Protein AF-A0A1F6JGV5-F1 (afdb_monomer)

Foldseek 3Di:
DDDPPPDDDPCPDLFFAQADCLLLLVVLVCLVVDDPLLNVLSLVLLLLQLLVLLCLQQQEFKDKWKFAQDPLFTHTRSAPDGPLVLLVVVLVQCVPANDPQCNLVSVLLSLLSVVLSNQQRDPPRDQLWKWKFWQAAFDVVFLAHFTKIKIWGWHADPVRGIIIMIMIGTAPDDPVLCCVLCVVFDNCVVPPGSSSRSNDTTTPSVDNDPVSVSCSRHVPDPGDYPVLSVLLSLLLVLLSVVLSVCCNVPSPPVLLNLLSSQLSLQSSVVSSVCVVVVVVVVSVVSNCCSVDPDNVVSSVSSNVRSQDWHDWGPGGDRGTNTGDNSVDPDDSPHDHHPSTDHHDPDDQDFDQDQDPPPRDGARWTDDSQWTAGPVPRDIDGDDPDD

Secondary structure (DSSP, 8-state):
----------------BSS-HHHHHHHHTTGGGS-HHHHHHHHHHHHHHHHHHHHHHTTBSEEEEEEEEETTEEEETT-SSBHHHHHHHHHHHHHHHS-GGGHHHHHHHHHHHHHHHHHHSSTTPPTT-EEEEEEPPPPTT-S--SEEEEEEEEEE-TTS-EEEEEEEEEE---HHHHHHHHTTTS--TT--SHHHHHSSPEE-TTSSSHHHHHHHH-TT---B-HHHHHHHHHHHHHHHHHHHHHHHH-TT-HHHHHHHHHHHHHHHHHHHHHHHTT-HHHHHHHHHHHHH--HHHHHHHHHHHHTSPPPPEE-SSSSEE----TTTT--------SS-PPP-----EEEEEE-TTT--EEEEEEETTEEE-TTT--EEE-----

Solvent-accessible surface area (backbone atoms only — not comparable to full-atom values): 21267 Å² total; per-residue (Å²): 137,81,83,80,76,80,83,72,82,80,80,73,71,84,71,42,22,21,61,39,68,67,54,53,32,56,62,34,66,52,43,90,79,45,54,73,68,55,43,51,26,53,52,53,41,56,49,53,30,50,53,46,48,49,37,41,46,62,46,32,38,66,48,79,47,60,20,43,60,55,94,51,31,42,26,39,78,65,48,100,50,38,51,55,60,42,44,44,52,49,37,59,49,37,76,74,75,50,64,76,86,42,46,66,40,41,54,14,45,39,48,13,48,44,49,53,34,63,59,57,42,41,88,84,45,57,76,53,40,32,35,38,33,39,42,46,44,48,63,96,89,39,55,26,76,46,25,33,36,34,35,38,32,25,43,65,47,99,85,71,50,59,30,37,39,35,40,38,30,62,40,85,62,49,70,69,54,47,35,67,72,40,48,90,63,42,91,43,87,84,50,86,50,40,32,55,38,18,42,52,52,37,64,47,56,89,39,88,44,68,65,52,52,44,50,70,75,44,73,81,64,90,49,38,54,67,70,60,48,52,51,44,49,56,43,38,45,58,46,52,50,52,32,53,49,44,32,69,74,41,37,81,47,61,66,60,46,47,24,25,49,11,17,41,51,38,51,46,52,53,48,49,52,29,61,77,69,64,38,63,69,61,47,52,52,46,46,50,45,46,75,64,58,54,71,69,56,50,54,50,47,27,56,62,43,12,62,45,57,33,70,80,31,74,19,58,49,52,27,32,30,53,51,54,54,77,89,50,95,71,78,78,86,45,91,27,37,72,37,74,60,76,83,81,81,85,68,76,50,70,41,82,44,65,37,91,86,77,69,45,77,41,73,21,48,37,56,97,58,28,36,36,37,80,92,74,70,52,69,46,80,52,72,89,78,130

Mean predicted aligned error: 12.9 Å

Nearest PDB structures (foldseek):
  4ew7-assembly1_A-2  TM=5.125E-01  e=6.035E-01  Salmonella enterica subsp. enterica serovar Typhimurium str. 14028S
  4bk6-assembly1_B  TM=3.608E-01  e=2.961E+00  Betula pendula
  8es5-assembly1_B  TM=3.746E-01  e=3.990E+00  Pseudomonas aeruginosa PA14
  1txc-assembly1_B  TM=1.913E-01  e=2.681E+00  Pachyrhizus erosus

Radius of gyration: 22.71 Å; Cα contacts (8 Å, |Δi|>4): 639; chains: 1; bounding box: 61×62×62 Å

pLDDT: mean 78.71, std 18.66, range [21.62, 97.31]

Structure (mmCIF, N/CA/C/O backbone):
data_AF-A0A1F6JGV5-F1
#
_entry.id   AF-A0A1F6JGV5-F1
#
loop_
_atom_site.group_PDB
_atom_site.id
_atom_site.type_symbol
_atom_site.label_atom_id
_atom_site.label_alt_id
_atom_site.label_comp_id
_atom_site.label_asym_id
_atom_site.label_entity_id
_atom_site.label_seq_id
_atom_site.pdbx_PDB_ins_code
_atom_site.Cartn_x
_atom_site.Cartn_y
_atom_site.Cartn_z
_atom_site.occupancy
_atom_site.B_iso_or_equiv
_atom_site.auth_seq_id
_atom_site.auth_comp_id
_atom_site.auth_asym_id
_atom_site.auth_atom_id
_atom_site.pdbx_PDB_model_num
ATOM 1 N N . MET A 1 1 ? 33.671 -41.115 -16.815 1.00 29.66 1 MET A N 1
ATOM 2 C CA . MET A 1 1 ? 32.563 -41.161 -15.839 1.00 29.66 1 MET A CA 1
ATOM 3 C C . MET A 1 1 ? 32.550 -39.824 -15.134 1.00 29.66 1 MET A C 1
ATOM 5 O O . MET A 1 1 ? 33.521 -39.520 -14.461 1.00 29.66 1 MET A O 1
ATOM 9 N N . ILE A 1 2 ? 31.544 -38.992 -15.387 1.00 23.86 2 ILE A N 1
ATOM 10 C CA . ILE A 1 2 ? 31.386 -37.708 -14.699 1.00 23.86 2 ILE A CA 1
ATOM 11 C C . ILE A 1 2 ? 30.282 -37.937 -13.675 1.00 23.86 2 ILE A C 1
ATOM 13 O O . ILE A 1 2 ? 29.136 -38.185 -14.056 1.00 23.86 2 ILE A O 1
ATOM 17 N N . GLU A 1 3 ? 30.651 -37.942 -12.396 1.00 22.67 3 GLU A N 1
ATOM 18 C CA . GLU A 1 3 ? 29.701 -37.944 -11.289 1.00 22.67 3 GLU A CA 1
ATOM 19 C C . GLU A 1 3 ? 28.803 -36.716 -11.424 1.00 22.67 3 GLU A C 1
ATOM 21 O O . GLU A 1 3 ? 29.247 -35.572 -11.329 1.00 22.67 3 GLU A O 1
ATOM 26 N N . ARG A 1 4 ? 27.516 -36.956 -11.678 1.00 23.45 4 ARG A N 1
ATOM 27 C CA . ARG A 1 4 ? 26.497 -35.930 -11.505 1.00 23.45 4 ARG A CA 1
ATOM 28 C C . ARG A 1 4 ? 26.329 -35.734 -10.006 1.00 23.45 4 ARG A C 1
ATOM 30 O O . ARG A 1 4 ? 25.574 -36.467 -9.376 1.00 23.45 4 ARG A O 1
ATOM 37 N N . GLN A 1 5 ? 27.036 -34.755 -9.449 1.00 21.91 5 GLN A N 1
ATOM 38 C CA . GLN A 1 5 ? 26.653 -34.187 -8.165 1.00 21.91 5 GLN A CA 1
ATOM 39 C C . GLN A 1 5 ? 25.226 -33.656 -8.317 1.00 21.91 5 GLN A C 1
ATOM 41 O O . GLN A 1 5 ? 24.953 -32.739 -9.092 1.00 21.91 5 GLN A O 1
ATOM 46 N N . THR A 1 6 ? 24.293 -34.301 -7.626 1.00 23.47 6 THR A N 1
ATOM 47 C CA . THR A 1 6 ? 22.951 -33.780 -7.408 1.00 23.47 6 THR A CA 1
ATOM 48 C C . THR A 1 6 ? 23.086 -32.470 -6.651 1.00 23.47 6 THR A C 1
ATOM 50 O O . THR A 1 6 ? 23.377 -32.462 -5.458 1.00 23.47 6 THR A O 1
ATOM 53 N N . TYR A 1 7 ? 22.910 -31.362 -7.366 1.00 26.33 7 TYR A N 1
ATOM 54 C CA . TYR A 1 7 ? 22.671 -30.065 -6.757 1.00 26.33 7 TYR A CA 1
ATOM 55 C C . TYR A 1 7 ? 21.325 -30.132 -6.037 1.00 26.33 7 TYR A C 1
ATOM 57 O O . TYR A 1 7 ? 20.268 -30.172 -6.669 1.00 26.33 7 TYR A O 1
ATOM 65 N N . THR A 1 8 ? 21.377 -30.194 -4.713 1.00 21.62 8 THR A N 1
ATOM 66 C CA . THR A 1 8 ? 20.233 -29.937 -3.846 1.00 21.62 8 THR A CA 1
ATOM 67 C C . THR A 1 8 ? 20.254 -28.435 -3.568 1.00 21.62 8 THR A C 1
ATOM 69 O O . THR A 1 8 ? 21.210 -27.971 -2.942 1.00 21.62 8 THR A O 1
ATOM 72 N N . PRO A 1 9 ? 19.283 -27.642 -4.058 1.00 25.39 9 PRO A N 1
ATOM 73 C CA . PRO A 1 9 ? 19.228 -26.228 -3.724 1.00 25.39 9 PRO A CA 1
ATOM 74 C C . PRO A 1 9 ? 19.097 -26.096 -2.207 1.00 25.39 9 PRO A C 1
ATOM 76 O O . PRO A 1 9 ? 18.201 -26.690 -1.605 1.00 25.39 9 PRO A O 1
ATOM 79 N N . ASN A 1 10 ? 20.002 -25.338 -1.594 1.00 23.42 10 ASN A N 1
ATOM 80 C CA . ASN A 1 10 ? 19.858 -24.921 -0.211 1.00 23.42 10 ASN A CA 1
ATOM 81 C C . ASN A 1 10 ? 18.798 -23.808 -0.207 1.00 23.42 10 ASN A C 1
ATOM 83 O O . ASN A 1 10 ? 19.094 -22.670 -0.565 1.00 23.42 10 ASN A O 1
ATOM 87 N N . PHE A 1 11 ? 17.543 -24.157 0.082 1.00 30.38 11 PHE A N 1
ATOM 88 C CA . PHE A 1 11 ? 16.474 -23.184 0.310 1.00 30.38 11 PHE A CA 1
ATOM 89 C C . PHE A 1 11 ? 16.671 -22.567 1.701 1.00 30.38 11 PHE A C 1
ATOM 91 O O . PHE A 1 11 ? 15.950 -22.883 2.644 1.00 30.38 11 PHE A O 1
ATOM 98 N N . GLU A 1 12 ? 17.694 -21.726 1.846 1.00 27.89 12 GLU A N 1
ATOM 99 C CA . GLU A 1 12 ? 17.767 -20.790 2.966 1.00 27.89 12 GLU A CA 1
ATOM 100 C C . GLU A 1 12 ? 16.697 -19.714 2.728 1.00 27.89 12 GLU A C 1
ATOM 102 O O . GLU A 1 12 ? 16.768 -18.986 1.744 1.00 27.89 12 GLU A O 1
ATOM 107 N N . GLU A 1 13 ? 15.663 -19.721 3.579 1.00 36.22 13 GLU A N 1
ATOM 108 C CA . GLU A 1 13 ? 14.556 -18.754 3.698 1.00 36.22 13 GLU A CA 1
ATOM 109 C C . GLU A 1 13 ? 14.134 -18.049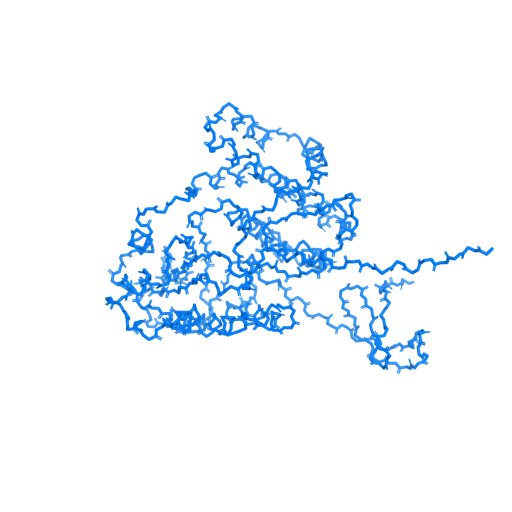 2.392 1.00 36.22 13 GLU A C 1
ATOM 111 O O . GLU A 1 13 ? 14.647 -16.985 2.038 1.00 36.22 13 GLU A O 1
ATOM 116 N N . GLU A 1 14 ? 13.120 -18.588 1.698 1.00 45.72 14 GLU A N 1
ATOM 117 C CA . GLU A 1 14 ? 12.421 -17.833 0.649 1.00 45.72 14 GLU A CA 1
ATOM 118 C C . GLU A 1 14 ? 11.964 -16.475 1.208 1.00 45.72 14 GLU A C 1
ATOM 120 O O . GLU A 1 14 ? 11.059 -16.393 2.042 1.00 45.72 14 GLU A O 1
ATOM 125 N N . ARG A 1 15 ? 12.598 -15.388 0.754 1.00 51.16 15 ARG A N 1
ATOM 126 C CA . ARG A 1 15 ? 12.244 -14.032 1.182 1.00 51.16 15 ARG A CA 1
ATOM 127 C C . ARG A 1 15 ? 10.826 -13.707 0.721 1.00 51.16 15 ARG A C 1
ATOM 129 O O . ARG A 1 15 ? 10.560 -13.593 -0.475 1.00 51.16 15 ARG A O 1
ATOM 136 N N . LYS A 1 16 ? 9.919 -13.515 1.677 1.00 60.19 16 LYS A N 1
ATOM 137 C CA . LYS A 1 16 ? 8.541 -13.074 1.428 1.00 60.19 16 LYS A CA 1
ATOM 138 C C . LYS A 1 16 ? 8.552 -11.579 1.108 1.00 60.19 16 LYS A C 1
ATOM 140 O O . LYS A 1 16 ? 8.736 -10.769 2.012 1.00 60.19 16 LYS A O 1
ATOM 145 N N . LEU A 1 17 ? 8.422 -11.206 -0.165 1.00 60.78 17 LEU A N 1
ATOM 146 C CA . LEU A 1 17 ? 8.326 -9.796 -0.564 1.00 60.78 17 LEU A CA 1
ATOM 147 C C . LEU A 1 17 ? 6.943 -9.242 -0.259 1.00 60.78 17 LEU A C 1
ATOM 149 O O . LEU A 1 17 ? 5.976 -9.902 -0.591 1.00 60.78 17 LEU A O 1
ATOM 153 N N . VAL A 1 18 ? 6.871 -8.013 0.255 1.00 63.84 18 VAL A N 1
ATOM 154 C CA . VAL A 1 18 ? 5.630 -7.237 0.473 1.00 63.84 18 VAL A CA 1
ATOM 155 C C . VAL A 1 18 ? 5.063 -6.627 -0.823 1.00 63.84 18 VAL A C 1
ATOM 157 O O . VAL A 1 18 ? 3.971 -6.069 -0.857 1.00 63.84 18 VAL A O 1
ATOM 160 N N . TYR A 1 19 ? 5.768 -6.739 -1.938 1.00 71.69 19 TYR A N 1
ATOM 161 C CA . TYR A 1 19 ? 5.199 -6.524 -3.261 1.00 71.69 19 TYR A CA 1
ATOM 162 C C . TYR A 1 19 ? 5.775 -7.564 -4.197 1.00 71.69 19 TYR A C 1
ATOM 164 O O . TYR A 1 19 ? 6.996 -7.678 -4.308 1.00 71.69 19 TYR A O 1
ATOM 172 N N . ASN A 1 20 ? 4.910 -8.322 -4.872 1.00 73.06 20 ASN A N 1
ATOM 173 C CA . ASN A 1 20 ? 5.348 -9.354 -5.799 1.00 73.06 20 ASN A CA 1
ATOM 174 C C . ASN A 1 20 ? 4.994 -8.991 -7.254 1.00 73.06 20 ASN A C 1
ATOM 176 O O . ASN A 1 20 ? 3.842 -9.177 -7.658 1.00 73.06 20 ASN A O 1
ATOM 180 N N . PRO A 1 21 ? 5.992 -8.585 -8.066 1.00 77.12 21 PRO A N 1
ATOM 181 C CA . PRO A 1 21 ? 5.833 -8.324 -9.498 1.00 77.12 21 PRO A CA 1
ATOM 182 C C . PRO A 1 21 ? 5.180 -9.448 -10.305 1.00 77.12 21 PRO A C 1
ATOM 184 O O . PRO A 1 21 ? 4.536 -9.172 -11.310 1.00 77.12 21 PRO A O 1
ATOM 187 N N . SER A 1 22 ? 5.265 -10.710 -9.868 1.00 71.19 22 SER A N 1
ATOM 188 C CA . SER A 1 22 ? 4.629 -11.833 -10.574 1.00 71.19 22 SER A CA 1
ATOM 189 C C . SER A 1 22 ? 3.104 -11.733 -10.649 1.00 71.19 22 SER A C 1
ATOM 191 O O . SER A 1 22 ? 2.486 -12.308 -11.550 1.00 71.19 22 SER A O 1
ATOM 193 N N . PHE A 1 23 ? 2.478 -10.985 -9.736 1.00 73.69 23 PHE A N 1
ATOM 194 C CA . PHE A 1 23 ? 1.061 -10.668 -9.845 1.00 73.69 23 PHE A CA 1
ATOM 195 C C . PHE A 1 23 ? 0.780 -9.704 -10.988 1.00 73.69 23 PHE A C 1
ATOM 197 O O . PHE A 1 23 ? -0.138 -9.961 -11.763 1.00 73.69 23 PHE A O 1
ATOM 204 N N . ASP A 1 24 ? 1.595 -8.664 -11.147 1.00 81.94 24 ASP A N 1
ATOM 205 C CA . ASP A 1 24 ? 1.466 -7.769 -12.292 1.00 81.94 24 ASP A CA 1
ATOM 206 C C . ASP A 1 24 ? 1.742 -8.527 -13.590 1.00 81.94 24 ASP A C 1
ATOM 208 O O . ASP A 1 24 ? 0.956 -8.465 -14.529 1.00 81.94 24 ASP A O 1
ATOM 212 N N . GLU A 1 25 ? 2.814 -9.320 -13.632 1.00 78.19 25 GLU A N 1
ATOM 213 C CA . GLU A 1 25 ? 3.142 -10.168 -14.781 1.00 78.19 25 GLU A CA 1
ATOM 214 C C . GLU A 1 25 ? 1.947 -11.040 -15.180 1.00 78.19 25 GLU A C 1
ATOM 216 O O . GLU A 1 25 ? 1.638 -11.183 -16.361 1.00 78.19 25 GLU A O 1
ATOM 221 N N . ARG A 1 26 ? 1.248 -11.626 -14.202 1.00 77.94 26 ARG A N 1
ATOM 222 C CA . ARG A 1 26 ? 0.038 -12.418 -14.437 1.00 77.94 26 ARG A CA 1
ATOM 223 C C . ARG A 1 26 ? -1.104 -11.554 -14.962 1.00 77.94 26 ARG A C 1
ATOM 225 O O . ARG A 1 26 ? -1.716 -11.930 -15.962 1.00 77.94 26 ARG A O 1
ATOM 232 N N . ASP A 1 27 ? -1.406 -10.449 -14.293 1.00 78.44 27 ASP A N 1
ATOM 233 C CA . ASP A 1 27 ? -2.582 -9.627 -14.576 1.00 78.44 27 ASP A CA 1
ATOM 234 C C . ASP A 1 27 ? -2.459 -8.958 -15.963 1.00 78.44 27 ASP A C 1
ATOM 236 O O . ASP A 1 27 ? -3.429 -8.905 -16.726 1.00 78.44 27 ASP A O 1
ATOM 240 N N . TYR A 1 28 ? -1.240 -8.586 -16.373 1.00 88.88 28 TYR A N 1
ATOM 241 C CA . TYR A 1 28 ? -0.964 -7.964 -17.673 1.00 88.88 28 TYR A CA 1
ATOM 242 C C . TYR A 1 28 ? -0.878 -8.951 -18.850 1.00 88.88 28 TYR A C 1
ATOM 244 O O . TYR A 1 28 ? -0.944 -8.517 -20.000 1.00 88.88 28 TYR A O 1
ATOM 252 N N . ARG A 1 29 ? -0.845 -10.277 -18.632 1.00 84.94 29 ARG A N 1
ATOM 253 C CA . ARG A 1 29 ? -0.912 -11.269 -19.738 1.00 84.94 29 ARG A CA 1
ATOM 254 C C . ARG A 1 29 ? -2.167 -11.132 -20.593 1.00 84.94 29 ARG A C 1
ATOM 256 O O . ARG A 1 29 ? -2.138 -11.440 -21.780 1.00 84.94 29 ARG A O 1
ATOM 263 N N . SER A 1 30 ? -3.267 -10.692 -19.986 1.00 82.75 30 SER A N 1
ATOM 264 C CA . SER A 1 30 ? -4.552 -10.490 -20.664 1.00 82.75 30 SER A CA 1
ATOM 265 C C . SER A 1 30 ? -4.826 -9.024 -21.014 1.00 82.75 30 SER A C 1
ATOM 267 O O . SER A 1 30 ? -5.916 -8.710 -21.481 1.00 82.75 30 SER A O 1
ATOM 269 N N . PHE A 1 31 ? -3.849 -8.122 -20.840 1.00 85.75 31 PHE A N 1
ATOM 270 C CA . PHE A 1 31 ? -4.044 -6.671 -20.947 1.00 85.75 31 PHE A CA 1
ATOM 271 C C . PHE A 1 31 ? -4.705 -6.243 -22.266 1.00 85.75 31 PHE A C 1
ATOM 273 O O . PHE A 1 31 ? -5.670 -5.485 -22.264 1.00 85.75 31 PHE A O 1
ATOM 280 N N . HIS A 1 32 ? -4.243 -6.780 -23.399 1.00 86.56 32 HIS A N 1
ATOM 281 C CA . HIS A 1 32 ? -4.784 -6.449 -24.725 1.00 86.56 32 HIS A CA 1
ATOM 282 C C . HIS A 1 32 ? -6.203 -6.981 -24.983 1.00 86.56 32 HIS A C 1
ATOM 284 O O . HIS A 1 32 ? -6.834 -6.570 -25.951 1.00 86.56 32 HIS A O 1
ATOM 290 N N . GLN A 1 33 ? -6.704 -7.884 -24.137 1.00 87.62 33 GLN A N 1
ATOM 291 C CA . GLN A 1 33 ? -8.067 -8.421 -24.208 1.00 87.62 33 GLN A CA 1
ATOM 292 C C . GLN A 1 33 ? -9.060 -7.586 -23.385 1.00 87.62 33 GLN A C 1
ATOM 294 O O . GLN A 1 33 ? -10.266 -7.804 -23.467 1.00 87.62 33 GLN A O 1
ATOM 299 N N . LEU A 1 34 ? -8.564 -6.647 -22.574 1.00 86.12 34 LEU A N 1
ATOM 300 C CA . LEU A 1 34 ? -9.374 -5.747 -21.761 1.00 86.12 34 LEU A CA 1
ATOM 301 C C . LEU A 1 34 ? -9.914 -4.582 -22.598 1.00 86.12 34 LEU A C 1
ATOM 303 O O . LEU A 1 34 ? -9.246 -4.096 -23.514 1.00 86.12 34 LEU A O 1
ATOM 307 N N . THR A 1 35 ? -11.089 -4.071 -22.232 1.00 89.31 35 THR A N 1
ATOM 308 C CA . THR A 1 35 ? -11.604 -2.797 -22.754 1.00 89.31 35 THR A CA 1
ATOM 309 C C . THR A 1 35 ? -10.691 -1.631 -22.360 1.00 89.31 35 THR A C 1
ATOM 311 O O . THR A 1 35 ? -9.951 -1.708 -21.380 1.00 89.31 35 THR A O 1
ATOM 314 N N . PHE A 1 36 ? -10.772 -0.499 -23.068 1.00 88.75 36 PHE A N 1
ATOM 315 C CA . PHE A 1 36 ? -9.965 0.685 -22.740 1.00 88.75 36 PHE A CA 1
ATOM 316 C C . PHE A 1 36 ? -10.142 1.145 -21.280 1.00 88.75 36 PHE A C 1
ATOM 318 O O . PHE A 1 36 ? -9.165 1.492 -20.620 1.00 88.75 36 PHE A O 1
ATOM 325 N N . SER A 1 37 ? -11.372 1.107 -20.748 1.00 82.38 37 SER A N 1
ATOM 326 C CA . SER A 1 37 ? -11.632 1.474 -19.348 1.00 82.38 37 SER A CA 1
ATOM 327 C C . SER A 1 37 ? -10.959 0.505 -18.372 1.00 82.38 37 SER A C 1
ATOM 329 O O . SER A 1 37 ? -10.297 0.948 -17.437 1.00 82.38 37 SER A O 1
ATOM 331 N N . GLU A 1 38 ? -11.062 -0.806 -18.608 1.00 82.81 38 GLU A N 1
ATOM 332 C CA . GLU A 1 38 ? -10.386 -1.821 -17.789 1.00 82.81 38 GLU A CA 1
ATOM 333 C C . GLU A 1 38 ? -8.855 -1.690 -17.858 1.00 82.81 38 GLU A C 1
ATOM 335 O O . GLU A 1 38 ? -8.187 -1.812 -16.834 1.00 82.81 38 GLU A O 1
ATOM 340 N N . GLN A 1 39 ? -8.294 -1.377 -19.031 1.00 88.19 39 GLN A N 1
ATOM 341 C CA . GLN A 1 39 ? -6.857 -1.132 -19.196 1.00 88.19 39 GLN A CA 1
ATOM 342 C C . GLN A 1 39 ? -6.376 0.050 -18.349 1.00 88.19 39 GLN A C 1
ATOM 344 O O . GLN A 1 39 ? -5.352 -0.056 -17.672 1.00 88.19 39 GLN A O 1
ATOM 349 N N . GLN A 1 40 ? -7.103 1.175 -18.357 1.00 88.31 40 GLN A N 1
ATOM 350 C CA . GLN A 1 40 ? -6.734 2.317 -17.515 1.00 88.31 40 GLN A CA 1
ATOM 351 C C . GLN A 1 40 ? -6.871 1.987 -16.027 1.00 88.31 40 GLN A C 1
ATOM 353 O O . GLN A 1 40 ? -5.983 2.344 -15.258 1.00 88.31 40 GLN A O 1
ATOM 358 N N . ARG A 1 41 ? -7.913 1.246 -15.620 1.00 80.06 41 ARG A N 1
ATOM 359 C CA . ARG A 1 41 ? -8.068 0.801 -14.224 1.00 80.06 41 ARG A CA 1
ATOM 360 C C . ARG A 1 41 ? -6.898 -0.061 -13.766 1.00 80.06 41 ARG A C 1
ATOM 362 O O . ARG A 1 41 ? -6.355 0.205 -12.702 1.00 80.06 41 ARG A O 1
ATOM 369 N N . LEU A 1 42 ? -6.469 -1.034 -14.572 1.00 84.94 42 LEU A N 1
ATOM 370 C CA . LEU A 1 42 ? -5.338 -1.899 -14.228 1.00 84.94 42 LEU A CA 1
ATOM 371 C C . LEU A 1 42 ? -4.023 -1.107 -14.111 1.00 84.94 42 LEU A C 1
ATOM 373 O O . LEU A 1 42 ? -3.262 -1.318 -13.170 1.00 84.94 42 LEU A O 1
ATOM 377 N N . LYS A 1 43 ? -3.783 -0.135 -15.001 1.00 90.62 43 LYS A N 1
ATOM 378 C CA . LYS A 1 43 ? -2.617 0.761 -14.901 1.00 90.62 43 LYS A CA 1
ATOM 379 C C . LYS A 1 43 ? -2.637 1.601 -13.626 1.00 90.62 43 LYS A C 1
ATOM 381 O O . LYS A 1 43 ? -1.623 1.682 -12.934 1.00 90.62 43 LYS A O 1
ATOM 386 N N . THR A 1 44 ? -3.776 2.223 -13.323 1.00 84.88 44 THR A N 1
ATOM 387 C CA . THR A 1 44 ? -3.961 3.021 -12.102 1.00 84.88 44 THR A CA 1
ATOM 388 C C . THR A 1 44 ? -3.786 2.160 -10.860 1.00 84.88 44 THR A C 1
ATOM 390 O O . T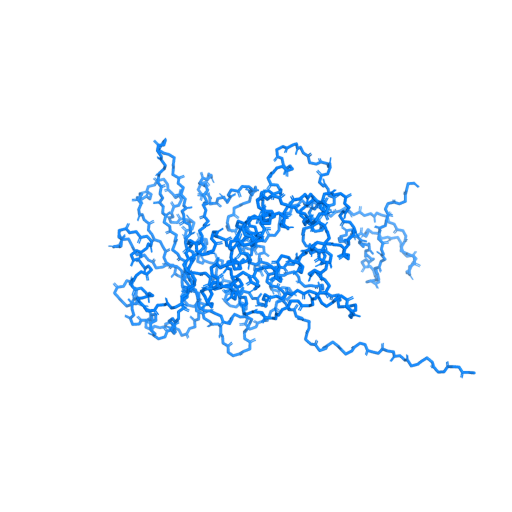HR A 1 44 ? -3.107 2.573 -9.924 1.00 84.88 44 THR A O 1
ATOM 393 N N . TYR A 1 45 ? -4.326 0.941 -10.883 1.00 81.62 45 TYR A N 1
ATOM 394 C CA . TYR A 1 45 ? -4.162 -0.034 -9.820 1.00 81.62 45 TYR A CA 1
ATOM 395 C C . TYR A 1 45 ? -2.684 -0.350 -9.582 1.00 81.62 45 TYR A C 1
ATOM 397 O O . TYR A 1 45 ? -2.175 -0.042 -8.513 1.00 81.62 45 TYR A O 1
ATOM 405 N N . THR A 1 46 ? -1.948 -0.853 -10.578 1.00 87.31 46 THR A N 1
ATOM 406 C CA . THR A 1 46 ? -0.516 -1.184 -10.423 1.00 87.31 46 THR A CA 1
ATOM 407 C C . THR A 1 46 ? 0.312 0.007 -9.948 1.00 87.31 46 THR A C 1
ATOM 409 O O . THR A 1 46 ? 1.179 -0.141 -9.090 1.00 87.31 46 THR A O 1
ATOM 412 N N . ARG A 1 47 ? 0.023 1.212 -10.453 1.00 90.69 47 ARG A N 1
ATOM 413 C CA . ARG A 1 47 ? 0.690 2.434 -9.997 1.00 90.69 47 ARG A CA 1
ATOM 414 C C . ARG A 1 47 ? 0.455 2.693 -8.508 1.00 90.69 47 ARG A C 1
ATOM 416 O O . ARG A 1 47 ? 1.424 2.837 -7.768 1.00 90.69 47 ARG A O 1
ATOM 423 N N . ARG A 1 48 ? -0.807 2.716 -8.072 1.00 82.94 48 ARG A N 1
ATOM 424 C CA . ARG A 1 48 ? -1.186 2.941 -6.668 1.00 82.94 48 ARG A CA 1
ATOM 425 C C . ARG A 1 48 ? -0.545 1.907 -5.745 1.00 82.94 48 ARG A C 1
ATOM 427 O O . ARG A 1 48 ? -0.161 2.214 -4.619 1.00 82.94 48 ARG A O 1
ATOM 434 N N . GLN A 1 49 ? -0.416 0.684 -6.238 1.00 80.81 49 GLN A N 1
ATOM 435 C CA . GLN A 1 49 ? 0.161 -0.422 -5.498 1.00 80.81 49 GLN A CA 1
ATOM 436 C C . GLN A 1 49 ? 1.664 -0.235 -5.271 1.00 80.81 49 GLN A C 1
ATOM 438 O O . GLN A 1 49 ? 2.149 -0.418 -4.157 1.00 80.81 49 GLN A O 1
ATOM 443 N N . LEU A 1 50 ? 2.387 0.207 -6.302 1.00 88.06 50 LEU A N 1
ATOM 444 C CA . LEU A 1 50 ? 3.797 0.580 -6.187 1.00 88.06 50 LEU A CA 1
ATOM 445 C C . LEU A 1 50 ? 4.001 1.803 -5.292 1.00 88.06 50 LEU A C 1
ATOM 447 O O . LEU A 1 50 ? 4.907 1.790 -4.469 1.00 88.06 50 LEU A O 1
ATOM 451 N N . GLU A 1 51 ? 3.168 2.838 -5.415 1.00 86.88 51 GLU A N 1
ATOM 452 C CA . GLU A 1 51 ? 3.242 4.039 -4.565 1.00 86.88 51 GLU A CA 1
ATOM 453 C C . GLU A 1 51 ? 2.983 3.698 -3.090 1.00 86.88 51 GLU A C 1
ATOM 455 O O . GLU A 1 51 ? 3.679 4.192 -2.203 1.00 86.88 51 GLU A O 1
ATOM 460 N N . THR A 1 52 ? 2.041 2.786 -2.829 1.00 78.50 52 THR A N 1
ATOM 461 C CA . THR A 1 52 ? 1.793 2.244 -1.487 1.00 78.50 52 THR A CA 1
ATOM 462 C C . THR A 1 52 ? 3.027 1.499 -0.990 1.00 78.50 52 THR A C 1
ATOM 464 O O . THR A 1 52 ? 3.547 1.829 0.069 1.00 78.50 52 THR A O 1
ATOM 467 N N . TYR A 1 53 ? 3.576 0.582 -1.791 1.00 79.94 53 TYR A N 1
ATOM 468 C CA . TYR A 1 53 ? 4.786 -0.161 -1.436 1.00 79.94 53 TYR A CA 1
ATOM 469 C C . TYR A 1 53 ? 6.007 0.741 -1.180 1.00 79.94 53 TYR A C 1
ATOM 471 O O . TYR A 1 53 ? 6.811 0.465 -0.290 1.00 79.94 53 TYR A O 1
ATOM 479 N N . ILE A 1 54 ? 6.147 1.839 -1.929 1.00 86.81 54 ILE A N 1
ATOM 480 C CA . ILE A 1 54 ? 7.168 2.872 -1.705 1.00 86.81 54 ILE A CA 1
ATOM 481 C C . ILE A 1 54 ? 6.947 3.558 -0.354 1.00 86.81 54 ILE A C 1
ATOM 483 O O . ILE A 1 54 ? 7.889 3.644 0.432 1.00 86.81 54 ILE A O 1
ATOM 487 N N . GLY A 1 55 ? 5.725 4.012 -0.059 1.00 79.50 55 GLY A N 1
ATOM 488 C CA . GLY A 1 55 ? 5.393 4.660 1.216 1.00 79.50 55 GLY A CA 1
ATOM 489 C C . GLY A 1 55 ? 5.664 3.759 2.416 1.00 79.50 55 GLY A C 1
ATOM 490 O O . GLY A 1 55 ? 6.277 4.168 3.401 1.00 79.50 55 GLY A O 1
ATOM 491 N N . GLU A 1 56 ? 5.293 2.496 2.278 1.00 74.88 56 GLU A N 1
ATOM 492 C CA . GLU A 1 56 ? 5.572 1.435 3.231 1.00 74.88 56 GLU A CA 1
ATOM 493 C C . GLU A 1 56 ? 7.079 1.189 3.420 1.00 74.88 56 GLU A C 1
ATOM 495 O O . GLU A 1 56 ? 7.553 1.074 4.549 1.00 74.88 56 GLU A O 1
ATOM 500 N N . ARG A 1 57 ? 7.857 1.171 2.328 1.00 80.44 57 ARG A N 1
ATOM 501 C CA . ARG A 1 57 ? 9.322 1.009 2.345 1.00 80.44 57 ARG A CA 1
ATOM 502 C C . ARG A 1 57 ? 10.042 2.132 3.090 1.00 80.44 57 ARG A C 1
ATOM 504 O O . ARG A 1 57 ? 11.082 1.885 3.706 1.00 80.44 57 ARG A O 1
ATOM 511 N N . VAL A 1 58 ? 9.542 3.361 2.980 1.00 78.25 58 VAL A N 1
ATOM 512 C CA . VAL A 1 58 ? 10.164 4.554 3.579 1.00 78.25 58 VAL A CA 1
ATOM 513 C C . VAL A 1 58 ? 9.556 4.933 4.927 1.00 78.25 58 VAL A C 1
ATOM 515 O O . VAL A 1 58 ? 9.879 5.994 5.458 1.00 78.25 58 VAL A O 1
ATOM 518 N N . SER A 1 59 ? 8.712 4.064 5.494 1.00 70.38 59 SER A N 1
ATOM 519 C CA . SER A 1 59 ? 8.042 4.292 6.775 1.00 70.38 59 SER A CA 1
ATOM 520 C C . SER A 1 59 ? 7.284 5.622 6.800 1.00 70.38 59 SER A C 1
ATOM 522 O O . SER A 1 59 ? 7.433 6.414 7.734 1.00 70.38 59 SER A O 1
ATOM 524 N N . ALA A 1 60 ? 6.503 5.899 5.755 1.00 61.56 60 ALA A N 1
ATOM 525 C CA . ALA A 1 60 ? 5.630 7.065 5.733 1.00 61.56 60 ALA A CA 1
ATOM 526 C C . ALA A 1 60 ? 4.634 7.025 6.902 1.00 61.56 60 ALA A C 1
ATOM 528 O O . ALA A 1 60 ? 4.132 5.960 7.271 1.00 61.56 60 ALA A O 1
ATOM 529 N N . ILE A 1 61 ? 4.348 8.195 7.485 1.00 65.69 61 ILE A N 1
ATOM 530 C CA . ILE A 1 61 ? 3.442 8.319 8.641 1.00 65.69 61 ILE A CA 1
ATOM 531 C C . ILE A 1 61 ? 2.049 7.786 8.313 1.00 65.69 61 ILE A C 1
ATOM 533 O O . ILE A 1 61 ? 1.408 7.208 9.191 1.00 65.69 61 ILE A O 1
ATOM 537 N N . ARG A 1 62 ? 1.582 8.011 7.080 1.00 74.44 62 ARG A N 1
ATOM 538 C CA . ARG A 1 62 ? 0.196 7.807 6.667 1.00 74.44 62 ARG A CA 1
ATOM 539 C C . ARG A 1 62 ? 0.112 7.224 5.258 1.00 74.44 62 ARG A C 1
ATOM 541 O O . ARG A 1 62 ? 0.848 7.636 4.366 1.00 74.44 62 ARG A O 1
ATOM 548 N N . SER A 1 63 ? -0.828 6.307 5.061 1.00 74.19 63 SER A N 1
ATOM 549 C CA . SER A 1 63 ? -1.332 5.885 3.753 1.00 74.19 63 SER A CA 1
ATOM 550 C C . SER A 1 63 ? -2.852 6.007 3.745 1.00 74.19 63 SER A C 1
ATOM 552 O O . SER A 1 63 ? -3.506 5.570 4.693 1.00 74.19 63 SER A O 1
ATOM 554 N N . THR A 1 64 ? -3.413 6.587 2.685 1.00 79.44 64 THR A N 1
ATOM 555 C CA . THR A 1 64 ? -4.854 6.838 2.568 1.00 79.44 64 THR A CA 1
ATOM 556 C C . THR A 1 64 ? -5.453 6.020 1.429 1.00 79.44 64 THR A C 1
ATOM 558 O O . THR A 1 64 ? -4.927 5.975 0.318 1.00 79.44 64 THR A O 1
ATOM 561 N N . THR A 1 65 ? -6.584 5.367 1.688 1.00 83.44 65 THR A N 1
ATOM 562 C CA . THR A 1 65 ? -7.383 4.654 0.688 1.00 83.44 65 THR A CA 1
ATOM 563 C C . THR A 1 65 ? -8.833 5.110 0.758 1.00 83.44 65 THR A C 1
ATOM 565 O O . THR A 1 65 ? -9.456 5.065 1.814 1.00 83.44 65 THR A O 1
ATOM 568 N N . ARG A 1 66 ? -9.399 5.492 -0.390 1.00 87.88 66 ARG A N 1
ATOM 569 C CA . ARG A 1 66 ? -10.825 5.797 -0.533 1.00 87.88 66 ARG A CA 1
ATOM 570 C C . ARG A 1 66 ? -11.599 4.561 -0.997 1.00 87.88 66 ARG A C 1
ATOM 572 O O . ARG A 1 66 ? -11.235 3.933 -1.994 1.00 87.88 66 ARG A O 1
ATOM 579 N N . PHE A 1 67 ? -12.680 4.253 -0.291 1.00 90.38 67 PHE A N 1
ATOM 580 C CA . PHE A 1 67 ? -13.655 3.228 -0.636 1.00 90.38 67 PHE A CA 1
ATOM 581 C C . PHE A 1 67 ? -15.002 3.869 -0.961 1.00 90.38 67 PHE A C 1
ATOM 583 O O . PHE A 1 67 ? -15.601 4.558 -0.137 1.00 90.38 67 PHE A O 1
ATOM 590 N N . GLU A 1 68 ? -15.509 3.596 -2.153 1.00 92.44 68 GLU A N 1
ATOM 591 C CA . GLU A 1 68 ? -16.877 3.920 -2.530 1.00 92.44 68 GLU A CA 1
ATOM 592 C C . GLU A 1 68 ? -17.850 2.948 -1.855 1.00 92.44 68 GLU A C 1
ATOM 594 O O . GLU A 1 68 ? -17.540 1.766 -1.694 1.00 92.44 68 GLU A O 1
ATOM 599 N N . ILE A 1 69 ? -19.033 3.433 -1.474 1.00 92.62 69 ILE A N 1
ATOM 600 C CA . ILE A 1 69 ? -20.088 2.584 -0.912 1.00 92.62 69 ILE A CA 1
ATOM 601 C C . ILE A 1 69 ? -21.015 2.143 -2.044 1.00 92.62 69 ILE A C 1
ATOM 603 O O . ILE A 1 69 ? -21.698 2.963 -2.657 1.00 92.62 69 ILE A O 1
ATOM 607 N N . VAL A 1 70 ? -21.045 0.840 -2.315 1.00 89.75 70 VAL A N 1
ATOM 608 C CA . VAL A 1 70 ? -21.904 0.219 -3.332 1.00 89.75 70 VAL A CA 1
ATOM 609 C C . VAL A 1 70 ? -22.647 -0.935 -2.678 1.00 89.75 70 VAL A C 1
ATOM 611 O O . VAL A 1 70 ? -22.008 -1.879 -2.229 1.00 89.75 70 VAL A O 1
ATOM 614 N N . GLU A 1 71 ? -23.978 -0.856 -2.602 1.00 88.44 71 GLU A N 1
ATOM 615 C CA . GLU A 1 71 ? -24.822 -1.895 -1.977 1.00 88.44 71 GLU A CA 1
ATOM 616 C C . GLU A 1 71 ? -24.324 -2.301 -0.577 1.00 88.44 71 GLU A C 1
ATOM 618 O O . GLU A 1 71 ? -24.121 -3.476 -0.287 1.00 88.44 71 GLU A O 1
ATOM 623 N N . GLU A 1 72 ? -24.057 -1.302 0.274 1.00 90.75 72 GLU A N 1
ATOM 624 C CA . GLU A 1 72 ? -23.525 -1.487 1.636 1.00 90.75 72 GLU A CA 1
ATOM 625 C C . GLU A 1 72 ? -22.148 -2.180 1.698 1.00 90.75 72 GLU A C 1
ATOM 627 O O . GLU A 1 72 ? -21.706 -2.634 2.754 1.00 90.75 72 GLU A O 1
ATOM 632 N N . LYS A 1 73 ? -21.409 -2.222 0.589 1.00 92.38 73 LYS A N 1
ATOM 633 C CA . LYS A 1 73 ? -20.034 -2.728 0.543 1.00 92.38 73 LYS A CA 1
ATOM 634 C C . LYS A 1 73 ? -19.050 -1.606 0.269 1.00 92.38 73 LYS A C 1
ATOM 636 O O . LYS A 1 73 ? -19.335 -0.695 -0.504 1.00 92.38 73 LYS A O 1
ATOM 641 N N . MET A 1 74 ? -17.871 -1.698 0.879 1.00 91.31 74 MET A N 1
ATOM 642 C CA . MET A 1 74 ? -16.745 -0.815 0.588 1.00 91.31 74 MET A CA 1
ATOM 643 C C . MET A 1 74 ? -16.015 -1.336 -0.650 1.00 91.31 74 MET A C 1
ATOM 645 O O . MET A 1 74 ? -15.549 -2.474 -0.653 1.00 91.31 74 MET A O 1
ATOM 649 N N . VAL A 1 75 ? -15.892 -0.522 -1.695 1.00 87.31 75 VAL A N 1
ATOM 650 C CA . VAL A 1 75 ? -15.225 -0.878 -2.957 1.00 87.31 75 VAL A CA 1
ATOM 651 C C . VAL A 1 75 ? -14.129 0.142 -3.241 1.00 87.31 75 VAL A C 1
ATOM 653 O O . VAL A 1 75 ? -14.400 1.333 -3.365 1.00 87.31 75 VAL A O 1
ATOM 656 N N . ALA A 1 76 ? -12.876 -0.307 -3.309 1.00 79.31 76 ALA A N 1
ATOM 657 C CA . ALA A 1 76 ? -11.751 0.589 -3.560 1.00 79.31 76 ALA A CA 1
ATOM 658 C C . ALA A 1 76 ? -11.752 1.083 -5.013 1.00 79.31 76 ALA A C 1
ATOM 660 O O . ALA A 1 76 ? -12.098 0.332 -5.930 1.00 79.31 76 ALA A O 1
ATOM 661 N N . ASP A 1 77 ? -11.301 2.319 -5.231 1.00 69.50 77 ASP A N 1
ATOM 662 C CA . ASP A 1 77 ? -11.190 2.861 -6.586 1.00 69.50 77 ASP A CA 1
ATOM 663 C C . ASP A 1 77 ? -10.278 1.995 -7.477 1.00 69.50 77 ASP A C 1
ATOM 665 O O . ASP A 1 77 ? -9.226 1.503 -7.052 1.00 69.50 77 ASP A O 1
ATOM 669 N N . GLY A 1 78 ? -10.711 1.784 -8.720 1.00 62.56 78 GLY A N 1
ATOM 670 C CA . GLY A 1 78 ? -10.042 0.925 -9.697 1.00 62.56 78 GLY A CA 1
ATOM 671 C C . GLY A 1 78 ? -10.235 -0.586 -9.499 1.00 62.56 78 GLY A C 1
ATOM 672 O O . GLY A 1 78 ? -9.707 -1.356 -10.306 1.00 62.56 78 GLY A O 1
ATOM 673 N N . VAL A 1 79 ? -10.998 -1.032 -8.492 1.00 66.69 79 VAL A N 1
ATOM 674 C CA . VAL A 1 79 ? -11.211 -2.456 -8.178 1.00 66.69 79 VAL A CA 1
ATOM 675 C C . VAL A 1 79 ? -12.693 -2.833 -8.282 1.00 66.69 79 VAL A C 1
ATOM 677 O O . VAL A 1 79 ? -13.558 -2.151 -7.754 1.00 66.69 79 VAL A O 1
ATOM 680 N N . ASN A 1 80 ? -13.004 -3.957 -8.937 1.00 69.25 80 ASN A N 1
ATOM 681 C CA . ASN A 1 80 ? -14.377 -4.485 -9.044 1.00 69.25 80 ASN A CA 1
ATOM 682 C C . ASN A 1 80 ? -14.713 -5.475 -7.907 1.00 69.25 80 ASN A C 1
ATOM 684 O O . ASN A 1 80 ? -15.390 -6.478 -8.128 1.00 69.25 80 ASN A O 1
ATOM 688 N N . GLN A 1 81 ? -14.169 -5.263 -6.711 1.00 74.62 81 GLN A N 1
ATOM 689 C CA . GLN A 1 81 ? -14.269 -6.205 -5.599 1.00 74.62 81 GLN A CA 1
ATOM 690 C C . GLN A 1 81 ? -14.453 -5.454 -4.279 1.00 74.62 81 GLN A C 1
ATOM 692 O O . GLN A 1 81 ? -13.869 -4.388 -4.089 1.00 74.62 81 GLN A O 1
ATOM 697 N N . SER A 1 82 ? -15.257 -6.021 -3.375 1.00 85.19 82 SER A N 1
ATOM 698 C CA . SER A 1 82 ? -15.444 -5.461 -2.036 1.00 85.19 82 SER A CA 1
ATOM 699 C C . SER A 1 82 ? -14.198 -5.635 -1.164 1.00 85.19 82 SER A C 1
ATOM 701 O O . SER A 1 82 ? -13.442 -6.595 -1.336 1.00 85.19 82 SER A O 1
ATOM 703 N N . MET A 1 83 ? -14.006 -4.738 -0.196 1.00 87.12 83 MET A N 1
ATOM 704 C CA . MET A 1 83 ? -12.942 -4.822 0.805 1.00 87.12 83 MET A CA 1
ATOM 705 C C . MET A 1 83 ? -12.973 -6.171 1.526 1.00 87.12 83 MET A C 1
ATOM 707 O O . MET A 1 83 ? -11.939 -6.822 1.639 1.00 87.12 83 MET A O 1
ATOM 711 N N . GLU A 1 84 ? -14.153 -6.621 1.958 1.00 87.56 84 GLU A N 1
ATOM 712 C CA . GLU A 1 84 ? -14.323 -7.932 2.588 1.00 87.56 84 GLU A CA 1
ATOM 713 C C . GLU A 1 84 ? -13.761 -9.054 1.714 1.00 87.56 84 GLU A C 1
ATOM 715 O O . GLU A 1 84 ? -12.948 -9.853 2.176 1.00 87.56 84 GLU A O 1
ATOM 720 N N . ASP A 1 85 ? -14.158 -9.112 0.441 1.00 84.31 85 ASP A N 1
ATOM 721 C CA . ASP A 1 85 ? -13.692 -10.176 -0.441 1.00 84.31 85 ASP A CA 1
ATOM 722 C C . ASP A 1 85 ? -12.174 -10.067 -0.676 1.00 84.31 85 ASP A C 1
ATOM 724 O O . ASP A 1 85 ? -11.503 -11.077 -0.897 1.00 84.31 85 ASP A O 1
ATOM 728 N N . MET A 1 86 ? -11.621 -8.849 -0.697 1.00 78.38 86 MET A N 1
ATOM 729 C CA . MET A 1 86 ? -10.181 -8.624 -0.850 1.00 78.38 86 MET A CA 1
ATOM 730 C C . MET A 1 86 ? -9.408 -9.157 0.357 1.00 78.38 86 MET A C 1
ATOM 732 O O . MET A 1 86 ? -8.453 -9.914 0.175 1.00 78.38 86 MET A O 1
ATOM 736 N N . VAL A 1 87 ? -9.850 -8.821 1.571 1.00 82.88 87 VAL A N 1
ATOM 737 C CA . VAL A 1 87 ? -9.245 -9.309 2.816 1.00 82.88 87 VAL A CA 1
ATOM 738 C C . VAL A 1 87 ? -9.403 -10.824 2.911 1.00 82.88 87 VAL A C 1
ATOM 740 O O . VAL A 1 87 ? -8.419 -11.523 3.128 1.00 82.88 87 VAL A O 1
ATOM 743 N N . ARG A 1 88 ? -10.596 -11.363 2.628 1.00 85.12 88 ARG A N 1
ATOM 744 C CA . ARG A 1 88 ? -10.875 -12.808 2.641 1.00 85.12 88 ARG A CA 1
ATOM 745 C C . ARG A 1 88 ? -9.937 -13.585 1.724 1.00 85.12 88 ARG A C 1
ATOM 747 O O . ARG A 1 88 ? -9.358 -14.579 2.150 1.00 85.12 88 ARG A O 1
ATOM 754 N N . LYS A 1 89 ? -9.728 -13.112 0.490 1.00 77.50 89 LYS A N 1
ATOM 755 C CA . LYS A 1 89 ? -8.753 -13.718 -0.432 1.00 77.50 89 LYS A CA 1
ATOM 756 C C . LYS A 1 89 ? -7.331 -13.661 0.118 1.00 77.50 89 LYS A C 1
ATOM 758 O O . LYS A 1 89 ? -6.585 -14.622 -0.054 1.00 77.50 89 LYS A O 1
ATOM 763 N N . GLY A 1 90 ? -6.958 -12.553 0.761 1.00 73.25 90 GLY A N 1
ATOM 764 C CA . GLY A 1 90 ? -5.681 -12.419 1.460 1.00 73.25 90 GLY A CA 1
ATOM 765 C C . GLY A 1 90 ? -5.517 -13.484 2.547 1.00 73.25 90 GLY A C 1
ATOM 766 O O . GLY A 1 90 ? -4.515 -14.197 2.549 1.00 73.25 90 GLY A O 1
ATOM 767 N N . VAL A 1 91 ? -6.530 -13.661 3.398 1.00 79.94 91 VAL A N 1
ATOM 768 C CA . VAL A 1 91 ? -6.548 -14.680 4.459 1.00 79.94 91 VAL A CA 1
ATOM 769 C C . VAL A 1 91 ? -6.468 -16.093 3.883 1.00 79.94 91 VAL A C 1
ATOM 771 O O . VAL A 1 91 ? -5.594 -16.859 4.275 1.00 79.94 91 VAL A O 1
ATOM 774 N N . GLU A 1 92 ? -7.318 -16.448 2.915 1.00 80.25 92 GLU A N 1
ATOM 775 C CA . GLU A 1 92 ? -7.316 -17.773 2.269 1.00 80.25 92 GLU A CA 1
ATOM 776 C C . GLU A 1 92 ? -5.960 -18.106 1.643 1.00 80.25 92 GLU A C 1
ATOM 778 O O . GLU A 1 92 ? -5.458 -19.229 1.741 1.00 80.25 92 GLU A O 1
ATOM 783 N N . TYR A 1 93 ? -5.350 -17.112 1.001 1.00 71.44 93 TYR A N 1
ATOM 784 C CA . TYR A 1 93 ? -4.030 -17.252 0.424 1.00 71.44 93 TYR A CA 1
ATOM 785 C C . TYR A 1 93 ? -2.977 -17.516 1.512 1.00 71.44 93 TYR A C 1
ATOM 787 O O . TYR A 1 93 ? -2.210 -18.478 1.419 1.00 71.44 93 TYR A O 1
ATOM 795 N N . ARG A 1 94 ? -2.967 -16.720 2.584 1.00 68.50 94 ARG A N 1
ATOM 796 C CA . ARG A 1 94 ? -1.991 -16.864 3.673 1.00 68.50 94 ARG A CA 1
ATOM 797 C C . ARG A 1 94 ? -2.200 -18.129 4.487 1.00 68.50 94 ARG A C 1
ATOM 799 O O . ARG A 1 94 ? -1.219 -18.756 4.854 1.00 68.50 94 ARG A O 1
ATOM 806 N N . ARG A 1 95 ? -3.434 -18.599 4.648 1.00 77.38 95 ARG A N 1
ATOM 807 C CA . ARG A 1 95 ? -3.732 -19.926 5.205 1.00 77.38 95 ARG A CA 1
ATOM 808 C C . ARG A 1 95 ? -3.033 -21.052 4.441 1.00 77.38 95 ARG A C 1
ATOM 810 O O . ARG A 1 95 ? -2.692 -22.073 5.030 1.00 77.38 95 ARG A O 1
ATOM 817 N N . LYS A 1 96 ? -2.821 -20.879 3.134 1.00 73.75 96 LYS A N 1
ATOM 818 C CA . LYS A 1 96 ? -2.207 -21.893 2.274 1.00 73.75 96 LYS A CA 1
ATOM 819 C C . LYS A 1 96 ? -0.684 -21.779 2.167 1.00 73.75 96 LYS A C 1
ATOM 821 O O . LYS A 1 96 ? -0.029 -22.804 1.991 1.00 73.75 96 LYS A O 1
ATOM 826 N N . TYR A 1 97 ? -0.134 -20.567 2.227 1.00 66.50 97 TYR A N 1
ATOM 827 C CA . TYR A 1 97 ? 1.280 -20.314 1.907 1.00 66.50 97 TYR A CA 1
ATOM 828 C C . TYR A 1 97 ? 2.049 -19.518 2.971 1.00 66.50 97 TYR A C 1
ATOM 830 O O . TYR A 1 97 ? 3.278 -19.502 2.950 1.00 66.50 97 TYR A O 1
ATOM 838 N N . GLY A 1 98 ? 1.333 -18.847 3.870 1.00 66.69 98 GLY A N 1
ATOM 839 C CA . GLY A 1 98 ? 1.879 -17.953 4.883 1.00 66.69 98 GLY A CA 1
ATOM 840 C C . GLY A 1 98 ? 2.355 -18.674 6.139 1.00 66.69 98 GLY A C 1
ATOM 841 O O . GLY A 1 98 ? 2.392 -19.902 6.217 1.00 66.69 98 GLY A O 1
ATOM 842 N N . ASN A 1 99 ? 2.742 -17.883 7.137 1.00 74.69 99 ASN A N 1
ATOM 843 C CA . ASN A 1 99 ? 3.188 -18.386 8.427 1.00 74.69 99 ASN A CA 1
ATOM 844 C C . ASN A 1 99 ? 1.995 -18.844 9.289 1.00 74.69 99 ASN A C 1
ATOM 846 O O . ASN A 1 99 ? 1.137 -18.018 9.605 1.00 74.69 99 ASN A O 1
ATOM 850 N N . PRO A 1 100 ? 1.941 -20.116 9.729 1.00 83.25 100 PRO A N 1
ATOM 851 C CA . PRO A 1 100 ? 0.865 -20.601 10.590 1.00 83.25 100 PRO A CA 1
ATOM 852 C C . PRO A 1 100 ? 0.722 -19.862 11.922 1.00 83.25 100 PRO A C 1
ATOM 854 O O . PRO A 1 100 ? -0.380 -19.823 12.462 1.00 83.25 100 PRO A O 1
ATOM 857 N N . LEU A 1 101 ? 1.802 -19.255 12.432 1.00 83.44 101 LEU A N 1
ATOM 858 C CA . LEU A 1 101 ? 1.763 -18.432 13.648 1.00 83.44 101 LEU A CA 1
ATOM 859 C C . LEU A 1 101 ? 0.853 -17.206 13.502 1.00 83.44 101 LEU A C 1
ATOM 861 O O . LEU A 1 101 ? 0.325 -16.711 14.492 1.00 83.44 101 LEU A O 1
ATOM 865 N N . ASP A 1 102 ? 0.654 -16.733 12.274 1.00 84.19 102 ASP A N 1
ATOM 866 C CA . ASP A 1 102 ? -0.099 -15.515 11.997 1.00 84.19 102 ASP A CA 1
ATOM 867 C C . ASP A 1 102 ? -1.575 -15.782 11.680 1.00 84.19 102 ASP A C 1
ATOM 869 O O . ASP A 1 102 ? -2.359 -14.848 11.564 1.00 84.19 102 ASP A O 1
ATOM 873 N N . PHE A 1 103 ? -2.000 -17.041 11.577 1.00 88.69 103 PHE A N 1
ATOM 874 C CA . PHE A 1 103 ? -3.345 -17.394 11.117 1.00 88.69 103 PHE A CA 1
ATOM 875 C C . PHE A 1 103 ? -4.479 -16.818 11.974 1.00 88.69 103 PHE A C 1
ATOM 877 O O . PHE A 1 103 ? -5.472 -16.344 11.425 1.00 88.69 103 PHE A O 1
ATOM 884 N N . ASP A 1 104 ? -4.322 -16.801 13.297 1.00 90.31 104 ASP A N 1
ATOM 885 C CA . ASP A 1 104 ? -5.310 -16.191 14.196 1.00 90.31 104 ASP A CA 1
ATOM 886 C C . ASP A 1 104 ? -5.407 -14.673 13.980 1.00 90.31 104 ASP A C 1
ATOM 888 O O . ASP A 1 104 ? -6.470 -14.071 14.140 1.00 90.31 104 ASP A O 1
ATOM 892 N N . ARG A 1 105 ? -4.290 -14.044 13.603 1.00 88.50 105 ARG A N 1
ATOM 893 C CA . ARG A 1 105 ? -4.225 -12.623 13.268 1.00 88.50 105 ARG A CA 1
ATOM 894 C C . ARG A 1 105 ? -4.916 -12.342 11.932 1.00 88.50 105 ARG A C 1
ATOM 896 O O . ARG A 1 105 ? -5.693 -11.395 11.864 1.00 88.50 105 ARG A O 1
ATOM 903 N N . GLU A 1 106 ? -4.678 -13.173 10.916 1.00 88.19 106 GLU A N 1
ATOM 904 C CA . GLU A 1 106 ? -5.335 -13.068 9.603 1.00 88.19 106 GLU A CA 1
ATOM 905 C C . GLU A 1 106 ? -6.863 -13.150 9.726 1.00 88.19 106 GLU A C 1
ATOM 907 O O . GLU A 1 106 ? -7.594 -12.309 9.200 1.00 88.19 106 GLU A O 1
ATOM 912 N N . ASP A 1 107 ? -7.358 -14.142 10.467 1.00 91.69 107 ASP A N 1
ATOM 913 C CA . ASP A 1 107 ? -8.792 -14.320 10.685 1.00 91.69 107 ASP A CA 1
ATOM 914 C C . ASP A 1 107 ? -9.395 -13.133 11.453 1.00 91.69 107 ASP A C 1
ATOM 916 O O . ASP A 1 107 ? -10.491 -12.670 11.127 1.00 91.69 107 ASP A O 1
ATOM 920 N N . ALA A 1 108 ? -8.674 -12.610 12.449 1.00 92.31 108 ALA A N 1
ATOM 921 C CA . ALA A 1 108 ? -9.096 -11.431 13.193 1.00 92.31 108 ALA A CA 1
ATOM 922 C C . ALA A 1 108 ? -9.189 -10.178 12.307 1.00 92.31 108 ALA A C 1
ATOM 924 O O . ALA A 1 108 ? -10.143 -9.414 12.452 1.00 92.31 108 ALA A O 1
ATOM 925 N N . GLU A 1 109 ? -8.254 -9.981 11.370 1.00 90.44 109 GLU A N 1
ATOM 926 C CA . GLU A 1 109 ? -8.296 -8.872 10.407 1.00 90.44 109 GLU A CA 1
ATOM 927 C C . GLU A 1 109 ? -9.547 -8.952 9.523 1.00 90.44 109 GLU A C 1
ATOM 929 O O . GLU A 1 109 ? -10.248 -7.954 9.353 1.00 90.44 109 GLU A O 1
ATOM 934 N N . LEU A 1 110 ? -9.893 -10.148 9.033 1.00 91.50 110 LEU A N 1
ATOM 935 C CA . LEU A 1 110 ? -11.122 -10.356 8.266 1.00 91.50 110 LEU A CA 1
ATOM 936 C C . LEU A 1 110 ? -12.376 -10.050 9.092 1.00 91.50 110 LEU A C 1
ATOM 938 O O . LEU A 1 110 ? -13.267 -9.350 8.610 1.00 91.50 110 LEU A O 1
ATOM 942 N N . LEU A 1 111 ? -12.453 -10.546 10.329 1.00 94.88 111 LEU A N 1
ATOM 943 C CA . LEU A 1 111 ? -13.597 -10.290 11.208 1.00 94.88 111 LEU A CA 1
ATOM 944 C C . LEU A 1 111 ? -13.769 -8.793 11.498 1.00 94.88 111 LEU A C 1
ATOM 946 O O . LEU A 1 111 ? -14.883 -8.274 11.403 1.00 94.88 111 LEU A O 1
ATOM 950 N N . GLY A 1 112 ? -12.675 -8.090 11.799 1.00 93.69 112 GLY A N 1
ATOM 951 C CA . GLY A 1 112 ? -12.691 -6.647 12.029 1.00 93.69 112 GLY A CA 1
ATOM 952 C C . GLY A 1 112 ? -13.077 -5.848 10.785 1.00 93.69 112 GLY A C 1
ATOM 953 O O . GLY A 1 112 ? -13.887 -4.921 10.870 1.00 93.69 112 GLY A O 1
ATOM 954 N N . ALA A 1 113 ? -12.559 -6.231 9.616 1.00 91.31 113 ALA A N 1
ATOM 955 C CA . ALA A 1 113 ? -12.888 -5.594 8.343 1.00 91.31 113 ALA A CA 1
ATOM 956 C C . ALA A 1 113 ? -14.379 -5.747 7.998 1.00 91.31 113 ALA A C 1
ATOM 958 O O . ALA A 1 113 ? -15.031 -4.768 7.633 1.00 91.31 113 ALA A O 1
ATOM 959 N N . VAL A 1 114 ? -14.945 -6.947 8.178 1.00 93.44 114 VAL A N 1
ATOM 960 C CA . VAL A 1 114 ? -16.376 -7.216 7.947 1.00 93.44 114 VAL A CA 1
ATOM 961 C C . VAL A 1 114 ? -17.258 -6.381 8.873 1.00 93.44 114 VAL A C 1
ATOM 963 O O . VAL A 1 114 ? -18.218 -5.769 8.406 1.00 93.44 114 VAL A O 1
ATOM 966 N N . LYS A 1 115 ? -16.924 -6.301 10.167 1.00 95.50 115 LYS A N 1
ATOM 967 C CA . LYS A 1 115 ? -17.671 -5.471 11.127 1.00 95.50 115 LYS A CA 1
ATOM 968 C C . LYS A 1 115 ? -17.597 -3.991 10.783 1.00 95.50 115 LYS A C 1
ATOM 970 O O . LYS A 1 115 ? -18.622 -3.323 10.725 1.00 95.50 115 LYS A O 1
ATOM 975 N N . THR A 1 116 ? -16.399 -3.496 10.483 1.00 95.00 116 THR A N 1
ATOM 976 C CA . THR A 1 116 ? -16.198 -2.097 10.089 1.00 95.00 116 THR A CA 1
ATOM 977 C C . THR A 1 116 ? -17.016 -1.748 8.849 1.00 95.00 116 THR A C 1
ATOM 979 O O . THR A 1 116 ? -17.645 -0.693 8.807 1.00 95.00 116 THR A O 1
ATOM 982 N N . GLN A 1 117 ? -17.052 -2.649 7.859 1.00 94.56 117 GLN A N 1
ATOM 983 C CA . GLN A 1 117 ? -17.914 -2.506 6.691 1.00 94.56 117 GLN A CA 1
ATOM 984 C C . GLN A 1 117 ? -19.377 -2.404 7.102 1.00 94.56 117 GLN A C 1
ATOM 986 O O . GLN A 1 117 ? -19.990 -1.374 6.846 1.00 94.56 117 GLN A O 1
ATOM 991 N N . ALA A 1 118 ? -19.899 -3.416 7.795 1.00 94.00 118 ALA A N 1
ATOM 992 C CA . ALA A 1 118 ? -21.299 -3.469 8.202 1.00 94.00 118 ALA A CA 1
ATOM 993 C C . ALA A 1 118 ? -21.739 -2.246 9.027 1.00 94.00 118 ALA A C 1
ATOM 995 O O . ALA A 1 118 ? -22.884 -1.819 8.933 1.00 94.00 118 ALA A O 1
ATOM 996 N N . GLU A 1 119 ? -20.845 -1.659 9.820 1.00 94.81 119 GLU A N 1
ATOM 997 C CA . GLU A 1 119 ? -21.172 -0.502 10.651 1.00 94.81 119 GLU A CA 1
ATOM 998 C C . GLU A 1 119 ? -21.089 0.841 9.918 1.00 94.81 119 GLU A C 1
ATOM 1000 O O . GLU A 1 119 ? -21.828 1.761 10.261 1.00 94.81 119 GLU A O 1
ATOM 1005 N N . LEU A 1 120 ? -20.201 1.004 8.935 1.00 95.88 120 LEU A N 1
ATOM 1006 C CA . LEU A 1 120 ? -19.990 2.302 8.277 1.00 95.88 120 LEU A CA 1
ATOM 1007 C C . LEU A 1 120 ? -20.776 2.460 6.971 1.00 95.88 120 LEU A C 1
ATOM 1009 O O . LEU A 1 120 ? -21.039 3.591 6.552 1.00 95.88 120 LEU A O 1
ATOM 1013 N N . THR A 1 121 ? -21.162 1.363 6.320 1.00 94.69 121 THR A N 1
ATOM 1014 C CA . THR A 1 121 ? -21.816 1.414 5.006 1.00 94.69 121 THR A CA 1
ATOM 1015 C C . THR A 1 121 ? -23.340 1.432 5.058 1.00 94.69 121 THR A C 1
ATOM 1017 O O . THR A 1 121 ? -23.959 1.761 4.044 1.00 94.69 121 THR A O 1
ATOM 1020 N N . VAL A 1 122 ? -23.955 1.131 6.207 1.00 93.06 122 VAL A N 1
ATOM 1021 C CA . VAL A 1 122 ? -25.417 1.172 6.344 1.00 93.06 122 VAL A CA 1
ATOM 1022 C C . VAL A 1 122 ? -25.947 2.601 6.240 1.00 93.06 122 VAL A C 1
ATOM 1024 O O . VAL A 1 122 ? -25.292 3.587 6.609 1.00 93.06 122 VAL A O 1
ATOM 1027 N N . LYS A 1 123 ? -27.165 2.729 5.704 1.00 87.69 123 LYS A N 1
ATOM 1028 C CA . LYS A 1 123 ? -27.767 4.027 5.362 1.00 87.69 123 LYS A CA 1
ATOM 1029 C C . LYS A 1 123 ? -27.902 4.969 6.563 1.00 87.69 123 LYS A C 1
ATOM 1031 O O . LYS A 1 123 ? -27.739 6.173 6.390 1.00 87.69 123 LYS A O 1
ATOM 1036 N N . ASP A 1 124 ? -28.102 4.435 7.759 1.00 89.81 124 ASP A N 1
ATOM 1037 C CA . ASP A 1 124 ? -28.322 5.241 8.963 1.00 89.81 124 ASP A CA 1
ATOM 1038 C C . ASP A 1 124 ? -27.023 5.653 9.676 1.00 89.81 124 ASP A C 1
ATOM 1040 O O . ASP A 1 124 ? -27.063 6.428 10.633 1.00 89.81 124 ASP A O 1
ATOM 1044 N N . SER A 1 125 ? -25.857 5.185 9.215 1.00 92.94 125 SER A N 1
ATOM 1045 C CA . SER A 1 125 ? -24.581 5.585 9.812 1.00 92.94 125 SER A CA 1
ATOM 1046 C C . SER A 1 125 ? -24.312 7.068 9.596 1.00 92.94 125 SER A C 1
ATOM 1048 O O . SER A 1 125 ? -24.386 7.590 8.480 1.00 92.94 125 SER A O 1
ATOM 1050 N N . LYS A 1 126 ? -23.981 7.749 10.693 1.00 94.44 126 LYS A N 1
ATOM 1051 C CA . LYS A 1 126 ? -23.731 9.188 10.715 1.00 94.44 126 LYS A CA 1
ATOM 1052 C C . LYS A 1 126 ? -22.404 9.512 10.027 1.00 94.44 126 LYS A C 1
ATOM 1054 O O . LYS A 1 126 ? -21.375 8.936 10.373 1.00 94.44 126 LYS A O 1
ATOM 1059 N N . VAL A 1 127 ? -22.411 10.486 9.117 1.00 95.56 127 VAL A N 1
ATOM 1060 C CA . VAL A 1 127 ? -21.175 11.060 8.558 1.00 95.56 127 VAL A CA 1
ATOM 1061 C C . VAL A 1 127 ? -20.266 11.539 9.698 1.00 95.56 127 VAL A C 1
ATOM 1063 O O . VAL A 1 127 ? -20.727 12.161 10.658 1.00 95.56 127 VAL A O 1
ATOM 1066 N N . GLY A 1 128 ? -18.982 11.203 9.609 1.00 95.00 128 GLY A N 1
ATOM 1067 C CA . GLY A 1 128 ? -17.982 11.405 10.653 1.00 95.00 128 GLY A CA 1
ATOM 1068 C C . GLY A 1 128 ? -17.831 10.233 11.627 1.00 95.00 128 GLY A C 1
ATOM 1069 O O . GLY A 1 128 ? -16.973 10.322 12.506 1.00 95.00 128 GLY A O 1
ATOM 1070 N N . ALA A 1 129 ? -18.617 9.155 11.489 1.00 97.12 129 ALA A N 1
ATOM 1071 C CA . ALA A 1 129 ? -18.406 7.915 12.235 1.00 97.12 129 ALA A CA 1
ATOM 1072 C C . ALA A 1 129 ? -17.040 7.301 11.895 1.00 97.12 129 ALA A C 1
ATOM 1074 O O . ALA A 1 129 ? -16.650 7.240 10.725 1.00 97.12 129 ALA A O 1
ATOM 1075 N N . LYS A 1 130 ? -16.325 6.842 12.924 1.00 97.19 130 LYS A N 1
ATOM 1076 C CA . LYS A 1 130 ? -14.951 6.354 12.857 1.00 97.19 130 LYS A CA 1
ATOM 1077 C C . LYS A 1 130 ? -14.792 5.005 13.544 1.00 97.19 130 LYS A C 1
ATOM 1079 O O . LYS A 1 130 ? -15.294 4.780 14.651 1.00 97.19 130 LYS A O 1
ATOM 1084 N N . ARG A 1 131 ? -14.031 4.113 12.914 1.00 96.88 131 ARG A N 1
ATOM 1085 C CA . ARG A 1 131 ? -13.591 2.842 13.498 1.00 96.88 131 ARG A CA 1
ATOM 1086 C C . ARG A 1 131 ? -12.083 2.730 13.452 1.00 96.88 131 ARG A C 1
ATOM 1088 O O . ARG A 1 131 ? -11.477 2.894 12.399 1.00 96.88 131 ARG A O 1
ATOM 1095 N N . LEU A 1 132 ? -11.499 2.448 14.608 1.00 96.00 132 LEU A N 1
ATOM 1096 C CA . LEU A 1 132 ? -10.076 2.219 14.780 1.00 96.00 132 LEU A CA 1
ATOM 1097 C C . LEU A 1 132 ? -9.808 0.714 14.809 1.00 96.00 132 LEU A C 1
ATOM 1099 O O . LEU A 1 132 ? -10.309 0.013 15.685 1.00 96.00 132 LEU A O 1
ATOM 1103 N N . SER A 1 133 ? -8.974 0.229 13.897 1.00 94.00 133 SER A N 1
ATOM 1104 C CA . SER A 1 133 ? -8.418 -1.122 13.937 1.00 94.00 133 SER A CA 1
ATOM 1105 C C . SER A 1 133 ? -6.938 -1.046 14.299 1.00 94.00 133 SER A C 1
ATOM 1107 O O . SER A 1 133 ? -6.174 -0.318 13.667 1.00 94.00 133 SER A O 1
ATOM 1109 N N . VAL A 1 134 ? -6.518 -1.766 15.341 1.00 91.38 134 VAL A N 1
ATOM 1110 C CA . VAL A 1 134 ? -5.123 -1.756 15.804 1.00 91.38 134 VAL A CA 1
ATOM 1111 C C . VAL A 1 134 ? -4.414 -3.024 15.350 1.00 91.38 134 VAL A C 1
ATOM 1113 O O . VAL A 1 134 ? -4.764 -4.141 15.723 1.00 91.38 134 VAL A O 1
ATOM 1116 N N . SER A 1 135 ? -3.362 -2.823 14.565 1.00 87.75 135 SER A N 1
ATOM 1117 C CA . SER A 1 135 ? -2.501 -3.847 13.991 1.00 87.75 135 SER A CA 1
ATOM 1118 C C . SER A 1 135 ? -1.133 -3.818 14.662 1.00 87.75 135 SER A C 1
ATOM 1120 O O . SER A 1 135 ? -0.144 -3.395 14.066 1.00 87.75 135 SER A O 1
ATOM 1122 N N . SER A 1 136 ? -1.063 -4.245 15.922 1.00 82.94 136 SER A N 1
ATOM 1123 C CA . SER A 1 136 ? 0.222 -4.363 16.612 1.00 82.94 136 SER A CA 1
ATOM 1124 C C . SER A 1 136 ? 1.093 -5.473 16.014 1.00 82.94 136 SER A C 1
ATOM 1126 O O . SER A 1 136 ? 0.615 -6.390 15.338 1.00 82.94 136 SER A O 1
ATOM 1128 N N . ARG A 1 137 ? 2.398 -5.360 16.270 1.00 78.69 137 ARG A N 1
ATOM 1129 C CA . ARG A 1 137 ? 3.423 -6.322 15.879 1.00 78.69 137 ARG A CA 1
ATOM 1130 C C . ARG A 1 137 ? 3.036 -7.724 16.353 1.00 78.69 137 ARG A C 1
ATOM 1132 O O . ARG A 1 137 ? 2.562 -7.895 17.477 1.00 78.69 137 ARG A O 1
ATOM 1139 N N . GLY A 1 138 ? 3.274 -8.715 15.500 1.00 75.62 138 GLY A N 1
ATOM 1140 C CA . GLY A 1 138 ? 3.049 -10.112 15.844 1.00 75.62 138 GLY A CA 1
ATOM 1141 C C . GLY A 1 138 ? 4.070 -10.654 16.846 1.00 75.62 138 GLY A C 1
ATOM 1142 O O . GLY A 1 138 ? 5.049 -9.998 17.217 1.00 75.62 138 GLY A O 1
ATOM 1143 N N . GLU A 1 139 ? 3.833 -11.882 17.295 1.00 80.25 139 GLU A N 1
ATOM 1144 C CA . GLU A 1 139 ? 4.703 -12.574 18.245 1.00 80.25 139 GLU A CA 1
ATOM 1145 C C . GLU A 1 139 ? 6.089 -12.881 17.649 1.00 80.25 139 GLU A C 1
ATOM 1147 O O . GLU A 1 139 ? 6.354 -12.704 16.457 1.00 80.25 139 GLU A O 1
ATOM 1152 N N . LYS A 1 140 ? 7.028 -13.344 18.482 1.00 79.44 140 LYS A N 1
ATOM 1153 C CA . LYS A 1 140 ? 8.364 -13.720 18.004 1.00 79.44 140 LYS A CA 1
ATOM 1154 C C . LYS A 1 140 ? 8.248 -14.823 16.942 1.00 79.44 140 LYS A C 1
ATOM 1156 O O . LYS A 1 140 ? 7.754 -15.904 17.232 1.00 79.44 140 LYS A O 1
ATOM 1161 N N . GLY A 1 141 ? 8.768 -14.559 15.743 1.00 71.00 141 GLY A N 1
ATOM 1162 C CA . GLY A 1 141 ? 8.674 -15.468 14.595 1.00 71.00 141 GLY A CA 1
ATOM 1163 C C . GLY A 1 141 ? 7.507 -15.169 13.650 1.00 71.00 141 GLY A C 1
ATOM 1164 O O . GLY A 1 141 ? 7.405 -15.833 12.627 1.00 71.00 141 GLY A O 1
ATOM 1165 N N . SER A 1 142 ? 6.667 -14.179 13.963 1.00 75.94 142 SER A N 1
ATOM 1166 C CA . SER A 1 142 ? 5.645 -13.635 13.064 1.00 75.94 142 SER A CA 1
ATOM 1167 C C . SER A 1 142 ? 6.265 -12.911 11.867 1.00 75.94 142 SER A C 1
ATOM 1169 O O . SER A 1 142 ? 7.307 -12.260 11.997 1.00 75.94 142 SER A O 1
ATOM 1171 N N . ASP A 1 143 ? 5.577 -12.952 10.722 1.00 70.81 143 ASP A N 1
ATOM 1172 C CA . ASP A 1 143 ? 5.926 -12.135 9.555 1.00 70.81 143 ASP A CA 1
ATOM 1173 C C . ASP A 1 143 ? 5.569 -10.638 9.760 1.00 70.81 143 ASP A C 1
ATOM 1175 O O . ASP A 1 143 ? 5.933 -9.783 8.947 1.00 70.81 143 ASP A O 1
ATOM 1179 N N . TYR A 1 144 ? 4.849 -10.304 10.838 1.00 74.62 144 TYR A N 1
ATOM 1180 C CA . TYR A 1 144 ? 4.365 -8.963 11.155 1.00 74.62 144 TYR A CA 1
ATOM 1181 C C . TYR A 1 144 ? 5.322 -8.207 12.077 1.00 74.62 144 TYR A C 1
ATOM 1183 O O . TYR A 1 144 ? 5.228 -8.294 13.303 1.00 74.62 144 TYR A O 1
ATOM 1191 N N . THR A 1 145 ? 6.242 -7.434 11.500 1.00 71.69 145 THR A N 1
ATOM 1192 C CA . THR A 1 145 ? 7.346 -6.808 12.251 1.00 71.69 145 THR A CA 1
ATOM 1193 C C . THR A 1 145 ? 7.080 -5.390 12.752 1.00 71.69 145 THR A C 1
ATOM 1195 O O . THR A 1 145 ? 7.832 -4.907 13.598 1.00 71.69 145 THR A O 1
ATOM 1198 N N . ASN A 1 146 ? 6.032 -4.730 12.261 1.00 73.44 146 ASN A N 1
ATOM 1199 C CA . ASN A 1 146 ? 5.729 -3.321 12.526 1.00 73.44 146 ASN A CA 1
ATOM 1200 C C . ASN A 1 146 ? 4.356 -3.163 13.199 1.00 73.44 146 ASN A C 1
ATOM 1202 O O . ASN A 1 146 ? 3.498 -4.033 13.050 1.00 73.44 146 ASN A O 1
ATOM 1206 N N . ASN A 1 147 ? 4.145 -2.052 13.914 1.00 79.00 147 ASN A N 1
ATOM 1207 C CA . ASN A 1 147 ? 2.828 -1.695 14.445 1.00 79.00 147 ASN A CA 1
ATOM 1208 C C . ASN A 1 147 ? 2.152 -0.683 13.521 1.00 79.00 147 ASN A C 1
ATOM 1210 O O . ASN A 1 147 ? 2.772 0.291 13.096 1.00 79.00 147 ASN A O 1
ATOM 1214 N N . PHE A 1 148 ? 0.865 -0.880 13.284 1.00 84.25 148 PHE A N 1
ATOM 1215 C CA . PHE A 1 148 ? 0.010 0.052 12.569 1.00 84.25 148 PHE A CA 1
ATOM 1216 C C . PHE A 1 148 ? -1.299 0.234 13.315 1.00 84.25 148 PHE A C 1
ATOM 1218 O O . PHE A 1 148 ? -1.713 -0.610 14.112 1.00 84.25 148 PHE A O 1
ATOM 1225 N N . PHE A 1 149 ? -1.993 1.311 12.996 1.00 89.12 149 PHE A N 1
ATOM 1226 C CA . PHE A 1 149 ? -3.425 1.377 13.214 1.00 89.12 149 PHE A CA 1
ATOM 1227 C C . PHE A 1 149 ? -4.102 2.017 12.015 1.00 89.12 149 PHE A C 1
ATOM 1229 O O . PHE A 1 149 ? -3.537 2.871 11.338 1.00 89.12 149 PHE A O 1
ATOM 1236 N N . ASP A 1 150 ? -5.326 1.585 11.791 1.00 91.44 150 ASP A N 1
ATOM 1237 C CA . ASP A 1 150 ? -6.157 1.946 10.664 1.00 91.44 150 ASP A CA 1
ATOM 1238 C C . ASP A 1 150 ? -7.371 2.698 11.201 1.00 91.44 150 ASP A C 1
ATOM 1240 O O . ASP A 1 150 ? -8.067 2.198 12.086 1.00 91.44 150 ASP A O 1
ATOM 1244 N N . VAL A 1 151 ? -7.626 3.896 10.683 1.00 94.75 151 VAL A N 1
ATOM 1245 C CA . VAL A 1 151 ? -8.829 4.673 10.989 1.00 94.75 151 VAL A CA 1
ATOM 1246 C C . VAL A 1 151 ? -9.713 4.683 9.756 1.00 94.75 151 VAL A C 1
ATOM 1248 O O . VAL A 1 151 ? -9.341 5.239 8.726 1.00 94.75 151 VAL A O 1
ATOM 1251 N N . TYR A 1 152 ? -10.877 4.054 9.868 1.00 96.19 152 TYR A N 1
ATOM 1252 C CA . TYR A 1 152 ? -11.929 4.084 8.863 1.00 96.19 152 TYR A CA 1
ATOM 1253 C C . TYR A 1 152 ? -12.900 5.192 9.229 1.00 96.19 152 TYR A C 1
ATOM 1255 O O . TYR A 1 152 ? -13.512 5.128 10.292 1.00 96.19 152 TYR A O 1
ATOM 1263 N N . GLU A 1 153 ? -13.056 6.185 8.367 1.00 97.06 153 GLU A N 1
ATOM 1264 C CA . GLU A 1 153 ? -13.918 7.339 8.585 1.00 97.06 153 GLU A CA 1
ATOM 1265 C C . GLU A 1 153 ? -14.964 7.431 7.476 1.00 97.06 153 GLU A C 1
ATOM 1267 O O . GLU A 1 153 ? -14.634 7.498 6.292 1.00 97.06 153 GLU A O 1
ATOM 1272 N N . LEU A 1 154 ? -16.242 7.439 7.855 1.00 97.19 154 LEU A N 1
ATOM 1273 C CA . LEU A 1 154 ? -17.330 7.685 6.918 1.00 97.19 154 LEU A CA 1
ATOM 1274 C C . LEU A 1 154 ? -17.400 9.181 6.595 1.00 97.19 154 LEU A C 1
ATOM 1276 O O . LEU A 1 154 ? -17.655 10.000 7.476 1.00 97.19 154 LEU A O 1
ATOM 1280 N N . LYS A 1 155 ? -17.242 9.526 5.320 1.00 95.88 155 LYS A N 1
ATOM 1281 C CA . LYS A 1 155 ? -17.272 10.894 4.800 1.00 95.88 155 LYS A CA 1
ATOM 1282 C C . LYS A 1 155 ? -18.360 11.063 3.742 1.00 95.88 155 LYS A C 1
ATOM 1284 O O . LYS A 1 155 ? -18.941 10.096 3.247 1.00 95.88 155 LYS A O 1
ATOM 1289 N N . GLU A 1 156 ? -18.631 12.315 3.412 1.00 95.19 156 GLU A N 1
ATOM 1290 C CA . GLU A 1 156 ? -19.539 12.723 2.347 1.00 95.19 156 GLU A CA 1
ATOM 1291 C C . GLU A 1 156 ? -18.804 13.719 1.450 1.00 95.19 156 GLU A C 1
ATOM 1293 O O . GLU A 1 156 ? -18.100 14.596 1.953 1.00 95.19 156 GLU A O 1
ATOM 1298 N N . ASP A 1 157 ? -18.888 13.530 0.133 1.00 92.06 157 ASP A N 1
ATOM 1299 C CA . ASP A 1 157 ? -18.294 14.458 -0.827 1.00 92.06 157 ASP A CA 1
ATOM 1300 C C . ASP A 1 157 ? -19.209 15.658 -1.118 1.00 92.06 157 ASP A C 1
ATOM 1302 O O . ASP A 1 157 ? -20.351 15.726 -0.667 1.00 92.06 157 ASP A O 1
ATOM 1306 N N . GLU A 1 158 ? -18.711 16.616 -1.900 1.00 90.56 158 GLU A N 1
ATOM 1307 C CA . GLU A 1 158 ? -19.439 17.846 -2.250 1.00 90.56 158 GLU A CA 1
ATOM 1308 C C . GLU A 1 158 ? -20.784 17.592 -2.957 1.00 90.56 158 GLU A C 1
ATOM 1310 O O . GLU A 1 158 ? -21.654 18.461 -2.956 1.00 90.56 158 GLU A O 1
ATOM 1315 N N . ASN A 1 159 ? -20.975 16.406 -3.545 1.00 89.75 159 ASN A N 1
ATOM 1316 C CA . ASN A 1 159 ? -22.206 16.015 -4.231 1.00 89.75 159 ASN A CA 1
ATOM 1317 C C . ASN A 1 159 ? -23.172 15.238 -3.320 1.00 89.75 159 ASN A C 1
ATOM 1319 O O . ASN A 1 159 ? -24.168 14.698 -3.808 1.00 89.75 159 ASN A O 1
ATOM 1323 N N . GLY A 1 160 ? -22.886 15.137 -2.019 1.00 89.19 160 GLY A N 1
ATOM 1324 C CA . GLY A 1 160 ? -23.685 14.363 -1.069 1.00 89.19 160 GLY A CA 1
ATOM 1325 C C . GLY A 1 160 ? -23.473 12.851 -1.184 1.00 89.19 160 GLY A C 1
ATOM 1326 O O . GLY A 1 160 ? -24.267 12.068 -0.655 1.00 89.19 160 GLY A O 1
ATOM 1327 N N . LYS A 1 161 ? -22.437 12.395 -1.904 1.00 92.62 161 LYS A N 1
ATOM 1328 C CA . LYS A 1 161 ? -22.145 10.968 -2.036 1.00 92.62 161 LYS A CA 1
ATOM 1329 C C . LYS A 1 161 ? -21.281 10.511 -0.866 1.00 92.62 161 LYS A C 1
ATOM 1331 O O . LYS A 1 161 ? -20.193 11.030 -0.622 1.00 92.62 161 LYS A O 1
ATOM 1336 N N . ARG A 1 162 ? -21.756 9.486 -0.161 1.00 94.81 162 ARG A N 1
ATOM 1337 C CA . ARG A 1 162 ? -21.047 8.879 0.968 1.00 94.81 162 ARG A CA 1
ATOM 1338 C C . ARG A 1 162 ? -19.933 7.940 0.510 1.00 94.81 162 ARG A C 1
ATOM 1340 O O . ARG A 1 162 ? -20.119 7.143 -0.410 1.00 94.81 162 ARG A O 1
ATOM 1347 N N . TYR A 1 163 ? -18.804 7.999 1.204 1.00 94.75 163 TYR A N 1
ATOM 1348 C CA . TYR A 1 163 ? -17.641 7.139 0.993 1.00 94.75 163 TYR A CA 1
ATOM 1349 C C . TYR A 1 163 ? -16.934 6.863 2.325 1.00 94.75 163 TYR A C 1
ATOM 1351 O O . TYR A 1 163 ? -17.149 7.574 3.304 1.00 94.75 163 TYR A O 1
ATOM 1359 N N . VAL A 1 164 ? -16.094 5.831 2.381 1.00 95.31 164 VAL A N 1
ATOM 1360 C CA . VAL A 1 164 ? -15.245 5.553 3.548 1.00 95.31 164 VAL A CA 1
ATOM 1361 C C . VAL A 1 164 ? -13.799 5.862 3.195 1.00 95.31 164 VAL A C 1
ATOM 1363 O O . VAL A 1 164 ? -13.276 5.377 2.194 1.00 95.31 164 VAL A O 1
ATOM 1366 N N . GLU A 1 165 ? -13.144 6.665 4.020 1.00 93.50 165 GLU A N 1
ATOM 1367 C CA . GLU A 1 165 ? -11.711 6.915 3.943 1.00 93.50 165 GLU A CA 1
ATOM 1368 C C . GLU A 1 165 ? -10.993 6.069 4.992 1.00 93.50 165 GLU A C 1
ATOM 1370 O O . GLU A 1 165 ? -11.290 6.152 6.179 1.00 93.50 165 GLU A O 1
ATOM 1375 N N . LEU A 1 166 ? -10.057 5.239 4.549 1.00 90.69 166 LEU A N 1
ATOM 1376 C CA . LEU A 1 166 ? -9.152 4.490 5.405 1.00 90.69 166 LEU A CA 1
ATOM 1377 C C . LEU A 1 166 ? -7.814 5.217 5.461 1.00 90.69 166 LEU A C 1
ATOM 1379 O O . LEU A 1 166 ? -7.141 5.333 4.438 1.00 90.69 166 LEU A O 1
ATOM 1383 N N . ASN A 1 167 ? -7.405 5.624 6.655 1.00 85.88 167 ASN A N 1
ATOM 1384 C CA . ASN A 1 167 ? -6.069 6.127 6.932 1.00 85.88 167 ASN A CA 1
ATOM 1385 C C . ASN A 1 167 ? -5.297 5.103 7.768 1.00 85.88 167 ASN A C 1
ATOM 1387 O O . ASN A 1 167 ? -5.632 4.858 8.926 1.00 85.88 167 ASN A O 1
ATOM 1391 N N . ARG A 1 168 ? -4.261 4.504 7.180 1.00 85.25 168 ARG A N 1
ATOM 1392 C CA . ARG A 1 168 ? -3.305 3.636 7.870 1.00 85.25 168 ARG A CA 1
ATOM 1393 C C . ARG A 1 168 ? -2.144 4.468 8.376 1.00 85.25 168 ARG A C 1
ATOM 1395 O O . ARG A 1 168 ? -1.495 5.150 7.588 1.00 85.25 168 ARG A O 1
ATOM 1402 N N . TYR A 1 169 ? -1.836 4.343 9.658 1.00 81.12 169 TYR A N 1
ATOM 1403 C CA . TYR A 1 169 ? -0.740 5.046 10.302 1.00 81.12 169 TYR A CA 1
ATOM 1404 C C . TYR A 1 169 ? 0.300 4.072 10.845 1.00 81.12 169 TYR A C 1
ATOM 1406 O O . TYR A 1 169 ? -0.041 3.111 11.541 1.00 81.12 169 TYR A O 1
ATOM 1414 N N . LEU A 1 170 ? 1.579 4.341 10.574 1.00 77.62 170 LEU A N 1
ATOM 1415 C CA . LEU A 1 170 ? 2.676 3.646 11.248 1.00 77.62 170 LEU A CA 1
ATOM 1416 C C . LEU A 1 170 ? 2.682 4.038 12.722 1.00 77.62 170 LEU A C 1
ATOM 1418 O O . LEU A 1 170 ? 2.579 5.218 13.042 1.00 77.62 170 LEU A O 1
ATOM 1422 N N . SER A 1 171 ? 2.838 3.076 13.627 1.00 79.31 171 SER A N 1
ATOM 1423 C CA . SER A 1 171 ? 2.898 3.347 15.059 1.00 79.31 171 SER A CA 1
ATOM 1424 C C . SER A 1 171 ? 4.155 2.795 15.711 1.00 79.31 171 SER A C 1
ATOM 1426 O O . SER A 1 171 ? 4.679 1.737 15.363 1.00 79.31 171 SER A O 1
ATOM 1428 N N . THR A 1 172 ? 4.624 3.526 16.713 1.00 78.12 172 THR A N 1
ATOM 1429 C CA . THR A 1 172 ? 5.696 3.098 17.614 1.00 78.12 172 THR A CA 1
ATOM 1430 C C . THR A 1 172 ? 5.152 2.531 18.925 1.00 78.12 172 THR A C 1
ATOM 1432 O O . THR A 1 172 ? 5.937 2.090 19.762 1.00 78.12 172 THR A O 1
ATOM 1435 N N . LEU A 1 173 ? 3.825 2.516 19.107 1.00 83.75 173 LEU A N 1
ATOM 1436 C CA . LEU A 1 173 ? 3.197 2.048 20.336 1.00 83.75 173 LEU A CA 1
ATOM 1437 C C . LEU A 1 173 ? 3.328 0.532 20.504 1.00 83.75 173 LEU A C 1
ATOM 1439 O O . LEU A 1 173 ? 3.126 -0.247 19.572 1.00 83.75 173 LEU A O 1
ATOM 1443 N N . THR A 1 174 ? 3.617 0.112 21.732 1.00 85.56 174 THR A N 1
ATOM 1444 C CA . THR A 1 174 ? 3.514 -1.284 22.160 1.00 85.56 174 THR A CA 1
ATOM 1445 C C . THR A 1 174 ? 2.061 -1.661 22.451 1.00 85.56 174 THR A C 1
ATOM 1447 O O . THR A 1 174 ? 1.200 -0.801 22.641 1.00 85.56 174 THR A O 1
ATOM 1450 N N . LEU A 1 175 ? 1.781 -2.964 22.543 1.00 86.38 175 LEU A N 1
ATOM 1451 C CA . LEU A 1 175 ? 0.448 -3.470 22.881 1.00 86.38 175 LEU A CA 1
ATOM 1452 C C . LEU A 1 175 ? -0.061 -2.932 24.235 1.00 86.38 175 LEU A C 1
ATOM 1454 O O . LEU A 1 175 ? -1.210 -2.513 24.333 1.00 86.38 175 LEU A O 1
ATOM 1458 N N . GLU A 1 176 ? 0.803 -2.844 25.250 1.00 88.06 176 GLU A N 1
ATOM 1459 C CA . GLU A 1 176 ? 0.453 -2.256 26.553 1.00 88.06 176 GLU A CA 1
ATOM 1460 C C . GLU A 1 176 ? 0.173 -0.749 26.466 1.00 88.06 176 GLU A C 1
ATOM 1462 O O . GLU A 1 176 ? -0.762 -0.245 27.085 1.00 88.06 176 GLU A O 1
ATOM 1467 N N . GLN A 1 177 ? 0.923 -0.017 25.638 1.00 90.06 177 GLN A N 1
ATOM 1468 C CA . GLN A 1 177 ? 0.650 1.404 25.412 1.00 90.06 177 GLN A CA 1
ATOM 1469 C C . GLN A 1 177 ? -0.679 1.623 24.681 1.00 90.06 177 GLN A C 1
ATOM 1471 O O . GLN A 1 177 ? -1.396 2.571 25.006 1.00 90.06 177 GLN A O 1
ATOM 1476 N N . TYR A 1 178 ? -1.034 0.747 23.733 1.00 91.06 178 TYR A N 1
ATOM 1477 C CA . TYR A 1 178 ? -2.364 0.753 23.124 1.00 91.06 178 TYR A CA 1
ATOM 1478 C C . TYR A 1 178 ? -3.455 0.505 24.161 1.00 91.06 178 TYR A C 1
ATOM 1480 O O . TYR A 1 178 ? -4.430 1.251 24.175 1.00 91.06 178 TYR A O 1
ATOM 1488 N N . LYS A 1 179 ? -3.289 -0.477 25.057 1.00 91.06 179 LYS A N 1
ATOM 1489 C CA . LYS A 1 179 ? -4.268 -0.739 26.123 1.00 91.06 179 LYS A CA 1
ATOM 1490 C C . LYS A 1 179 ? -4.516 0.483 26.993 1.00 91.06 179 LYS A C 1
ATOM 1492 O O . LYS A 1 179 ? -5.663 0.859 27.210 1.00 91.06 179 LYS A O 1
ATOM 1497 N N . GLU A 1 180 ? -3.450 1.110 27.476 1.00 91.00 180 GLU A N 1
ATOM 1498 C CA . GLU A 1 180 ? -3.553 2.288 28.339 1.00 91.00 180 GLU A CA 1
ATOM 1499 C C . GLU A 1 180 ? -4.234 3.458 27.619 1.00 91.00 180 GLU A C 1
ATOM 1501 O O . GLU A 1 180 ? -5.164 4.065 28.153 1.00 91.00 180 GLU A O 1
ATOM 1506 N N . LYS A 1 181 ? -3.834 3.739 26.372 1.00 91.25 181 LYS A N 1
ATOM 1507 C CA . LYS A 1 181 ? -4.408 4.833 25.575 1.00 91.25 181 LYS A CA 1
ATOM 1508 C C . LYS A 1 181 ? -5.852 4.574 25.139 1.00 91.25 181 LYS A C 1
ATOM 1510 O O . LYS A 1 181 ? -6.613 5.523 25.003 1.00 91.25 181 LYS A O 1
ATOM 1515 N N . LEU A 1 182 ? -6.238 3.322 24.895 1.00 92.56 182 LEU A N 1
ATOM 1516 C CA . LEU A 1 182 ? -7.560 2.978 24.353 1.00 92.56 182 LEU A CA 1
ATOM 1517 C C . LEU A 1 182 ? -8.583 2.573 25.419 1.00 92.56 182 LEU A C 1
ATOM 1519 O O . LEU A 1 182 ? -9.770 2.476 25.110 1.00 92.56 182 LEU A O 1
ATOM 1523 N N . LYS A 1 183 ? -8.157 2.442 26.680 1.00 91.75 183 LYS A N 1
ATOM 1524 C CA . LYS A 1 183 ? -9.020 2.215 27.849 1.00 91.75 183 LYS A CA 1
ATOM 1525 C C . LYS A 1 183 ? -10.244 3.146 27.940 1.00 91.75 183 LYS A C 1
ATOM 1527 O O . LYS A 1 183 ? -11.288 2.666 28.377 1.00 91.75 183 LYS A O 1
ATOM 1532 N N . PRO A 1 184 ? -10.182 4.439 27.553 1.00 92.06 184 PRO A N 1
ATOM 1533 C CA . PRO A 1 184 ? -11.364 5.305 27.565 1.00 92.06 184 PRO A CA 1
ATOM 1534 C C . PRO A 1 184 ? -12.442 4.926 26.536 1.00 92.06 184 PRO A C 1
ATOM 1536 O O . PRO A 1 184 ? -13.586 5.341 26.692 1.00 92.06 184 PRO A O 1
ATOM 1539 N N . PHE A 1 185 ? -12.089 4.170 25.491 1.00 91.81 185 PHE A N 1
ATOM 1540 C CA . PHE A 1 185 ? -12.969 3.862 24.355 1.00 91.81 185 PHE A CA 1
ATOM 1541 C C . PHE A 1 185 ? -13.429 2.405 24.337 1.00 91.81 185 PHE A C 1
ATOM 1543 O O . PHE A 1 185 ? -14.491 2.095 23.803 1.00 91.81 185 PHE A O 1
ATOM 1550 N N . THR A 1 186 ? -12.637 1.498 24.909 1.00 89.94 186 THR A N 1
ATOM 1551 C CA . THR A 1 186 ? -12.956 0.072 24.951 1.00 89.94 186 THR A CA 1
ATOM 1552 C C . THR A 1 186 ? -12.349 -0.606 26.175 1.00 89.94 186 THR A C 1
ATOM 1554 O O . THR A 1 186 ? -11.317 -0.186 26.702 1.00 89.94 186 THR A O 1
ATOM 1557 N N . ASN A 1 187 ? -12.964 -1.704 26.617 1.00 87.44 187 ASN A N 1
ATOM 1558 C CA . ASN A 1 187 ? -12.385 -2.554 27.650 1.00 87.44 187 ASN A CA 1
ATOM 1559 C C . ASN A 1 187 ? -11.381 -3.541 27.036 1.00 87.44 187 ASN A C 1
ATOM 1561 O O . ASN A 1 187 ? -11.692 -4.706 26.803 1.00 87.44 187 ASN A O 1
ATOM 1565 N N . CYS A 1 188 ? -10.159 -3.069 26.804 1.00 85.69 188 CYS A N 1
ATOM 1566 C CA . CYS A 1 188 ? -9.057 -3.858 26.247 1.00 85.69 188 CYS A CA 1
ATOM 1567 C C . CYS A 1 188 ? -8.173 -4.540 27.311 1.00 85.69 188 CYS A C 1
ATOM 1569 O O . CYS A 1 188 ? -7.082 -5.006 26.993 1.00 85.69 188 CYS A O 1
ATOM 1571 N N . GLN A 1 189 ? -8.597 -4.598 28.583 1.00 80.31 189 GLN A N 1
ATOM 1572 C CA . GLN A 1 189 ? -7.789 -5.200 29.659 1.00 80.31 189 GLN A CA 1
ATOM 1573 C C . GLN A 1 189 ? -7.497 -6.688 29.416 1.00 80.31 189 GLN A C 1
ATOM 1575 O O . GLN A 1 189 ? -6.423 -7.168 29.761 1.00 80.31 189 GLN A O 1
ATOM 1580 N N . SER A 1 190 ? -8.426 -7.401 28.778 1.00 83.88 190 SER A N 1
ATOM 1581 C CA . SER A 1 190 ? -8.282 -8.817 28.428 1.00 83.88 190 SER A CA 1
ATOM 1582 C C . SER A 1 190 ? -7.555 -9.068 27.103 1.00 83.88 190 SER A C 1
ATOM 1584 O O . SER A 1 190 ? -7.445 -10.219 26.693 1.00 83.88 190 SER A O 1
ATOM 1586 N N . TYR A 1 191 ? -7.110 -8.027 26.392 1.00 88.31 191 TYR A N 1
ATOM 1587 C CA . TYR A 1 191 ? -6.534 -8.190 25.057 1.00 88.31 191 TYR A CA 1
ATOM 1588 C C . TYR A 1 191 ? -5.067 -8.569 25.200 1.00 88.31 191 TYR A C 1
ATOM 1590 O O . TYR A 1 191 ? -4.247 -7.739 25.558 1.00 88.31 191 TYR A O 1
ATOM 1598 N N . GLU A 1 192 ? -4.691 -9.810 24.946 1.00 85.44 192 GLU A N 1
ATOM 1599 C CA . GLU A 1 192 ? -3.307 -10.251 25.160 1.00 85.44 192 GLU A CA 1
ATOM 1600 C C . GLU A 1 192 ? -2.483 -10.175 23.877 1.00 85.44 192 GLU A C 1
ATOM 1602 O O . GLU A 1 192 ? -1.261 -10.038 23.926 1.00 85.44 192 GLU A O 1
ATOM 1607 N N . ARG A 1 193 ? -3.151 -10.247 22.722 1.00 86.38 193 ARG A N 1
ATOM 1608 C CA . ARG A 1 193 ? -2.509 -10.408 21.417 1.00 86.38 193 ARG A CA 1
ATOM 1609 C C . ARG A 1 193 ? -3.051 -9.420 20.392 1.00 86.38 193 ARG A C 1
ATOM 1611 O O . ARG A 1 193 ? -4.107 -8.814 20.557 1.00 86.38 193 ARG A O 1
ATOM 1618 N N . ALA A 1 194 ? -2.320 -9.265 19.291 1.00 82.19 194 ALA A N 1
ATOM 1619 C CA . ALA A 1 194 ? -2.701 -8.362 18.206 1.00 82.19 194 ALA A CA 1
ATOM 1620 C C . ALA A 1 194 ? -4.059 -8.729 17.571 1.00 82.19 194 ALA A C 1
ATOM 1622 O O . ALA A 1 194 ? -4.810 -7.851 17.152 1.00 82.19 194 ALA A O 1
ATOM 1623 N N . SER A 1 195 ? -4.393 -10.022 17.534 1.00 88.38 195 SER A N 1
ATOM 1624 C CA . SER A 1 195 ? -5.683 -10.530 17.054 1.00 88.38 195 SER A CA 1
ATOM 1625 C C . SER A 1 195 ? -6.870 -10.058 17.903 1.00 88.38 195 SER A C 1
ATOM 1627 O O . SER A 1 195 ? -7.956 -9.852 17.365 1.00 88.38 195 SER A O 1
ATOM 1629 N N . ASP A 1 196 ? -6.682 -9.822 19.206 1.00 89.69 196 ASP A N 1
ATOM 1630 C CA . ASP A 1 196 ? -7.754 -9.333 20.080 1.00 89.69 196 ASP A CA 1
ATOM 1631 C C . ASP A 1 196 ? -8.183 -7.910 19.733 1.00 89.69 196 ASP A C 1
ATOM 1633 O O . ASP A 1 196 ? -9.372 -7.601 19.761 1.00 89.69 196 ASP A O 1
ATOM 1637 N N . PHE A 1 197 ? -7.219 -7.072 19.357 1.00 88.56 197 PHE A N 1
ATOM 1638 C CA . PHE A 1 197 ? -7.473 -5.719 18.879 1.00 88.56 197 PHE A CA 1
ATOM 1639 C C . PHE A 1 197 ? -8.069 -5.696 17.470 1.00 88.56 197 PHE A C 1
ATOM 1641 O O . PHE A 1 197 ? -8.962 -4.901 17.197 1.00 88.56 197 PHE A O 1
ATOM 1648 N N . LEU A 1 198 ? -7.588 -6.562 16.577 1.00 90.00 198 LEU A N 1
ATOM 1649 C CA . LEU A 1 198 ? -8.049 -6.605 15.190 1.00 90.00 198 LEU A CA 1
ATOM 1650 C C . LEU A 1 198 ? -9.513 -7.035 15.048 1.00 90.00 198 LEU A C 1
ATOM 1652 O O . LEU A 1 198 ? -10.232 -6.485 14.219 1.00 90.00 198 LEU A O 1
ATOM 1656 N N . LYS A 1 199 ? -9.953 -8.025 15.835 1.00 92.06 199 LYS A N 1
ATOM 1657 C CA . LYS A 1 199 ? -11.283 -8.642 15.680 1.00 92.06 199 LYS A CA 1
ATOM 1658 C C . LYS A 1 199 ? -12.444 -7.729 16.106 1.00 92.06 199 LYS A C 1
ATOM 1660 O O . LYS A 1 199 ? -13.588 -7.973 15.712 1.00 92.06 199 LYS A O 1
ATOM 1665 N N . GLU A 1 200 ? -12.159 -6.721 16.933 1.00 90.12 200 GLU A N 1
ATOM 1666 C CA . GLU A 1 200 ? -13.124 -5.756 17.472 1.00 90.12 200 GLU A CA 1
ATOM 1667 C C . GLU A 1 200 ? -12.670 -4.316 17.167 1.00 90.12 200 GLU A C 1
ATOM 1669 O O . GLU A 1 200 ? -11.951 -3.715 17.972 1.00 90.12 200 GLU A O 1
ATOM 1674 N N . PRO A 1 201 ? -13.092 -3.738 16.028 1.00 92.94 201 PRO A N 1
ATOM 1675 C CA . PRO A 1 201 ? -12.842 -2.336 15.719 1.00 92.94 201 PRO A CA 1
ATOM 1676 C C . PRO A 1 201 ? -13.410 -1.425 16.811 1.00 92.94 201 PRO A C 1
ATOM 1678 O O . PRO A 1 201 ? -14.540 -1.593 17.267 1.00 92.94 201 PRO A O 1
ATOM 1681 N N . ILE A 1 202 ? -12.632 -0.435 17.230 1.00 95.06 202 ILE A N 1
ATOM 1682 C CA . ILE A 1 202 ? -12.971 0.441 18.351 1.00 95.06 202 ILE A CA 1
ATOM 1683 C C . ILE A 1 202 ? -13.698 1.675 17.818 1.00 95.06 202 ILE A C 1
ATOM 1685 O O . ILE A 1 202 ? -13.219 2.334 16.891 1.00 95.06 202 ILE A O 1
ATOM 1689 N N . ASN A 1 203 ? -14.842 2.016 18.414 1.00 95.06 203 ASN A N 1
ATOM 1690 C CA . ASN A 1 203 ? -15.514 3.281 18.133 1.00 95.06 203 ASN A CA 1
ATOM 1691 C C . ASN A 1 203 ? -14.669 4.444 18.676 1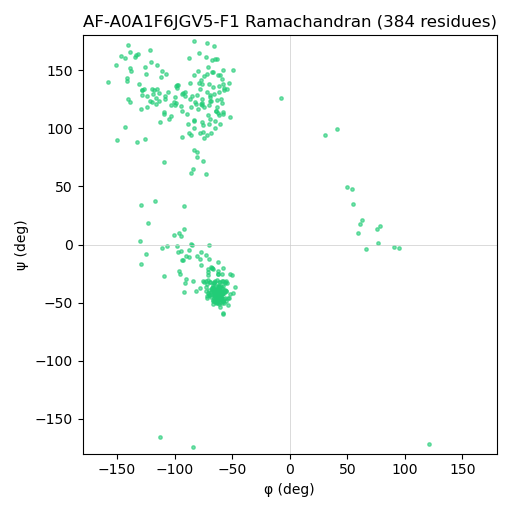.00 95.06 203 ASN A C 1
ATOM 1693 O O . ASN A 1 203 ? -14.349 4.492 19.864 1.00 95.06 203 ASN A O 1
ATOM 1697 N N . VAL A 1 204 ? -14.325 5.379 17.791 1.00 95.81 204 VAL A N 1
ATOM 1698 C CA . VAL A 1 204 ? -13.550 6.583 18.117 1.00 95.81 204 VAL A CA 1
ATOM 1699 C C . VAL A 1 204 ? -14.237 7.846 17.579 1.00 95.81 204 VAL A C 1
ATOM 1701 O O . VAL A 1 204 ? -13.585 8.816 17.204 1.00 95.81 204 VAL A O 1
ATOM 1704 N N . ASP A 1 205 ? -15.574 7.853 17.573 1.00 94.62 205 ASP A N 1
ATOM 1705 C CA . ASP A 1 205 ? -16.414 8.959 17.080 1.00 94.62 205 ASP A CA 1
ATOM 1706 C C . ASP A 1 205 ? -16.221 10.262 17.880 1.00 94.62 205 ASP A C 1
ATOM 1708 O O . ASP A 1 205 ? -16.629 11.333 17.437 1.00 94.62 205 ASP A O 1
ATOM 1712 N N . VAL A 1 206 ? -15.594 10.183 19.061 1.00 94.12 206 VAL A N 1
ATOM 1713 C CA . VAL A 1 206 ? -15.260 11.346 19.897 1.00 94.12 206 VAL A CA 1
ATOM 1714 C C . VAL A 1 206 ? -14.202 12.260 19.273 1.00 94.12 206 VAL A C 1
ATOM 1716 O O . VAL A 1 206 ? -14.083 13.410 19.686 1.00 94.12 206 VAL A O 1
ATOM 1719 N N . PHE A 1 207 ? -13.411 11.754 18.323 1.00 94.00 207 PHE A N 1
ATOM 1720 C CA . PHE A 1 207 ? -12.405 12.542 17.618 1.00 94.00 207 PHE A CA 1
ATOM 1721 C C . PHE A 1 207 ? -13.036 13.235 16.411 1.00 94.00 207 PHE A C 1
ATOM 1723 O O . PHE A 1 207 ? -13.823 12.629 15.678 1.00 94.00 207 PHE A O 1
ATOM 1730 N N . GLU A 1 208 ? -12.657 14.492 16.172 1.00 91.75 208 GLU A N 1
ATOM 1731 C CA . GLU A 1 208 ? -13.170 15.271 15.041 1.00 91.75 208 GLU A CA 1
ATOM 1732 C C . GLU A 1 208 ? -12.721 14.663 13.708 1.00 91.75 208 GLU A C 1
ATOM 1734 O O . GLU A 1 208 ? -13.558 14.423 12.836 1.00 91.75 208 GLU A O 1
ATOM 1739 N N . SER A 1 209 ? -11.439 14.306 13.589 1.00 88.94 209 SER A N 1
ATOM 1740 C CA . SER A 1 209 ? -10.845 13.743 12.370 1.00 88.94 209 SER A CA 1
ATOM 1741 C C . SER A 1 209 ? -9.971 12.509 12.631 1.00 88.94 209 SER A C 1
ATOM 1743 O O . SER A 1 209 ? -9.519 12.269 13.754 1.00 88.94 209 SER A O 1
ATOM 1745 N N . SER A 1 210 ? -9.688 11.736 11.575 1.00 88.12 210 SER A N 1
ATOM 1746 C CA . SER A 1 210 ? -8.668 10.671 11.610 1.00 88.12 210 SER A CA 1
ATOM 1747 C C . SER A 1 210 ? -7.290 11.177 12.069 1.00 88.12 210 SER A C 1
ATOM 1749 O O . SER A 1 210 ? -6.574 10.477 12.788 1.00 88.12 210 SER A O 1
ATOM 1751 N N . ASP A 1 211 ? -6.937 12.421 11.737 1.00 83.69 211 ASP A N 1
ATOM 1752 C CA . ASP A 1 211 ? -5.663 13.018 12.143 1.00 83.69 211 ASP A CA 1
ATOM 1753 C C . ASP A 1 211 ? -5.616 13.338 13.643 1.00 83.69 211 ASP A C 1
ATOM 1755 O O . ASP A 1 211 ? -4.544 13.312 14.246 1.00 83.69 211 ASP A O 1
ATOM 1759 N N . ASP A 1 212 ? -6.753 13.573 14.298 1.00 87.88 212 ASP A N 1
ATOM 1760 C CA . ASP A 1 212 ? -6.776 13.752 15.755 1.00 87.88 212 ASP A CA 1
ATOM 1761 C C . ASP A 1 212 ? -6.594 12.423 16.493 1.00 87.88 212 ASP A C 1
ATOM 1763 O O . ASP A 1 212 ? -5.927 12.383 17.532 1.00 87.88 212 ASP A O 1
ATOM 1767 N N . VAL A 1 213 ? -7.080 11.318 15.912 1.00 90.88 213 VAL A N 1
ATOM 1768 C CA . VAL A 1 213 ? -6.741 9.961 16.372 1.00 90.88 213 VAL A CA 1
ATOM 1769 C C . VAL A 1 213 ? -5.234 9.726 16.226 1.00 90.88 213 VAL A C 1
ATOM 1771 O O . VAL A 1 213 ? -4.591 9.242 17.163 1.00 90.88 213 VAL A O 1
ATOM 1774 N N . GLN A 1 214 ? -4.647 10.128 15.091 1.00 86.69 214 GLN A N 1
ATOM 1775 C CA . GLN A 1 214 ? -3.202 10.042 14.875 1.00 86.69 214 GLN A CA 1
ATOM 1776 C C . GLN A 1 214 ? -2.425 10.832 15.926 1.00 86.69 214 GLN A C 1
ATOM 1778 O O . GLN A 1 214 ? -1.544 10.260 16.565 1.00 86.69 214 GLN A O 1
ATOM 1783 N N . LYS A 1 215 ? -2.771 12.099 16.178 1.00 85.31 215 LYS A N 1
ATOM 1784 C CA . LYS A 1 215 ? -2.082 12.935 17.177 1.00 85.31 215 LYS A CA 1
ATOM 1785 C C . LYS A 1 215 ? -2.193 12.346 18.581 1.00 85.31 215 LYS A C 1
ATOM 1787 O O . LYS A 1 215 ? -1.257 12.444 19.376 1.00 85.31 215 LYS A O 1
ATOM 1792 N N . TYR A 1 216 ? -3.330 11.729 18.897 1.00 90.19 216 TYR A N 1
ATOM 1793 C CA . TYR A 1 216 ? -3.564 11.098 20.191 1.00 90.19 216 TYR A CA 1
ATOM 1794 C C . TYR A 1 216 ? -2.695 9.849 20.405 1.00 90.19 216 TYR A C 1
ATOM 1796 O O . TYR A 1 216 ? -2.092 9.667 21.475 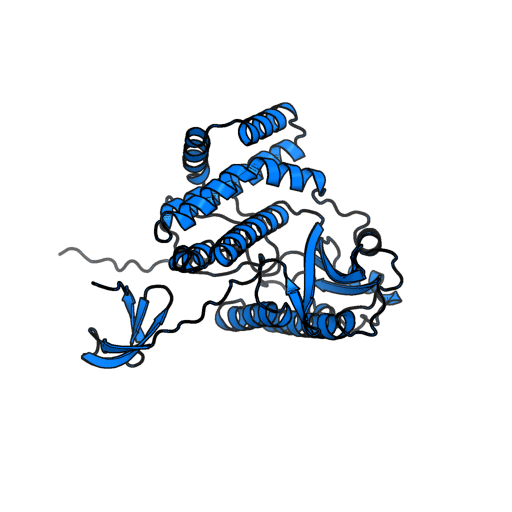1.00 90.19 216 TYR A O 1
ATOM 1804 N N . LEU A 1 217 ? -2.601 8.985 19.392 1.00 87.94 217 LEU A N 1
ATOM 1805 C CA . LEU A 1 217 ? -1.849 7.732 19.476 1.00 87.94 217 LEU A CA 1
ATOM 1806 C C . LEU A 1 217 ? -0.343 7.934 19.246 1.00 87.94 217 LEU A C 1
ATOM 1808 O O . LEU A 1 217 ? 0.461 7.389 19.995 1.00 87.94 217 LEU A O 1
ATOM 1812 N N . ASN A 1 218 ? 0.046 8.783 18.299 1.00 77.88 218 ASN A N 1
ATOM 1813 C CA . ASN A 1 218 ? 1.406 8.911 17.767 1.00 77.88 218 ASN A CA 1
ATOM 1814 C C . ASN A 1 218 ? 2.050 10.287 18.023 1.00 77.88 218 ASN A C 1
ATOM 1816 O O . ASN A 1 218 ? 2.788 10.792 17.179 1.00 77.88 218 ASN A O 1
ATOM 1820 N N . LYS A 1 219 ? 1.806 10.899 19.187 1.00 64.12 219 LYS A N 1
ATOM 1821 C CA . LYS A 1 219 ? 2.294 12.251 19.528 1.00 64.12 219 LYS A CA 1
ATOM 1822 C C . LYS A 1 219 ? 3.803 12.483 19.282 1.00 64.12 219 LYS A C 1
ATOM 1824 O O . LYS A 1 219 ? 4.185 13.612 18.997 1.00 64.12 219 LYS A O 1
ATOM 1829 N N . ASP A 1 220 ? 4.618 11.424 19.326 1.00 59.38 220 ASP A N 1
ATOM 1830 C CA . ASP A 1 220 ? 6.083 11.468 19.183 1.00 59.38 220 ASP A CA 1
ATOM 1831 C C . ASP A 1 220 ? 6.624 10.580 18.036 1.00 59.38 220 ASP A C 1
ATOM 1833 O O . ASP A 1 220 ? 7.794 10.192 18.036 1.00 59.38 220 ASP A O 1
ATOM 1837 N N . ALA A 1 221 ? 5.784 10.177 17.074 1.00 59.72 221 ALA A N 1
ATOM 1838 C CA . ALA A 1 221 ? 6.218 9.265 16.014 1.00 59.72 221 ALA A CA 1
ATOM 1839 C C . ALA A 1 221 ? 7.189 9.947 15.029 1.00 59.72 221 ALA A C 1
ATOM 1841 O O . ALA A 1 221 ? 6.834 10.902 14.341 1.00 59.72 221 ALA A O 1
ATOM 1842 N N . VAL A 1 222 ? 8.409 9.408 14.923 1.00 56.59 222 VAL A N 1
ATOM 1843 C CA . VAL A 1 222 ? 9.390 9.775 13.892 1.00 56.59 222 VAL A CA 1
ATOM 1844 C C . VAL A 1 222 ? 9.109 8.934 12.652 1.00 56.59 222 VAL A C 1
ATOM 1846 O O . VAL A 1 222 ? 9.560 7.795 12.549 1.00 56.59 222 VAL A O 1
ATOM 1849 N N . ALA A 1 223 ? 8.334 9.473 11.722 1.00 64.50 223 ALA A N 1
ATOM 1850 C CA . ALA A 1 223 ? 8.117 8.861 10.419 1.00 64.50 223 ALA A CA 1
ATOM 1851 C C . ALA A 1 223 ? 8.140 9.933 9.325 1.00 64.50 223 ALA A C 1
ATOM 1853 O O . ALA A 1 223 ? 8.153 11.132 9.616 1.00 64.50 223 ALA A O 1
ATOM 1854 N N . LEU A 1 224 ? 8.253 9.503 8.069 1.00 72.31 224 LEU A N 1
ATOM 1855 C CA . LEU A 1 224 ? 8.385 10.432 6.954 1.00 72.31 224 LEU A CA 1
ATOM 1856 C C . LEU A 1 224 ? 7.058 11.180 6.752 1.00 72.31 224 LEU A C 1
ATOM 1858 O O . LEU A 1 224 ? 6.002 10.544 6.685 1.00 72.31 224 LEU A O 1
ATOM 1862 N N . ASP A 1 225 ? 7.114 12.511 6.682 1.00 74.31 225 ASP A N 1
ATOM 1863 C CA . ASP A 1 225 ? 5.941 13.332 6.374 1.00 74.31 225 ASP A CA 1
ATOM 1864 C C . ASP A 1 225 ? 5.417 13.071 4.948 1.00 74.31 225 ASP A C 1
ATOM 1866 O O . ASP A 1 225 ? 6.102 12.508 4.088 1.00 74.31 225 ASP A O 1
ATOM 1870 N N . GLU A 1 226 ? 4.155 13.436 4.726 1.00 75.88 226 GLU A N 1
ATOM 1871 C CA . GLU A 1 226 ? 3.446 13.192 3.469 1.00 75.88 226 GLU A CA 1
ATOM 1872 C C . GLU A 1 226 ? 4.063 13.965 2.299 1.00 75.88 226 GLU A C 1
ATOM 1874 O O . GLU A 1 226 ? 4.240 13.395 1.227 1.00 75.88 226 GLU A O 1
ATOM 1879 N N . GLU A 1 227 ? 4.499 15.209 2.518 1.00 84.12 227 GLU A N 1
ATOM 1880 C CA . GLU A 1 227 ? 5.155 16.034 1.494 1.00 84.12 227 GLU A CA 1
ATOM 1881 C C . GLU A 1 227 ? 6.438 15.371 0.963 1.00 84.12 227 GLU A C 1
ATOM 1883 O O . GLU A 1 227 ? 6.696 15.346 -0.245 1.00 84.12 227 GLU A O 1
ATOM 1888 N N . LYS A 1 228 ? 7.244 14.766 1.845 1.00 88.25 228 LYS A N 1
ATOM 1889 C CA . LYS A 1 228 ? 8.427 13.990 1.448 1.00 88.25 228 LYS A CA 1
ATOM 1890 C C . LYS A 1 228 ? 8.050 12.716 0.701 1.00 88.25 228 LYS A C 1
ATOM 1892 O O . LYS A 1 228 ? 8.756 12.355 -0.242 1.00 88.25 228 LYS A O 1
ATOM 1897 N N . LEU A 1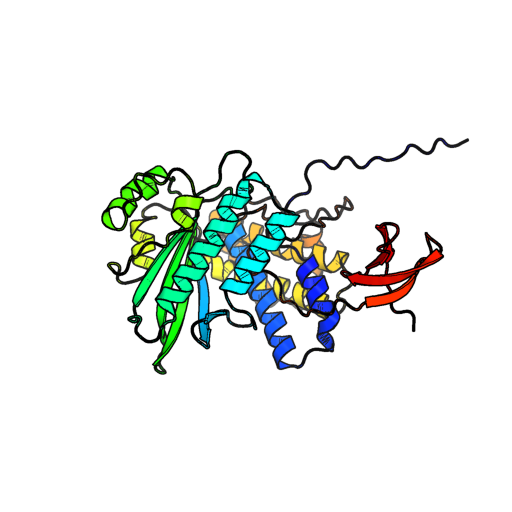 229 ? 6.966 12.034 1.077 1.00 87.88 229 LEU A N 1
ATOM 1898 C CA . LEU A 1 229 ? 6.487 10.875 0.318 1.00 87.88 229 LEU A CA 1
ATOM 1899 C C . LEU A 1 229 ? 6.006 11.284 -1.084 1.00 87.88 229 LEU A C 1
ATOM 1901 O O . LEU A 1 229 ? 6.356 10.628 -2.066 1.00 87.88 229 LEU A O 1
ATOM 1905 N N . GLU A 1 230 ? 5.253 12.376 -1.202 1.00 90.19 230 GLU A N 1
ATOM 1906 C CA . GLU A 1 230 ? 4.821 12.927 -2.488 1.00 90.19 230 GLU A CA 1
ATOM 1907 C C . GLU A 1 230 ? 6.017 13.277 -3.375 1.00 90.19 230 GLU A C 1
ATOM 1909 O O . GLU A 1 230 ? 6.035 12.932 -4.559 1.00 90.19 230 GLU A O 1
ATOM 1914 N N . LEU A 1 231 ? 7.057 13.884 -2.799 1.00 93.44 231 LEU A N 1
ATOM 1915 C CA . LEU A 1 231 ? 8.311 14.161 -3.494 1.00 93.44 231 LEU A CA 1
ATOM 1916 C C . LEU A 1 231 ? 8.996 12.875 -3.988 1.00 93.44 231 LEU A C 1
ATOM 1918 O O . LEU A 1 231 ? 9.416 12.812 -5.147 1.00 93.44 231 LEU A O 1
ATOM 1922 N N . ILE A 1 232 ? 9.079 11.835 -3.152 1.00 94.75 232 ILE A N 1
ATOM 1923 C CA . ILE A 1 232 ? 9.630 10.526 -3.543 1.00 94.75 232 ILE A CA 1
ATOM 1924 C C . ILE A 1 232 ? 8.821 9.919 -4.695 1.00 94.75 232 ILE A C 1
ATOM 1926 O O . ILE A 1 232 ? 9.403 9.456 -5.679 1.00 94.75 232 ILE A O 1
ATOM 1930 N N . ASN A 1 233 ? 7.490 9.942 -4.613 1.00 93.94 233 ASN A N 1
ATOM 1931 C CA . ASN A 1 233 ? 6.615 9.417 -5.661 1.00 93.94 233 ASN A CA 1
ATOM 1932 C C . ASN A 1 233 ? 6.750 10.218 -6.964 1.00 93.94 233 ASN A C 1
ATOM 1934 O O . ASN A 1 233 ? 6.843 9.631 -8.044 1.00 93.94 233 ASN A O 1
ATOM 1938 N N . LYS A 1 234 ? 6.851 11.550 -6.878 1.00 95.25 234 LYS A N 1
ATOM 1939 C CA . LYS A 1 234 ? 7.095 12.441 -8.021 1.00 95.25 234 LYS A CA 1
ATOM 1940 C C . LYS A 1 234 ? 8.415 12.113 -8.718 1.00 95.25 234 LYS A C 1
ATOM 1942 O O . LYS A 1 234 ? 8.443 12.005 -9.943 1.00 95.25 234 LYS A O 1
ATOM 1947 N N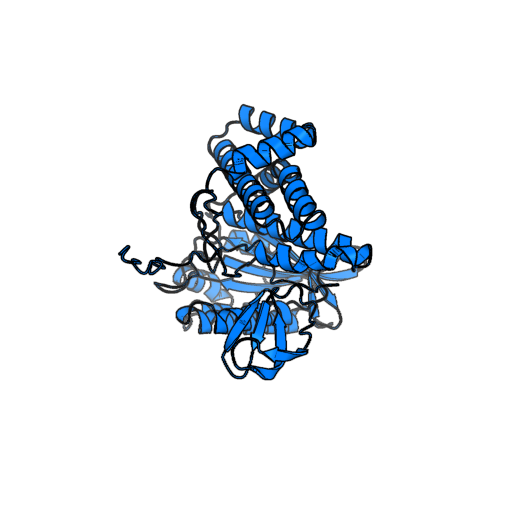 . ILE A 1 235 ? 9.493 11.915 -7.958 1.00 96.81 235 ILE A N 1
ATOM 1948 C CA . ILE A 1 235 ? 10.809 11.554 -8.506 1.00 96.81 235 ILE A CA 1
ATOM 1949 C C . ILE A 1 235 ? 10.779 10.158 -9.152 1.00 96.81 235 ILE A C 1
ATOM 1951 O O . ILE A 1 235 ? 11.358 9.955 -10.221 1.00 96.81 235 ILE A O 1
ATOM 1955 N N . ASN A 1 236 ? 10.063 9.204 -8.552 1.00 96.50 236 ASN A N 1
ATOM 1956 C CA . ASN A 1 236 ? 9.938 7.839 -9.069 1.00 96.50 236 ASN A CA 1
ATOM 1957 C C . ASN A 1 236 ? 8.976 7.691 -10.255 1.00 96.50 236 ASN A C 1
ATOM 1959 O O . ASN A 1 236 ? 9.059 6.693 -10.975 1.00 96.50 236 ASN A O 1
ATOM 1963 N N . ALA A 1 237 ? 8.084 8.658 -10.493 1.00 95.38 237 ALA A N 1
ATOM 1964 C CA . ALA A 1 237 ? 6.946 8.524 -11.405 1.00 95.38 237 ALA A CA 1
ATOM 1965 C C . ALA A 1 237 ? 7.320 7.958 -12.784 1.00 95.38 237 ALA A C 1
ATOM 1967 O O . ALA A 1 237 ? 6.624 7.095 -13.320 1.00 95.38 237 ALA A O 1
ATOM 1968 N N . ARG A 1 238 ? 8.447 8.393 -13.359 1.00 95.62 238 ARG A N 1
ATOM 1969 C CA . ARG A 1 238 ? 8.877 7.928 -14.686 1.00 95.62 238 ARG A CA 1
ATOM 1970 C C . ARG A 1 238 ? 9.464 6.520 -14.701 1.00 95.62 238 ARG A C 1
ATOM 1972 O O . ARG A 1 238 ? 9.257 5.809 -15.683 1.00 95.62 238 ARG A O 1
ATOM 1979 N N . LEU A 1 239 ? 10.119 6.083 -13.625 1.00 97.12 239 LEU A N 1
ATOM 1980 C CA . LEU A 1 239 ? 10.544 4.686 -13.477 1.00 97.12 239 LEU A CA 1
ATOM 1981 C C . LEU A 1 239 ? 9.332 3.772 -13.260 1.00 97.12 239 LEU A C 1
ATOM 1983 O O . LEU A 1 239 ? 9.247 2.717 -13.884 1.00 97.12 239 LEU A O 1
ATOM 1987 N N . THR A 1 240 ? 8.343 4.219 -12.479 1.00 96.62 240 THR A N 1
ATOM 1988 C CA . THR A 1 240 ? 7.061 3.517 -12.309 1.00 96.62 240 THR A CA 1
ATOM 1989 C C . THR A 1 240 ? 6.330 3.351 -13.643 1.00 96.62 240 THR A C 1
ATOM 1991 O O . THR A 1 240 ? 5.900 2.250 -13.988 1.00 96.62 240 THR A O 1
ATOM 1994 N N . VAL A 1 241 ? 6.238 4.415 -14.448 1.00 96.06 241 VAL A N 1
ATOM 1995 C CA . VAL A 1 241 ? 5.655 4.345 -15.799 1.00 96.06 241 VAL A CA 1
ATOM 1996 C C . VAL A 1 241 ? 6.460 3.410 -16.705 1.00 96.06 241 VAL A C 1
ATOM 1998 O O . VAL A 1 241 ? 5.869 2.616 -17.433 1.00 96.06 241 VAL A O 1
ATOM 2001 N N . SER A 1 242 ? 7.793 3.451 -16.644 1.00 96.44 242 SER A N 1
ATOM 2002 C CA . SER A 1 242 ? 8.662 2.548 -17.410 1.00 96.44 242 SER A CA 1
ATOM 2003 C C . SER A 1 242 ? 8.430 1.071 -17.056 1.00 96.44 242 SER A C 1
ATOM 2005 O O . SER A 1 242 ? 8.381 0.231 -17.961 1.00 96.44 242 SER A O 1
ATOM 2007 N N . TYR A 1 243 ? 8.243 0.752 -15.771 1.00 97.31 243 TYR A N 1
ATOM 2008 C CA . TYR A 1 243 ? 7.887 -0.589 -15.294 1.00 97.31 243 TYR A CA 1
ATOM 2009 C C . TYR A 1 243 ? 6.507 -1.037 -15.801 1.00 97.31 243 TYR A C 1
ATOM 2011 O O . TYR A 1 243 ? 6.376 -2.107 -16.388 1.00 97.31 243 TYR A O 1
ATOM 2019 N N . ILE A 1 244 ? 5.477 -0.197 -15.674 1.00 96.62 244 ILE A N 1
ATOM 2020 C CA . ILE A 1 244 ? 4.132 -0.523 -16.182 1.00 96.62 244 ILE A CA 1
ATOM 2021 C C . ILE A 1 244 ? 4.156 -0.719 -17.706 1.00 96.62 244 ILE A C 1
ATOM 2023 O O . ILE A 1 244 ? 3.548 -1.647 -18.237 1.00 96.62 244 ILE A O 1
ATOM 2027 N N . ASN A 1 245 ? 4.904 0.111 -18.434 1.00 96.25 245 ASN A N 1
ATOM 2028 C CA . ASN A 1 245 ? 5.021 -0.009 -19.884 1.00 96.25 245 ASN A CA 1
ATOM 2029 C C . ASN A 1 245 ? 5.732 -1.301 -20.321 1.00 96.25 245 ASN A C 1
ATOM 2031 O O . ASN A 1 245 ? 5.384 -1.843 -21.372 1.00 96.25 245 ASN A O 1
ATOM 2035 N N . SER A 1 246 ? 6.697 -1.828 -19.553 1.00 95.69 246 SER A N 1
ATOM 2036 C CA . SER A 1 246 ? 7.307 -3.126 -19.883 1.00 95.69 246 SER A CA 1
ATOM 2037 C C . SER A 1 246 ? 6.359 -4.297 -19.631 1.00 95.69 246 SER A C 1
ATOM 2039 O O . SER A 1 246 ? 6.372 -5.243 -20.420 1.00 95.69 246 SER A O 1
ATOM 2041 N N . LEU A 1 247 ? 5.498 -4.219 -18.611 1.00 94.12 247 LEU A N 1
ATOM 2042 C CA . LEU A 1 247 ? 4.424 -5.193 -18.389 1.00 94.12 247 LEU A CA 1
ATOM 2043 C C . LEU A 1 247 ? 3.430 -5.211 -19.557 1.00 94.12 247 LEU A C 1
ATOM 2045 O O . LEU A 1 247 ? 3.069 -6.281 -20.038 1.00 94.12 247 LEU A O 1
ATOM 2049 N N . ILE A 1 248 ? 3.044 -4.034 -20.064 1.00 94.31 248 ILE A N 1
ATOM 2050 C CA . ILE A 1 248 ? 2.153 -3.908 -21.230 1.00 94.31 248 ILE A CA 1
ATOM 2051 C C . ILE A 1 248 ? 2.818 -4.461 -22.496 1.00 94.31 248 ILE A C 1
ATOM 2053 O O . ILE A 1 248 ? 2.192 -5.200 -23.249 1.00 94.31 248 ILE A O 1
ATOM 2057 N N . LYS A 1 249 ? 4.076 -4.086 -22.759 1.00 92.56 249 LYS A N 1
ATOM 2058 C CA . LYS A 1 249 ? 4.766 -4.429 -24.011 1.00 92.56 249 LYS A CA 1
ATOM 2059 C C . LYS A 1 249 ? 5.124 -5.911 -24.098 1.00 92.56 249 LYS A C 1
ATOM 2061 O O . LYS A 1 249 ? 5.031 -6.493 -25.176 1.00 92.56 249 LYS A O 1
ATOM 2066 N N . ASN A 1 250 ? 5.596 -6.498 -23.000 1.00 88.50 250 ASN A N 1
ATOM 2067 C CA . ASN A 1 250 ? 5.965 -7.907 -22.951 1.00 88.50 250 ASN A CA 1
ATOM 2068 C C . ASN A 1 250 ? 5.758 -8.476 -21.536 1.00 88.50 250 ASN A C 1
ATOM 2070 O O . ASN A 1 250 ? 6.699 -8.473 -20.742 1.00 88.50 250 ASN A O 1
ATOM 2074 N N . PRO A 1 251 ? 4.569 -9.018 -21.214 1.00 84.44 251 PRO A N 1
ATOM 2075 C CA . PRO A 1 251 ? 4.255 -9.551 -19.882 1.00 84.44 251 PRO A CA 1
ATOM 2076 C C . PRO A 1 251 ? 4.997 -10.856 -19.532 1.00 84.44 251 PRO A C 1
ATOM 2078 O O . PRO A 1 251 ? 4.826 -11.384 -18.436 1.00 84.44 251 PRO A O 1
ATOM 2081 N N . TYR A 1 252 ? 5.831 -11.383 -20.437 1.00 80.44 252 TYR A N 1
ATOM 2082 C CA . TYR A 1 252 ? 6.667 -12.566 -20.204 1.00 80.44 252 TYR A CA 1
ATOM 2083 C C . TYR A 1 252 ? 8.160 -12.231 -20.030 1.00 80.44 252 TYR A C 1
ATOM 2085 O O . TYR A 1 252 ? 8.963 -13.135 -19.799 1.00 80.44 252 TYR A O 1
ATOM 2093 N N . ASP A 1 253 ? 8.547 -10.954 -20.125 1.00 81.81 253 ASP A N 1
ATOM 2094 C CA . ASP A 1 253 ? 9.920 -10.487 -19.897 1.00 81.81 253 ASP A CA 1
ATOM 2095 C C . ASP A 1 253 ? 10.212 -10.255 -18.406 1.00 81.81 253 ASP A C 1
ATOM 2097 O O . ASP A 1 253 ? 10.466 -9.137 -17.949 1.00 81.81 253 ASP A O 1
ATOM 2101 N N . PHE A 1 254 ? 10.178 -11.349 -17.645 1.00 82.31 254 PHE A N 1
ATOM 2102 C CA . PHE A 1 254 ? 10.345 -11.333 -16.190 1.00 82.31 254 PHE A CA 1
ATOM 2103 C C . PHE A 1 254 ? 11.657 -10.675 -15.751 1.00 82.31 254 PHE A C 1
ATOM 2105 O O . PHE A 1 254 ? 11.716 -10.032 -14.705 1.00 82.31 254 PHE A O 1
ATOM 2112 N N . PHE A 1 255 ? 12.724 -10.816 -16.542 1.00 80.00 255 PHE A N 1
ATOM 2113 C CA . PHE A 1 255 ? 14.005 -10.187 -16.233 1.00 80.00 255 PHE A CA 1
ATOM 2114 C C . PHE A 1 255 ? 13.884 -8.661 -16.266 1.00 80.00 255 PHE A C 1
ATOM 2116 O O . PHE A 1 255 ? 14.264 -7.989 -15.305 1.00 80.00 255 PHE A O 1
ATOM 2123 N N . THR A 1 256 ? 13.298 -8.114 -17.333 1.00 85.06 256 THR A N 1
ATOM 2124 C CA . THR A 1 256 ? 13.108 -6.669 -17.482 1.00 85.06 256 THR A CA 1
ATOM 2125 C C . THR A 1 256 ? 12.141 -6.112 -16.440 1.00 85.06 256 THR A C 1
ATOM 2127 O O . THR A 1 256 ? 12.369 -5.015 -15.930 1.00 85.06 256 THR A O 1
ATOM 2130 N N . HIS A 1 257 ? 11.080 -6.844 -16.081 1.00 88.94 257 HIS A N 1
ATOM 2131 C CA . HIS A 1 257 ? 10.159 -6.435 -15.008 1.00 88.94 257 HIS A CA 1
ATOM 2132 C C . HIS A 1 257 ? 10.885 -6.316 -13.671 1.00 88.94 257 HIS A C 1
ATOM 2134 O O . HIS A 1 257 ? 10.814 -5.267 -13.034 1.00 88.94 257 HIS A O 1
ATOM 2140 N N . ARG A 1 258 ? 11.657 -7.339 -13.284 1.00 87.38 258 ARG A N 1
ATOM 2141 C CA . ARG A 1 258 ? 12.442 -7.341 -12.037 1.00 87.38 258 ARG A CA 1
ATOM 2142 C C . ARG A 1 258 ? 13.493 -6.236 -12.012 1.00 87.38 258 ARG A C 1
ATOM 2144 O O . ARG A 1 258 ? 13.632 -5.549 -11.006 1.00 87.38 258 ARG A O 1
ATOM 2151 N N . LEU A 1 259 ? 14.195 -6.027 -13.123 1.00 88.38 259 LEU A N 1
ATOM 2152 C CA . LEU A 1 259 ? 15.189 -4.965 -13.273 1.00 88.38 259 LEU A CA 1
ATOM 2153 C C . LEU A 1 259 ? 14.558 -3.576 -13.116 1.00 88.38 259 LEU A C 1
ATOM 2155 O O . LEU A 1 259 ? 15.037 -2.758 -12.330 1.00 88.38 259 LEU A O 1
ATOM 2159 N N . LYS A 1 260 ? 13.429 -3.314 -13.776 1.00 95.00 260 LYS A N 1
ATOM 2160 C CA . LYS A 1 260 ? 12.728 -2.032 -13.627 1.00 95.00 260 LYS A CA 1
ATOM 2161 C C . LYS A 1 260 ? 12.130 -1.856 -12.231 1.00 95.00 260 LYS A C 1
ATOM 2163 O O . LYS A 1 260 ? 12.235 -0.766 -11.676 1.00 95.00 260 LYS A O 1
ATOM 2168 N N . PHE A 1 261 ? 11.600 -2.914 -11.625 1.00 93.44 261 PHE A N 1
ATOM 2169 C CA . PHE A 1 261 ? 11.140 -2.889 -10.237 1.00 93.44 261 PHE A CA 1
ATOM 2170 C C . PHE A 1 261 ? 12.276 -2.544 -9.263 1.00 93.44 261 PHE A C 1
ATOM 2172 O O . PHE A 1 261 ? 12.137 -1.618 -8.467 1.00 93.44 261 PHE A O 1
ATOM 2179 N N . ASN A 1 262 ? 13.438 -3.195 -9.382 1.00 91.00 262 ASN A N 1
ATOM 2180 C CA . ASN A 1 262 ? 14.623 -2.858 -8.588 1.00 91.00 262 ASN A CA 1
ATOM 2181 C C . ASN A 1 262 ? 15.016 -1.384 -8.739 1.00 91.00 262 ASN A C 1
ATOM 2183 O O . ASN A 1 262 ? 15.368 -0.738 -7.754 1.00 91.00 262 ASN A O 1
ATOM 2187 N N . SER A 1 263 ? 14.928 -0.838 -9.957 1.00 95.88 263 SER A N 1
ATOM 2188 C CA . SER A 1 263 ? 15.266 0.565 -10.203 1.00 95.88 263 SER A CA 1
ATOM 2189 C C . SER A 1 263 ? 14.361 1.539 -9.442 1.00 95.88 263 SER A C 1
ATOM 2191 O O . SER A 1 263 ? 14.864 2.524 -8.907 1.00 95.88 263 SER A O 1
ATOM 2193 N N . VAL A 1 264 ? 13.064 1.228 -9.314 1.00 96.12 264 VAL A N 1
ATOM 2194 C CA . VAL A 1 264 ? 12.114 2.008 -8.504 1.00 96.12 264 VAL A CA 1
ATOM 2195 C C . VAL A 1 264 ? 12.526 1.988 -7.028 1.00 96.12 264 VAL A C 1
ATOM 2197 O O . VAL A 1 264 ? 12.534 3.028 -6.370 1.00 96.12 264 VAL A O 1
ATOM 2200 N N . LEU A 1 265 ? 12.931 0.831 -6.496 1.00 92.69 265 LEU A N 1
ATOM 2201 C CA . LEU A 1 265 ? 13.341 0.718 -5.090 1.00 92.69 265 LEU A CA 1
ATOM 2202 C C . LEU A 1 265 ? 14.664 1.428 -4.803 1.00 92.69 265 LEU A C 1
ATOM 2204 O O . LEU A 1 265 ? 14.771 2.139 -3.806 1.00 92.69 265 LEU A O 1
ATOM 2208 N N . ASN A 1 266 ? 15.648 1.286 -5.689 1.00 91.88 266 ASN A N 1
ATOM 2209 C CA . ASN A 1 266 ? 16.939 1.953 -5.536 1.00 91.88 266 ASN A CA 1
ATOM 2210 C C . ASN A 1 266 ? 16.799 3.475 -5.655 1.00 91.88 266 ASN A C 1
ATOM 2212 O O . ASN A 1 266 ? 17.380 4.202 -4.856 1.00 91.88 266 ASN A O 1
ATOM 2216 N N . GLN A 1 267 ? 15.977 3.967 -6.590 1.00 95.75 267 GLN A N 1
ATOM 2217 C CA . GLN A 1 267 ? 15.691 5.399 -6.698 1.00 95.75 267 GLN A CA 1
ATOM 2218 C C . GLN A 1 267 ? 14.967 5.922 -5.456 1.00 95.75 267 GLN A C 1
ATOM 2220 O O . GLN A 1 267 ? 15.301 6.999 -4.969 1.00 95.75 267 GLN A O 1
ATOM 2225 N N . THR A 1 268 ? 14.026 5.148 -4.915 1.00 94.00 268 THR A N 1
ATOM 2226 C CA . THR A 1 268 ? 13.356 5.461 -3.648 1.00 94.00 268 THR A CA 1
ATOM 2227 C C . THR A 1 268 ? 14.353 5.610 -2.501 1.00 94.00 268 THR A C 1
ATOM 2229 O O . THR A 1 268 ? 14.285 6.587 -1.757 1.00 94.00 268 THR A O 1
ATOM 2232 N N . ASP A 1 269 ? 15.303 4.683 -2.369 1.00 89.75 269 ASP A N 1
ATOM 2233 C CA . ASP A 1 269 ? 16.310 4.730 -1.307 1.00 89.75 269 ASP A CA 1
ATOM 2234 C C . ASP A 1 269 ? 17.295 5.896 -1.471 1.00 89.75 269 ASP A C 1
ATOM 2236 O O . ASP A 1 269 ? 17.621 6.557 -0.485 1.00 89.75 269 ASP A O 1
ATOM 2240 N N . GLU A 1 270 ? 17.736 6.188 -2.700 1.00 93.25 270 GLU A N 1
ATOM 2241 C CA . GLU A 1 270 ? 18.578 7.357 -2.987 1.00 93.25 270 GLU A CA 1
ATOM 2242 C C . GLU A 1 270 ? 17.866 8.662 -2.622 1.00 93.25 270 GLU A C 1
ATOM 2244 O O . GLU A 1 270 ? 18.448 9.530 -1.969 1.00 93.25 270 GLU A O 1
ATOM 2249 N N . THR A 1 271 ? 16.592 8.794 -3.005 1.00 94.38 271 THR A N 1
ATOM 2250 C CA . THR A 1 271 ? 15.795 9.979 -2.683 1.00 94.38 271 THR A CA 1
ATOM 2251 C C . THR A 1 271 ? 15.571 10.103 -1.179 1.00 94.38 271 THR A C 1
ATOM 2253 O O . THR A 1 271 ? 15.758 11.188 -0.630 1.00 94.38 271 THR A O 1
ATOM 2256 N N . LEU A 1 272 ? 15.239 9.007 -0.489 1.00 90.31 272 LEU A N 1
ATOM 2257 C CA . LEU A 1 272 ? 15.091 9.006 0.966 1.00 90.31 272 LEU A CA 1
ATOM 2258 C C . LEU A 1 272 ? 16.393 9.427 1.658 1.00 90.31 272 LEU A C 1
ATOM 2260 O O . LEU A 1 272 ? 16.362 10.263 2.559 1.00 90.31 272 LEU A O 1
ATOM 2264 N N . SER A 1 273 ? 17.539 8.893 1.227 1.00 89.19 273 SER A N 1
ATOM 2265 C CA . SER A 1 273 ? 18.835 9.274 1.791 1.00 89.19 273 SER A CA 1
ATOM 2266 C C . SER A 1 273 ? 19.124 10.761 1.590 1.00 89.19 273 SER A C 1
ATOM 2268 O O . SER A 1 273 ? 19.636 11.401 2.505 1.00 89.19 273 SER A O 1
ATOM 2270 N N . ALA A 1 274 ? 18.790 11.320 0.425 1.00 91.81 274 ALA A N 1
ATOM 2271 C CA . ALA A 1 274 ? 18.962 12.743 0.146 1.00 91.81 274 ALA A CA 1
ATOM 2272 C C . ALA A 1 274 ? 18.102 13.613 1.076 1.00 91.81 274 ALA A C 1
ATOM 2274 O O . ALA A 1 274 ? 18.588 14.596 1.633 1.00 91.81 274 ALA A O 1
ATOM 2275 N N . ILE A 1 275 ? 16.847 13.209 1.292 1.00 89.38 275 ILE A N 1
ATOM 2276 C CA . ILE A 1 275 ? 15.903 13.879 2.194 1.00 89.38 275 ILE A CA 1
ATOM 2277 C C . ILE A 1 275 ? 16.406 13.842 3.640 1.00 89.38 275 ILE A C 1
ATOM 2279 O O . ILE A 1 275 ? 16.469 14.882 4.291 1.00 89.38 275 ILE A O 1
ATOM 2283 N N . VAL A 1 276 ? 16.803 12.669 4.141 1.00 85.81 276 VAL A N 1
ATOM 2284 C CA . VAL A 1 276 ? 17.293 12.504 5.522 1.00 85.81 276 VAL A CA 1
ATOM 2285 C C . VAL A 1 276 ? 18.576 13.306 5.762 1.00 85.81 276 VAL A C 1
ATOM 2287 O O . VAL A 1 276 ? 18.750 13.884 6.833 1.00 85.81 276 VAL A O 1
ATOM 2290 N N . ASN A 1 277 ? 19.447 13.397 4.756 1.00 88.88 277 ASN A N 1
ATOM 2291 C CA . ASN A 1 277 ? 20.699 14.152 4.834 1.00 88.88 277 ASN A CA 1
ATOM 2292 C C . ASN A 1 277 ? 20.542 15.652 4.516 1.00 88.88 277 ASN A C 1
ATOM 2294 O O . ASN A 1 277 ? 21.530 16.380 4.571 1.00 88.88 277 ASN A O 1
ATOM 2298 N N . ASN A 1 278 ? 19.331 16.128 4.198 1.00 91.00 278 ASN A N 1
ATOM 2299 C CA . ASN A 1 278 ? 19.055 17.498 3.746 1.00 91.00 278 ASN A CA 1
ATOM 2300 C C . ASN A 1 278 ? 19.889 17.935 2.517 1.00 91.00 278 ASN A C 1
ATOM 2302 O O . ASN A 1 278 ? 20.256 19.107 2.385 1.00 91.00 278 ASN A O 1
ATOM 2306 N N . ASP A 1 279 ? 20.181 17.011 1.594 1.00 95.44 279 ASP A N 1
ATOM 2307 C CA . ASP A 1 279 ? 20.925 17.285 0.357 1.00 95.44 279 ASP A CA 1
ATOM 2308 C C . ASP A 1 279 ? 20.012 17.902 -0.718 1.00 95.44 279 ASP A C 1
ATOM 2310 O O . ASP A 1 279 ? 19.581 17.269 -1.688 1.00 95.44 279 ASP A O 1
ATOM 2314 N N . ASN A 1 280 ? 19.697 19.182 -0.528 1.00 94.88 280 ASN A N 1
ATOM 2315 C CA . ASN A 1 280 ? 18.804 19.936 -1.407 1.00 94.88 280 ASN A CA 1
ATOM 2316 C C . ASN A 1 280 ? 19.328 20.074 -2.847 1.00 94.88 280 ASN A C 1
ATOM 2318 O O . ASN A 1 280 ? 18.535 20.269 -3.770 1.00 94.88 280 ASN A O 1
ATOM 2322 N N . GLU A 1 281 ? 20.645 20.009 -3.066 1.00 96.50 281 GLU A N 1
ATOM 2323 C CA . GLU A 1 281 ? 21.212 20.077 -4.416 1.00 96.50 281 GLU A CA 1
ATOM 2324 C C . GLU A 1 281 ? 20.930 18.780 -5.175 1.00 96.50 281 GLU A C 1
ATOM 2326 O O . GLU A 1 281 ? 20.479 18.813 -6.325 1.00 96.50 281 GLU A O 1
ATOM 2331 N N . PHE A 1 282 ? 21.147 17.634 -4.527 1.00 95.69 282 PHE A N 1
ATOM 2332 C CA . PHE A 1 282 ? 20.865 16.342 -5.134 1.00 95.69 282 PHE A CA 1
ATOM 2333 C C . PHE A 1 282 ? 19.363 16.118 -5.341 1.00 95.69 282 PHE A C 1
ATOM 2335 O O . PHE A 1 282 ? 18.969 15.678 -6.424 1.00 95.69 282 PHE A O 1
ATOM 2342 N N . ILE A 1 283 ? 18.510 16.525 -4.391 1.00 95.44 283 ILE A N 1
ATOM 2343 C CA . ILE A 1 283 ? 17.043 16.488 -4.555 1.00 95.44 283 ILE A CA 1
ATOM 2344 C C . ILE A 1 283 ? 16.616 17.255 -5.815 1.00 95.44 283 ILE A C 1
ATOM 2346 O O . ILE A 1 283 ? 15.915 16.699 -6.661 1.00 95.44 283 ILE A O 1
ATOM 2350 N N . LYS A 1 284 ? 17.109 18.485 -6.015 1.00 96.44 284 LYS A N 1
ATOM 2351 C CA . LYS A 1 284 ? 16.796 19.282 -7.216 1.00 96.44 284 LYS A CA 1
ATOM 2352 C C . LYS A 1 284 ? 17.251 18.609 -8.511 1.00 96.44 284 LYS A C 1
ATOM 2354 O O . LYS A 1 284 ? 16.548 18.687 -9.517 1.00 96.44 284 LYS A O 1
ATOM 2359 N N . LYS A 1 285 ? 18.408 17.934 -8.508 1.00 96.62 285 LYS A N 1
ATOM 2360 C CA . LYS A 1 285 ? 18.881 17.155 -9.669 1.00 96.62 285 LYS A CA 1
ATOM 2361 C C . LYS A 1 285 ? 17.938 15.992 -9.979 1.00 96.62 285 LYS A C 1
ATOM 2363 O O . LYS A 1 285 ? 17.636 15.760 -11.149 1.00 96.62 285 LYS A O 1
ATOM 2368 N N . LEU A 1 286 ? 17.458 15.287 -8.954 1.00 96.06 286 LEU A N 1
ATOM 2369 C CA . LEU A 1 286 ? 16.498 14.194 -9.110 1.00 96.06 286 LEU A CA 1
ATOM 2370 C C . LEU A 1 286 ? 15.142 14.691 -9.622 1.00 96.06 286 LEU A C 1
ATOM 2372 O O . LEU A 1 286 ? 14.594 14.092 -10.545 1.00 96.06 286 LEU A O 1
ATOM 2376 N N . GLU A 1 287 ? 14.634 15.806 -9.095 1.00 95.81 287 GLU A N 1
ATOM 2377 C CA . GLU A 1 287 ? 13.400 16.431 -9.583 1.00 95.81 287 GLU A CA 1
ATOM 2378 C C . GLU A 1 287 ? 13.519 16.891 -11.038 1.00 95.81 287 GLU A C 1
ATOM 2380 O O . GLU A 1 287 ? 12.634 16.615 -11.848 1.00 95.81 287 GLU A O 1
ATOM 2385 N N . TYR A 1 288 ? 14.625 17.554 -11.391 1.00 95.25 288 TYR A N 1
ATOM 2386 C CA . TYR A 1 288 ? 14.885 17.977 -12.766 1.00 95.25 288 TYR A CA 1
ATOM 2387 C C . TYR A 1 288 ? 14.937 16.771 -13.709 1.00 95.25 288 TYR A C 1
ATOM 2389 O O . TYR A 1 288 ? 14.307 16.769 -14.765 1.00 95.25 288 TYR A O 1
ATOM 2397 N N . TRP A 1 289 ? 15.644 15.710 -13.315 1.00 95.12 289 TRP A N 1
ATOM 2398 C CA . TRP A 1 289 ? 15.692 14.475 -14.088 1.00 95.12 289 TRP A CA 1
ATOM 2399 C C . TRP A 1 289 ? 14.294 13.859 -14.265 1.00 95.12 289 TRP A C 1
ATOM 2401 O O . TRP A 1 289 ? 13.919 13.504 -15.384 1.00 95.12 289 TRP A O 1
ATOM 2411 N N . ALA A 1 290 ? 13.501 13.785 -13.194 1.00 94.00 290 ALA A N 1
ATOM 2412 C CA . ALA A 1 290 ? 12.149 13.235 -13.238 1.00 94.00 290 ALA A CA 1
ATOM 2413 C C . ALA A 1 290 ? 11.218 14.048 -14.154 1.00 94.00 290 ALA A C 1
ATOM 2415 O O . ALA A 1 290 ? 10.397 13.464 -14.861 1.00 94.00 290 ALA A O 1
ATOM 2416 N N . ALA A 1 291 ? 11.379 15.373 -14.190 1.00 93.81 291 ALA A N 1
ATOM 2417 C CA . ALA A 1 291 ? 10.577 16.265 -15.022 1.00 93.81 291 ALA A CA 1
ATOM 2418 C C . ALA A 1 291 ? 10.998 16.277 -16.503 1.00 93.81 291 ALA A C 1
ATOM 2420 O O . ALA A 1 291 ? 10.134 16.369 -17.373 1.00 93.81 291 ALA A O 1
ATOM 2421 N N . PHE A 1 292 ? 12.300 16.189 -16.802 1.00 94.94 292 PHE A N 1
ATOM 2422 C CA . PHE A 1 292 ? 12.824 16.546 -18.130 1.00 94.94 292 PHE A CA 1
ATOM 2423 C C . PHE A 1 292 ? 13.636 15.465 -18.844 1.00 94.94 292 PHE A C 1
ATOM 2425 O O . PHE A 1 292 ? 13.992 15.661 -20.007 1.00 94.94 292 PHE A O 1
ATOM 2432 N N . ALA A 1 293 ? 13.969 14.338 -18.207 1.00 94.19 293 ALA A N 1
ATOM 2433 C CA . ALA A 1 293 ? 14.753 13.320 -18.902 1.00 94.19 293 ALA A CA 1
ATOM 2434 C C . ALA A 1 293 ? 13.999 12.802 -20.155 1.00 94.19 293 ALA A C 1
ATOM 2436 O O . ALA A 1 293 ? 12.778 12.675 -20.142 1.00 94.19 293 ALA A O 1
ATOM 2437 N N . PRO A 1 294 ? 14.666 12.451 -21.256 1.00 94.75 294 PRO A N 1
ATOM 2438 C CA . PRO A 1 294 ? 14.023 11.721 -22.348 1.00 94.75 294 PRO A CA 1
ATOM 2439 C C . PRO A 1 294 ? 13.770 10.255 -21.956 1.00 94.75 294 PRO A C 1
ATOM 2441 O O . PRO A 1 294 ? 14.375 9.744 -21.010 1.00 94.75 294 PRO A O 1
ATOM 2444 N N . ASP A 1 295 ? 12.879 9.559 -22.666 1.00 93.12 295 ASP A N 1
ATOM 2445 C CA . ASP A 1 295 ? 12.558 8.143 -22.399 1.00 93.12 295 ASP A CA 1
ATOM 2446 C C . ASP A 1 295 ? 13.793 7.237 -22.464 1.00 93.12 295 ASP A C 1
ATOM 2448 O O . ASP A 1 295 ? 13.982 6.393 -21.594 1.00 93.12 295 ASP A O 1
ATOM 2452 N N . GLU A 1 296 ? 14.704 7.477 -23.408 1.00 94.19 296 GLU A N 1
ATOM 2453 C CA . GLU A 1 296 ? 15.967 6.735 -23.509 1.00 94.19 296 GLU A CA 1
ATOM 2454 C C . GLU A 1 296 ? 16.812 6.838 -22.228 1.00 94.19 296 GLU A C 1
ATOM 2456 O O . GLU A 1 296 ? 17.381 5.850 -21.761 1.00 94.19 296 GLU A O 1
ATOM 2461 N N . GLN A 1 297 ? 16.869 8.022 -21.611 1.00 94.25 297 GLN A N 1
ATOM 2462 C CA . GLN A 1 297 ? 17.599 8.201 -20.356 1.00 94.25 297 GLN A CA 1
ATOM 2463 C C . GLN A 1 297 ? 16.898 7.524 -19.176 1.00 94.25 297 GLN A C 1
ATOM 2465 O O . GLN A 1 297 ? 17.585 7.072 -18.259 1.00 94.25 297 GLN A O 1
ATOM 2470 N N . VAL A 1 298 ? 15.566 7.421 -19.197 1.00 95.44 298 VAL A N 1
ATOM 2471 C CA . VAL A 1 298 ? 14.818 6.643 -18.199 1.00 95.44 298 VAL A CA 1
ATOM 2472 C C . VAL A 1 298 ? 15.112 5.168 -18.327 1.00 95.44 298 VAL A C 1
ATOM 2474 O O . VAL A 1 298 ? 15.458 4.550 -17.327 1.00 95.44 298 VAL A O 1
ATOM 2477 N N . GLU A 1 299 ? 15.056 4.618 -19.536 1.00 94.88 299 GLU A N 1
ATOM 2478 C CA . GLU A 1 299 ? 15.373 3.208 -19.771 1.00 94.88 299 GLU A CA 1
ATOM 2479 C C . GLU A 1 299 ? 16.826 2.895 -19.395 1.00 94.88 299 GLU A C 1
ATOM 2481 O O . GLU A 1 299 ? 17.090 1.900 -18.719 1.00 94.88 299 GLU A O 1
ATOM 2486 N N . ARG A 1 300 ? 17.773 3.784 -19.734 1.00 92.50 300 ARG A N 1
ATOM 2487 C CA . ARG A 1 300 ? 19.175 3.635 -19.322 1.00 92.50 300 ARG A CA 1
ATOM 2488 C C . ARG A 1 300 ? 19.321 3.654 -17.804 1.00 92.50 300 ARG A C 1
ATOM 2490 O O . ARG A 1 300 ? 20.014 2.802 -17.258 1.00 92.50 300 ARG A O 1
ATOM 2497 N N . LYS A 1 301 ? 18.672 4.598 -17.115 1.00 92.62 301 LYS A N 1
ATOM 2498 C CA . LYS A 1 301 ? 18.727 4.677 -15.649 1.00 92.62 301 LYS A CA 1
ATOM 2499 C C . LYS A 1 301 ? 18.080 3.454 -15.002 1.00 92.62 301 LYS A C 1
ATOM 2501 O O . LYS A 1 301 ? 18.673 2.892 -14.088 1.00 92.62 301 LYS A O 1
ATOM 2506 N N . ALA A 1 302 ? 16.933 3.003 -15.510 1.00 91.94 302 ALA A N 1
ATOM 2507 C CA . ALA A 1 302 ? 16.267 1.795 -15.042 1.00 91.94 302 ALA A CA 1
ATOM 2508 C C . ALA A 1 302 ? 17.175 0.564 -15.184 1.00 91.94 302 ALA A C 1
ATOM 2510 O O . ALA A 1 302 ? 17.292 -0.223 -14.249 1.00 91.94 302 ALA A O 1
ATOM 2511 N N . ALA A 1 303 ? 17.889 0.444 -16.307 1.00 86.62 303 ALA A N 1
ATOM 2512 C CA . ALA A 1 303 ? 18.873 -0.611 -16.515 1.00 86.62 303 ALA A CA 1
ATOM 2513 C C . ALA A 1 303 ? 20.069 -0.509 -15.568 1.00 86.62 303 ALA A C 1
ATOM 2515 O O . ALA A 1 303 ? 20.428 -1.497 -14.938 1.00 86.62 303 ALA A O 1
ATOM 2516 N N . THR A 1 304 ? 20.679 0.668 -15.424 1.00 86.38 304 THR A N 1
ATOM 2517 C CA . THR A 1 304 ? 21.853 0.826 -14.557 1.00 86.38 304 THR A CA 1
ATOM 2518 C C . THR A 1 304 ? 21.503 0.620 -13.084 1.00 86.38 304 THR A C 1
ATOM 2520 O O . THR A 1 304 ? 22.180 -0.139 -12.399 1.00 86.38 304 THR A O 1
ATOM 2523 N N . MET A 1 305 ? 20.435 1.251 -12.595 1.00 89.56 305 MET A N 1
ATOM 2524 C CA . MET A 1 305 ? 20.028 1.141 -11.192 1.00 89.56 305 MET A CA 1
ATOM 2525 C C . MET A 1 305 ? 19.414 -0.217 -10.874 1.00 89.56 305 MET A C 1
ATOM 2527 O O . MET A 1 305 ? 19.626 -0.739 -9.787 1.00 89.56 305 MET A O 1
ATOM 2531 N N . GLY A 1 306 ? 18.661 -0.801 -11.805 1.00 84.00 306 GLY A N 1
ATOM 2532 C CA . GLY A 1 306 ? 17.963 -2.067 -11.599 1.00 84.00 306 GLY A CA 1
ATOM 2533 C C . GLY A 1 306 ? 18.876 -3.280 -11.432 1.00 84.00 306 GLY A C 1
ATOM 2534 O O . GLY A 1 306 ? 18.465 -4.280 -10.845 1.00 84.00 306 GLY A O 1
ATOM 2535 N N . MET A 1 307 ? 20.122 -3.180 -11.906 1.00 79.19 307 MET A N 1
ATOM 2536 C CA . MET A 1 307 ? 21.148 -4.211 -11.733 1.00 79.19 307 MET A CA 1
ATOM 2537 C C . MET A 1 307 ? 21.663 -4.322 -10.297 1.00 79.19 307 MET A C 1
ATOM 2539 O O . MET A 1 307 ? 22.159 -5.381 -9.915 1.00 79.19 307 MET A O 1
ATOM 2543 N N . PHE A 1 308 ? 21.543 -3.262 -9.496 1.00 78.25 308 PHE A N 1
ATOM 2544 C CA . PHE A 1 308 ? 21.908 -3.315 -8.086 1.00 78.25 308 PHE A CA 1
ATOM 2545 C C . PHE A 1 308 ? 20.781 -3.954 -7.280 1.00 78.25 308 PHE A C 1
ATOM 2547 O O . PHE A 1 308 ? 19.630 -3.526 -7.365 1.00 78.25 308 PHE A O 1
ATOM 2554 N N . THR A 1 309 ? 21.117 -4.957 -6.470 1.00 80.50 309 THR A N 1
ATOM 2555 C CA . THR A 1 309 ? 20.167 -5.578 -5.542 1.00 80.50 309 THR A CA 1
ATOM 2556 C C . THR A 1 309 ? 19.710 -4.540 -4.513 1.00 80.50 309 THR A C 1
ATOM 2558 O O . THR A 1 309 ? 20.553 -4.051 -3.753 1.00 80.50 309 THR A O 1
ATOM 2561 N N . PRO A 1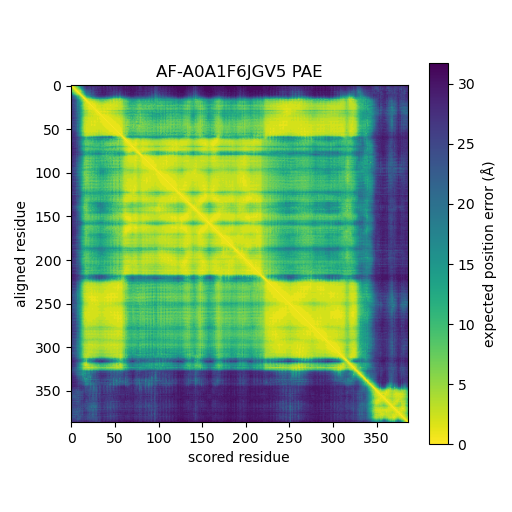 310 ? 18.408 -4.209 -4.441 1.00 82.81 310 PRO A N 1
ATOM 2562 C CA . PRO A 1 310 ? 17.916 -3.253 -3.460 1.00 82.81 310 PRO A CA 1
ATOM 2563 C C . PRO A 1 310 ? 18.140 -3.739 -2.033 1.00 82.81 310 PRO A C 1
ATOM 2565 O O . PRO A 1 310 ? 18.027 -4.937 -1.748 1.00 82.81 310 PRO A O 1
ATOM 2568 N N . ARG A 1 311 ? 18.409 -2.804 -1.111 1.00 79.94 311 ARG A N 1
ATOM 2569 C CA . ARG A 1 311 ? 18.514 -3.142 0.315 1.00 79.94 311 ARG A CA 1
ATOM 2570 C C . ARG A 1 311 ? 17.212 -3.779 0.800 1.00 79.94 311 ARG A C 1
ATOM 2572 O O . ARG A 1 311 ? 16.120 -3.438 0.334 1.00 79.94 311 ARG A O 1
ATOM 2579 N N . VAL A 1 312 ? 17.318 -4.648 1.794 1.00 70.19 312 VAL A N 1
ATOM 2580 C CA . VAL A 1 312 ? 16.146 -5.140 2.516 1.00 70.19 312 VAL A CA 1
ATOM 2581 C C . VAL A 1 312 ? 15.700 -4.045 3.487 1.00 70.19 312 VAL A C 1
ATOM 2583 O O . VAL A 1 312 ? 16.474 -3.606 4.334 1.00 70.19 312 VAL A O 1
ATOM 2586 N N . ALA A 1 313 ? 14.467 -3.577 3.336 1.00 63.97 313 ALA A N 1
ATOM 2587 C CA . ALA A 1 313 ? 13.795 -2.674 4.260 1.00 63.97 313 ALA A CA 1
ATOM 2588 C C . ALA A 1 313 ? 12.661 -3.432 4.964 1.00 63.97 313 ALA A C 1
ATOM 2590 O O . ALA A 1 313 ? 12.074 -4.355 4.391 1.00 63.97 313 ALA A O 1
ATOM 2591 N N . GLY A 1 314 ? 12.352 -3.062 6.208 1.00 55.00 314 GLY A N 1
ATOM 2592 C CA . GLY A 1 314 ? 11.180 -3.602 6.894 1.00 55.00 314 GLY A CA 1
ATOM 2593 C C . GLY A 1 314 ? 9.925 -3.168 6.143 1.00 55.00 314 GLY A C 1
ATOM 2594 O O . GLY A 1 314 ? 9.669 -1.974 6.050 1.00 55.00 314 GLY A O 1
ATOM 2595 N N . GLY A 1 315 ? 9.182 -4.115 5.571 1.00 50.03 315 GLY A N 1
ATOM 2596 C CA . GLY A 1 315 ? 7.864 -3.832 5.012 1.00 50.03 315 GLY A CA 1
ATOM 2597 C C . GLY A 1 315 ? 6.792 -3.961 6.100 1.00 50.03 315 GLY A C 1
ATOM 2598 O O . GLY A 1 315 ? 7.025 -4.594 7.134 1.00 50.03 315 GLY A O 1
ATOM 2599 N N . PRO A 1 316 ? 5.603 -3.377 5.931 1.00 48.62 316 PRO A N 1
ATOM 2600 C CA . PRO A 1 316 ? 4.430 -3.851 6.639 1.00 48.62 316 PRO A CA 1
ATOM 2601 C C . PRO A 1 316 ? 4.143 -5.290 6.209 1.00 48.62 316 PRO A C 1
ATOM 2603 O O . PRO A 1 316 ? 3.790 -5.561 5.071 1.00 48.62 316 PRO A O 1
ATOM 2606 N N . CYS A 1 317 ? 4.304 -6.209 7.155 1.00 50.44 317 CYS A N 1
ATOM 2607 C CA . CYS A 1 317 ? 3.255 -7.153 7.529 1.00 50.44 317 CYS A CA 1
ATOM 2608 C C . CYS A 1 317 ? 2.415 -7.764 6.376 1.00 50.44 317 CYS A C 1
ATOM 2610 O O . CYS A 1 317 ? 1.425 -7.144 5.990 1.00 50.44 317 CYS A O 1
ATOM 2612 N N . PRO A 1 318 ? 2.683 -8.998 5.893 1.00 52.12 318 PRO A N 1
ATOM 2613 C CA . PRO A 1 318 ? 3.790 -9.895 6.186 1.00 52.12 318 PRO A CA 1
ATOM 2614 C C . PRO A 1 318 ? 4.876 -9.787 5.107 1.00 52.12 318 PRO A C 1
ATOM 2616 O O . PRO A 1 318 ? 4.596 -9.844 3.908 1.00 52.12 318 PRO A O 1
ATOM 2619 N N . GLY A 1 319 ? 6.132 -9.698 5.539 1.00 56.16 319 GLY A N 1
ATOM 2620 C CA . GLY A 1 319 ? 7.291 -9.801 4.654 1.00 56.16 319 GLY A CA 1
ATOM 2621 C C . GLY A 1 319 ? 8.208 -8.582 4.652 1.00 56.16 319 GLY A C 1
ATOM 2622 O O . GLY A 1 319 ? 8.090 -7.653 5.449 1.00 56.16 319 GLY A O 1
ATOM 2623 N N . VAL A 1 320 ? 9.162 -8.599 3.730 1.00 59.56 320 VAL A N 1
ATOM 2624 C CA . VAL A 1 320 ? 10.186 -7.568 3.586 1.00 59.56 320 VAL A CA 1
ATOM 2625 C C . VAL A 1 320 ? 9.936 -6.716 2.353 1.00 59.56 320 VAL A C 1
ATOM 2627 O O . VAL A 1 320 ? 9.492 -7.204 1.312 1.00 59.56 320 VAL A O 1
ATOM 2630 N N . SER A 1 321 ? 10.282 -5.435 2.445 1.00 70.25 321 SER A N 1
ATOM 2631 C CA . SER A 1 321 ? 10.435 -4.611 1.257 1.00 70.25 321 SER A CA 1
ATOM 2632 C C . SER A 1 321 ? 11.832 -4.853 0.684 1.00 70.25 321 SER A C 1
ATOM 2634 O O . SER A 1 321 ? 12.830 -4.335 1.188 1.00 70.25 321 SER A O 1
ATOM 2636 N N . ALA A 1 322 ? 11.938 -5.681 -0.348 1.00 71.75 322 ALA A N 1
ATOM 2637 C CA . ALA A 1 322 ? 13.201 -5.978 -1.019 1.00 71.75 322 ALA A CA 1
ATOM 2638 C C . ALA A 1 322 ? 13.010 -6.074 -2.538 1.00 71.75 322 ALA A C 1
ATOM 2640 O O . ALA A 1 322 ? 11.887 -6.023 -3.044 1.00 71.75 322 ALA A O 1
ATOM 2641 N N . GLY A 1 323 ? 14.125 -6.163 -3.260 1.00 73.69 323 GLY A N 1
ATOM 2642 C CA . GLY A 1 323 ? 14.137 -6.446 -4.690 1.00 73.69 323 GLY A CA 1
ATOM 2643 C C . GLY A 1 323 ? 14.754 -7.803 -5.000 1.00 73.69 323 GLY A C 1
ATOM 2644 O O . GLY A 1 323 ? 14.953 -8.638 -4.119 1.00 73.69 323 GLY A O 1
ATOM 2645 N N . PHE A 1 324 ? 15.074 -8.003 -6.269 1.00 76.69 324 PHE A N 1
ATOM 2646 C CA . PHE A 1 324 ? 15.638 -9.241 -6.788 1.00 76.69 324 PHE A CA 1
ATOM 2647 C C . PHE A 1 324 ? 17.153 -9.124 -6.882 1.00 76.69 324 PHE A C 1
ATOM 2649 O O . PHE A 1 324 ? 17.668 -8.118 -7.373 1.00 76.69 324 PHE A O 1
ATOM 2656 N N . ASN A 1 325 ? 17.872 -10.168 -6.485 1.00 73.62 325 ASN A N 1
ATOM 2657 C CA . ASN A 1 325 ? 19.245 -10.328 -6.933 1.00 73.62 325 ASN A CA 1
ATOM 2658 C C . ASN A 1 325 ? 19.208 -10.792 -8.395 1.00 73.62 325 ASN A C 1
ATOM 2660 O O . ASN A 1 325 ? 18.622 -11.827 -8.693 1.00 73.62 325 ASN A O 1
ATOM 2664 N N . LEU A 1 326 ? 19.769 -10.008 -9.318 1.00 70.12 326 LEU A N 1
ATOM 2665 C CA . LEU A 1 326 ? 19.797 -10.370 -10.742 1.00 70.12 326 LEU A CA 1
ATOM 2666 C C . LEU A 1 326 ? 21.022 -11.223 -11.116 1.00 70.12 326 LEU A C 1
ATOM 2668 O O . LEU A 1 326 ? 21.066 -11.762 -12.220 1.00 70.12 326 LEU A O 1
ATOM 2672 N N . ALA A 1 327 ? 22.006 -11.353 -10.216 1.00 56.94 327 ALA A N 1
ATOM 2673 C CA . ALA A 1 327 ? 23.220 -12.147 -10.422 1.00 56.94 327 ALA A CA 1
ATOM 2674 C C . ALA A 1 327 ? 23.070 -13.607 -9.954 1.00 56.94 327 ALA A C 1
ATOM 2676 O O . ALA A 1 327 ? 23.687 -14.502 -10.531 1.00 56.94 327 ALA A O 1
ATOM 2677 N N . SER A 1 328 ? 22.237 -13.864 -8.942 1.00 47.00 328 SER A N 1
ATOM 2678 C CA . SER A 1 328 ? 21.748 -15.204 -8.601 1.00 47.00 328 SER A CA 1
ATOM 2679 C C . SER A 1 328 ? 20.346 -15.369 -9.187 1.00 47.00 328 SER A C 1
ATOM 2681 O O . SER A 1 328 ? 19.529 -14.463 -9.107 1.00 47.00 328 SER A O 1
ATOM 2683 N N . ALA A 1 329 ? 20.033 -16.510 -9.804 1.00 39.41 329 ALA A N 1
ATOM 2684 C CA . ALA A 1 329 ? 18.688 -16.795 -10.309 1.00 39.41 329 ALA A CA 1
ATOM 2685 C C . ALA A 1 329 ? 17.711 -17.082 -9.149 1.00 39.41 329 ALA A C 1
ATOM 2687 O O . ALA A 1 329 ? 17.156 -18.176 -9.042 1.00 39.41 329 ALA A O 1
ATOM 2688 N N . GLU A 1 330 ? 17.524 -16.116 -8.250 1.00 40.09 330 GLU A N 1
ATOM 2689 C CA . GLU A 1 330 ? 16.542 -16.189 -7.179 1.00 40.09 330 GLU A CA 1
ATOM 2690 C C . GLU A 1 330 ? 15.144 -16.089 -7.793 1.00 40.09 330 GLU A C 1
ATOM 2692 O O . GLU A 1 330 ? 14.663 -15.037 -8.225 1.00 40.09 330 GLU A O 1
ATOM 2697 N N . ASN A 1 331 ? 14.484 -17.242 -7.875 1.00 36.22 331 ASN A N 1
ATOM 2698 C CA . ASN A 1 331 ? 13.058 -17.312 -8.128 1.00 36.22 331 ASN A CA 1
ATOM 2699 C C . ASN A 1 331 ? 12.329 -16.986 -6.829 1.00 36.22 331 ASN A C 1
ATOM 2701 O O . ASN A 1 331 ? 12.108 -17.865 -6.003 1.00 36.22 331 ASN A O 1
ATOM 2705 N N . ILE A 1 332 ? 11.922 -15.730 -6.668 1.00 40.19 332 ILE A N 1
ATOM 2706 C CA . ILE A 1 332 ? 10.991 -15.348 -5.607 1.00 40.19 332 ILE A CA 1
ATOM 2707 C C . ILE A 1 332 ? 9.574 -15.697 -6.084 1.00 40.19 332 ILE A C 1
ATOM 2709 O O . ILE A 1 332 ? 8.825 -14.857 -6.580 1.00 40.19 332 ILE A O 1
ATOM 2713 N N . ASN A 1 333 ? 9.212 -16.975 -5.978 1.00 32.09 333 ASN A N 1
ATOM 2714 C CA . ASN A 1 333 ? 7.846 -17.448 -6.199 1.00 32.09 333 ASN A CA 1
ATOM 2715 C C . ASN A 1 333 ? 7.046 -17.323 -4.899 1.00 32.09 333 ASN A C 1
ATOM 2717 O O . ASN A 1 333 ? 6.602 -18.334 -4.364 1.00 32.09 333 ASN A O 1
ATOM 2721 N N . ASN A 1 334 ? 6.865 -16.111 -4.361 1.00 32.34 334 ASN A N 1
ATOM 2722 C CA . ASN A 1 334 ? 6.018 -15.982 -3.174 1.00 32.34 334 ASN A CA 1
ATOM 2723 C C . ASN A 1 334 ? 5.155 -14.705 -3.142 1.00 32.34 334 ASN A C 1
ATOM 2725 O O . ASN A 1 334 ? 5.673 -13.607 -2.924 1.00 32.34 334 ASN A O 1
ATOM 2729 N N . PRO A 1 335 ? 3.860 -14.816 -3.475 1.00 32.31 335 PRO A N 1
ATOM 2730 C CA . PRO A 1 335 ? 2.954 -13.690 -3.618 1.00 32.31 335 PRO A CA 1
ATOM 2731 C C . PRO A 1 335 ? 2.510 -13.062 -2.290 1.00 32.31 335 PRO A C 1
ATOM 2733 O O . PRO A 1 335 ? 1.468 -13.413 -1.747 1.00 32.31 335 PRO A O 1
ATOM 2736 N N . TYR A 1 336 ? 3.230 -12.053 -1.804 1.00 37.94 336 TYR A N 1
ATOM 2737 C CA . TYR A 1 336 ? 2.676 -11.151 -0.798 1.00 37.94 336 TYR A CA 1
ATOM 2738 C C . TYR A 1 336 ? 2.677 -9.744 -1.376 1.00 37.94 336 TYR A C 1
ATOM 2740 O O . TYR A 1 336 ? 3.683 -9.231 -1.860 1.00 37.94 336 TYR A O 1
ATOM 2748 N N . SER A 1 337 ? 1.497 -9.136 -1.426 1.00 31.33 337 SER A N 1
ATOM 2749 C CA . SER A 1 337 ? 1.456 -7.692 -1.437 1.00 31.33 337 SER A CA 1
ATOM 2750 C C . SER A 1 337 ? 0.348 -7.155 -0.565 1.00 31.33 337 SER A C 1
ATOM 2752 O O . SER A 1 337 ? -0.800 -7.546 -0.737 1.00 31.33 337 SER A O 1
ATOM 2754 N N . VAL A 1 338 ? 0.712 -6.312 0.408 1.00 39.12 338 VAL A N 1
ATOM 2755 C CA . VAL A 1 338 ? -0.244 -5.467 1.150 1.00 39.12 338 VAL A CA 1
ATOM 2756 C C . VAL A 1 338 ? -0.659 -4.247 0.346 1.00 39.12 338 VAL A C 1
ATOM 2758 O O . VAL A 1 338 ? -1.704 -3.662 0.630 1.00 39.12 338 VAL A O 1
ATOM 2761 N N . ALA A 1 339 ? 0.044 -3.952 -0.748 1.00 33.50 339 ALA A N 1
ATOM 2762 C CA . ALA A 1 339 ? -0.620 -3.330 -1.864 1.00 33.50 339 ALA A CA 1
ATOM 2763 C C . ALA A 1 339 ? -1.690 -4.335 -2.321 1.00 33.50 339 ALA A C 1
ATOM 2765 O O . ALA A 1 339 ? -1.365 -5.419 -2.796 1.00 33.50 339 ALA A O 1
ATOM 2766 N N . GLN A 1 340 ? -2.962 -3.987 -2.128 1.00 37.53 340 GLN A N 1
ATOM 2767 C CA . GLN A 1 340 ? -4.194 -4.722 -2.442 1.00 37.53 340 GLN A CA 1
ATOM 2768 C C . GLN A 1 340 ? -4.040 -6.028 -3.259 1.00 37.53 340 GLN A C 1
ATOM 2770 O O . GLN A 1 340 ? -3.474 -6.078 -4.351 1.00 37.53 340 GLN A O 1
ATOM 2775 N N . PHE A 1 341 ? -4.583 -7.119 -2.720 1.00 37.12 341 PHE A N 1
ATOM 2776 C CA . PHE A 1 341 ? -4.471 -8.463 -3.287 1.00 37.12 341 PHE A CA 1
ATOM 2777 C C . PHE A 1 341 ? -5.106 -8.559 -4.683 1.00 37.12 341 PHE A C 1
ATOM 2779 O O . PHE A 1 341 ? -6.234 -8.117 -4.897 1.00 37.12 341 PHE A O 1
ATOM 2786 N N . GLY A 1 342 ? -4.350 -9.144 -5.620 1.00 34.41 342 GLY A N 1
ATOM 2787 C CA . GLY A 1 342 ? -4.574 -9.061 -7.065 1.00 34.41 342 GLY A CA 1
ATOM 2788 C C . GLY A 1 342 ? -5.992 -9.358 -7.560 1.00 34.41 342 GLY A C 1
ATOM 2789 O O . GLY A 1 342 ? -6.734 -10.182 -7.014 1.00 34.41 342 GLY A O 1
ATOM 2790 N N . GLN A 1 343 ? -6.341 -8.708 -8.670 1.00 30.06 343 GLN A N 1
ATOM 2791 C CA . GLN A 1 343 ? -7.637 -8.863 -9.313 1.00 30.06 343 GLN A CA 1
ATOM 2792 C C . GLN A 1 343 ? -7.758 -10.260 -9.925 1.00 30.06 343 GLN A C 1
ATOM 2794 O O . GLN A 1 343 ? -6.928 -10.718 -10.708 1.00 30.06 343 GLN A O 1
ATOM 2799 N N . LYS A 1 344 ? -8.830 -10.971 -9.575 1.00 33.50 344 LYS A N 1
ATOM 2800 C CA . LYS A 1 344 ? -9.137 -12.259 -10.195 1.00 33.50 344 LYS A CA 1
ATOM 2801 C C . LYS A 1 344 ? -9.878 -11.984 -11.508 1.00 33.50 344 LYS A C 1
ATOM 2803 O O . LYS A 1 344 ? -11.064 -11.677 -11.464 1.00 33.50 344 LYS A O 1
ATOM 2808 N N . LYS A 1 345 ? -9.239 -12.186 -12.665 1.00 31.02 345 LYS A N 1
ATOM 2809 C CA . LYS A 1 345 ? -9.963 -12.815 -13.782 1.00 31.02 345 LYS A CA 1
ATOM 2810 C C . LYS A 1 345 ? -9.789 -14.319 -13.628 1.00 31.02 345 LYS A C 1
ATOM 2812 O O . LYS A 1 345 ? -8.711 -14.878 -13.810 1.00 31.02 345 LYS A O 1
ATOM 2817 N N . THR A 1 346 ? -10.856 -14.951 -13.152 1.00 41.22 346 THR A N 1
ATOM 2818 C CA . THR A 1 346 ? -10.948 -16.402 -13.051 1.00 41.22 346 THR A CA 1
ATOM 2819 C C . THR A 1 346 ? -11.207 -16.940 -14.445 1.00 41.22 346 THR A C 1
ATOM 2821 O O . THR A 1 346 ? -12.333 -16.869 -14.909 1.00 41.22 346 THR A O 1
ATOM 2824 N N . GLU A 1 347 ? -10.199 -17.529 -15.069 1.00 36.84 347 GLU A N 1
ATOM 2825 C CA . GLU A 1 347 ? -10.427 -18.654 -15.970 1.00 36.84 347 GLU A CA 1
ATOM 2826 C C . GLU A 1 347 ? -9.418 -19.737 -15.595 1.00 36.84 347 GLU A C 1
ATOM 2828 O O . GLU A 1 347 ? -8.294 -19.788 -16.087 1.00 36.84 347 GLU A O 1
ATOM 2833 N N . GLN A 1 348 ? -9.807 -20.596 -14.647 1.00 40.69 348 GLN A N 1
ATOM 2834 C CA . GLN A 1 348 ? -9.268 -21.951 -14.632 1.00 40.69 348 GLN A CA 1
ATOM 2835 C C . GLN A 1 348 ? -9.842 -22.629 -15.871 1.00 40.69 348 GLN A C 1
ATOM 2837 O O . GLN A 1 348 ? -10.985 -23.076 -15.867 1.00 40.69 348 GLN A O 1
ATOM 2842 N N . THR A 1 349 ? -9.084 -22.639 -16.962 1.00 52.28 349 THR A N 1
ATOM 2843 C CA . THR A 1 349 ? -9.459 -23.430 -18.129 1.00 52.28 349 THR A CA 1
ATOM 2844 C C . THR A 1 349 ? -9.060 -24.875 -17.852 1.00 52.28 349 THR A C 1
ATOM 2846 O O . THR A 1 349 ? -7.877 -25.175 -17.662 1.00 52.28 349 THR A O 1
ATOM 2849 N N . THR A 1 350 ? -10.039 -25.773 -17.791 1.00 59.56 350 THR A N 1
ATOM 2850 C CA . THR A 1 350 ? -9.803 -27.217 -17.713 1.00 59.56 350 THR A CA 1
ATOM 2851 C C . THR A 1 350 ? -9.615 -27.758 -19.127 1.00 59.56 350 THR A C 1
ATOM 2853 O O . THR A 1 350 ? -10.434 -27.502 -20.007 1.00 59.56 350 THR A O 1
ATOM 2856 N N . LEU A 1 351 ? -8.527 -28.490 -19.368 1.00 63.66 351 LEU A N 1
ATOM 2857 C CA . LEU A 1 351 ? -8.209 -29.073 -20.670 1.00 63.66 351 LEU A CA 1
ATOM 2858 C C . LEU A 1 351 ? -8.220 -30.601 -20.574 1.00 63.66 351 LEU A C 1
ATOM 2860 O O . LEU A 1 351 ? -7.417 -31.189 -19.846 1.00 63.66 351 LEU A O 1
ATOM 2864 N N . CYS A 1 352 ? -9.080 -31.248 -21.362 1.00 74.38 352 CYS A N 1
ATOM 2865 C CA . CYS A 1 352 ? -8.998 -32.688 -21.600 1.00 74.38 352 CYS A CA 1
ATOM 2866 C C . CYS A 1 352 ? -7.753 -32.992 -22.441 1.00 74.38 352 CYS A C 1
ATOM 2868 O O . CYS A 1 352 ? -7.710 -32.684 -23.631 1.00 74.38 352 CYS A O 1
ATOM 2870 N N . CYS A 1 353 ? -6.730 -33.596 -21.840 1.00 68.88 353 CYS A N 1
ATOM 2871 C CA . CYS A 1 353 ? -5.501 -33.958 -22.541 1.00 68.88 353 CYS A CA 1
ATOM 2872 C C . CYS A 1 353 ? -4.930 -35.286 -22.041 1.00 68.88 353 CYS A C 1
ATOM 2874 O O . CYS A 1 353 ? -5.245 -35.763 -20.951 1.00 68.88 353 CYS A O 1
ATOM 2876 N N . LYS A 1 354 ? -4.072 -35.908 -22.853 1.00 77.31 354 LYS A N 1
ATOM 2877 C CA . LYS A 1 354 ? -3.305 -37.080 -22.432 1.00 77.31 354 LYS A CA 1
ATOM 2878 C C . LYS A 1 354 ? -2.032 -36.607 -21.739 1.00 77.31 354 LYS A C 1
ATOM 2880 O O . LYS A 1 354 ? -1.205 -35.938 -22.356 1.00 77.31 354 LYS A O 1
ATOM 2885 N N . CYS A 1 355 ? -1.864 -36.949 -20.465 1.00 71.44 355 CYS A N 1
ATOM 2886 C CA . CYS A 1 355 ? -0.679 -36.562 -19.711 1.00 71.44 355 CYS A CA 1
ATOM 2887 C C . CYS A 1 355 ? 0.576 -37.204 -20.334 1.00 71.44 355 CYS A C 1
ATOM 2889 O O . CYS A 1 355 ? 0.639 -38.431 -20.420 1.00 71.44 355 CYS A O 1
ATOM 2891 N N . PRO A 1 356 ? 1.615 -36.436 -20.711 1.00 72.62 356 PRO A N 1
ATOM 2892 C CA . PRO A 1 356 ? 2.816 -37.004 -21.327 1.00 72.62 356 PRO A CA 1
ATOM 2893 C C . PRO A 1 356 ? 3.628 -37.866 -20.349 1.00 72.62 356 PRO A C 1
ATOM 2895 O O . PRO A 1 356 ? 4.418 -38.705 -20.773 1.00 72.62 356 PRO A O 1
ATOM 2898 N N . PHE A 1 357 ? 3.413 -37.692 -19.040 1.00 79.00 357 PHE A N 1
ATOM 2899 C CA . PHE A 1 357 ? 4.172 -38.382 -17.998 1.00 79.00 357 PHE A CA 1
ATOM 2900 C C . PHE A 1 357 ? 3.543 -39.693 -17.528 1.00 79.00 357 PHE A C 1
ATOM 2902 O O . PHE A 1 357 ? 4.274 -40.642 -17.268 1.00 79.00 357 PHE A O 1
ATOM 2909 N N . CYS A 1 358 ? 2.218 -39.742 -17.367 1.00 80.81 358 CYS A N 1
ATOM 2910 C CA . CYS A 1 358 ? 1.512 -40.949 -16.919 1.00 80.81 358 CYS A CA 1
ATOM 2911 C C . CYS A 1 358 ? 0.649 -41.584 -18.013 1.00 80.81 358 CYS A C 1
ATOM 2913 O O . CYS A 1 358 ? 0.053 -42.631 -17.781 1.00 80.81 358 CYS A O 1
ATOM 2915 N N . GLN A 1 359 ? 0.576 -40.964 -19.196 1.00 80.62 359 GLN A N 1
ATOM 2916 C CA . GLN A 1 359 ? -0.152 -41.442 -20.375 1.00 80.62 359 GLN A CA 1
ATOM 2917 C C . GLN A 1 359 ? -1.664 -41.641 -20.165 1.00 80.62 359 GLN A C 1
ATOM 2919 O O . GLN A 1 359 ? -2.337 -42.164 -21.053 1.00 80.62 359 GLN A O 1
ATOM 2924 N N . ARG A 1 360 ? -2.224 -41.187 -19.037 1.00 74.50 360 ARG A N 1
ATOM 2925 C CA . ARG A 1 360 ? -3.668 -41.186 -18.775 1.00 74.50 360 ARG A CA 1
ATOM 2926 C C . ARG A 1 360 ? -4.329 -39.966 -19.403 1.00 74.50 360 ARG A C 1
ATOM 2928 O O . ARG A 1 360 ? -3.729 -38.890 -19.466 1.00 74.50 360 ARG A O 1
ATOM 2935 N N . GLN A 1 361 ? -5.561 -40.145 -19.862 1.00 80.81 361 GLN A N 1
ATOM 2936 C CA . GLN A 1 361 ? -6.425 -39.043 -20.261 1.00 80.81 361 GLN A CA 1
ATOM 2937 C C . GLN A 1 361 ? -6.954 -38.375 -18.994 1.00 80.81 361 GLN A C 1
ATOM 2939 O O . GLN A 1 361 ? -7.470 -39.055 -18.112 1.00 80.81 361 GLN A O 1
ATOM 2944 N N . VAL A 1 362 ? -6.748 -37.068 -18.877 1.00 79.25 362 VAL A N 1
ATOM 2945 C CA . VAL A 1 362 ? -7.063 -36.301 -17.673 1.00 79.25 362 VAL A CA 1
ATOM 2946 C C . VAL A 1 362 ? -7.695 -34.967 -18.033 1.00 79.25 362 VAL A C 1
ATOM 2948 O O . VAL A 1 362 ? -7.402 -34.384 -19.079 1.00 79.25 362 VAL A O 1
ATOM 2951 N N . GLU A 1 363 ? -8.516 -34.462 -17.123 1.00 79.25 363 GLU A N 1
ATOM 2952 C CA . GLU A 1 363 ? -8.939 -33.067 -17.097 1.00 79.25 363 GLU A CA 1
ATOM 2953 C C . GLU A 1 363 ? -7.905 -32.269 -16.303 1.00 79.25 363 GLU A C 1
ATOM 2955 O O . GLU A 1 363 ? -7.893 -32.260 -15.073 1.00 79.25 363 GLU A O 1
ATOM 2960 N N . ALA A 1 364 ? -6.961 -31.658 -17.012 1.00 69.19 364 ALA A N 1
ATOM 2961 C CA . ALA A 1 364 ? -5.879 -30.914 -16.388 1.00 69.19 364 ALA A CA 1
ATOM 2962 C C . ALA A 1 364 ? -6.266 -29.441 -16.216 1.00 69.19 364 ALA A C 1
ATOM 2964 O O . ALA A 1 364 ? -6.710 -28.789 -17.163 1.00 69.19 364 ALA A O 1
ATOM 2965 N N . ALA A 1 365 ? -6.062 -28.904 -15.014 1.00 67.62 365 ALA A N 1
ATOM 2966 C CA . ALA A 1 365 ? -6.245 -27.483 -14.744 1.00 67.62 365 ALA A CA 1
ATOM 2967 C C . ALA A 1 365 ? -5.044 -26.682 -15.269 1.00 67.62 365 ALA A C 1
ATOM 2969 O O . ALA A 1 365 ? -3.886 -27.045 -15.025 1.00 67.62 365 ALA A O 1
ATOM 2970 N N . ILE A 1 366 ? -5.321 -25.581 -15.969 1.00 61.34 366 ILE A N 1
ATOM 2971 C CA . ILE A 1 366 ? -4.304 -24.635 -16.432 1.00 61.34 366 ILE A CA 1
ATOM 2972 C C . ILE A 1 366 ? -4.271 -23.440 -15.476 1.00 61.34 366 ILE A C 1
ATOM 2974 O O . ILE A 1 366 ? -5.289 -22.801 -15.215 1.00 61.34 366 ILE A O 1
ATOM 2978 N N . GLY A 1 367 ? -3.084 -23.123 -14.956 1.00 50.62 367 GLY A N 1
ATOM 2979 C CA . GLY A 1 367 ? -2.875 -21.995 -14.051 1.00 50.62 367 GLY A CA 1
ATOM 2980 C C . GLY A 1 367 ? -1.418 -21.543 -14.041 1.00 50.62 367 GLY A C 1
ATOM 2981 O O . GLY A 1 367 ? -0.500 -22.357 -14.105 1.00 50.62 367 GLY A O 1
ATOM 2982 N N . GLY A 1 368 ? -1.181 -20.228 -14.012 1.00 52.19 368 GLY A N 1
ATOM 2983 C CA . GLY A 1 368 ? 0.177 -19.675 -13.909 1.00 52.19 368 GLY A CA 1
ATOM 2984 C C . GLY A 1 368 ? 1.110 -19.999 -15.088 1.00 52.19 368 GLY A C 1
ATOM 2985 O O . GLY A 1 368 ? 2.324 -19.928 -14.934 1.00 52.19 368 GLY A O 1
ATOM 2986 N N . GLY A 1 369 ? 0.581 -20.343 -16.271 1.00 54.56 369 GLY A N 1
ATOM 2987 C CA . GLY A 1 369 ? 1.388 -20.755 -17.435 1.00 54.56 369 GLY A CA 1
ATOM 2988 C C . GLY A 1 369 ? 1.886 -22.203 -17.367 1.00 54.56 369 GLY A C 1
ATOM 2989 O O . GLY A 1 369 ? 2.801 -22.582 -18.098 1.00 54.56 369 GLY A O 1
ATOM 2990 N N . ARG A 1 370 ? 1.305 -23.019 -16.484 1.00 66.69 370 ARG A N 1
ATOM 2991 C CA . ARG A 1 370 ? 1.590 -24.449 -16.361 1.00 66.69 370 ARG A CA 1
ATOM 2992 C C . ARG A 1 370 ? 0.299 -25.254 -16.461 1.00 66.69 370 ARG A C 1
ATOM 2994 O O . ARG A 1 370 ? -0.777 -24.766 -16.116 1.00 66.69 370 ARG A O 1
ATOM 3001 N N . ILE A 1 371 ? 0.433 -26.489 -16.927 1.00 73.25 371 ILE A N 1
ATOM 3002 C CA . ILE A 1 371 ? -0.617 -27.506 -16.923 1.00 73.25 371 ILE A CA 1
ATOM 3003 C C . ILE A 1 371 ? -0.202 -28.623 -15.968 1.00 73.25 371 ILE A C 1
ATOM 3005 O O . ILE A 1 371 ? 0.932 -29.110 -16.039 1.00 73.25 371 ILE A O 1
ATOM 3009 N N . SER A 1 372 ? -1.100 -29.008 -15.065 1.00 79.38 372 SER A N 1
ATOM 3010 C CA . SER A 1 372 ? -0.831 -29.996 -14.016 1.00 79.38 372 SER A CA 1
ATOM 3011 C C . SER A 1 372 ? -1.744 -31.207 -14.166 1.00 79.38 372 SER A C 1
ATOM 3013 O O . SER A 1 372 ? -2.960 -31.069 -14.275 1.00 79.38 372 SER A O 1
ATOM 3015 N N . CYS A 1 373 ? -1.159 -32.406 -14.161 1.00 79.69 373 CYS A N 1
ATOM 3016 C CA . CYS A 1 373 ? -1.917 -33.651 -14.223 1.00 79.69 373 CYS A CA 1
ATOM 3017 C C . CYS A 1 373 ? -2.445 -34.028 -12.825 1.00 79.69 373 CYS A C 1
ATOM 3019 O O . CYS A 1 373 ? -1.617 -34.274 -11.943 1.00 79.69 373 CYS A O 1
ATOM 3021 N N . PRO A 1 374 ? -3.768 -34.171 -12.617 1.00 80.31 374 PRO A N 1
ATOM 3022 C CA . PRO A 1 374 ? -4.331 -34.518 -11.307 1.00 80.31 374 PRO A CA 1
ATOM 3023 C C . PRO A 1 374 ? -3.927 -35.926 -10.846 1.00 80.31 374 PRO A C 1
ATOM 3025 O O . PRO A 1 374 ? -3.680 -36.146 -9.668 1.00 80.31 374 PRO A O 1
ATOM 3028 N N . GLU A 1 375 ? -3.762 -36.860 -11.785 1.00 80.56 375 GLU A N 1
ATOM 3029 C CA . GLU A 1 375 ? -3.455 -38.266 -11.485 1.00 80.56 375 GLU A 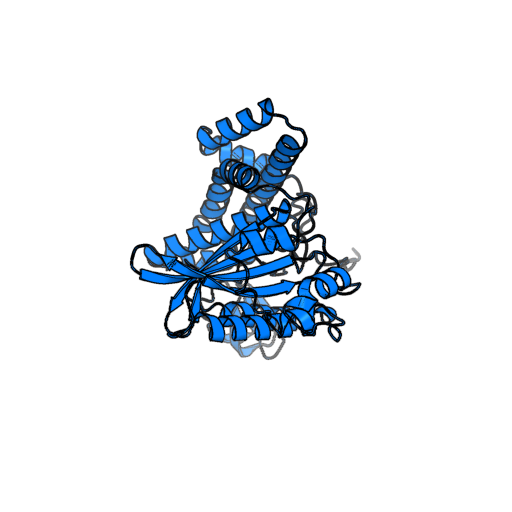CA 1
ATOM 3030 C C . GLU A 1 375 ? -2.023 -38.521 -10.996 1.00 80.56 375 GLU A C 1
ATOM 3032 O O . GLU A 1 375 ? -1.776 -39.472 -10.262 1.00 80.56 375 GLU A O 1
ATOM 3037 N N . CYS A 1 376 ? -1.042 -37.729 -11.442 1.00 78.88 376 CYS A N 1
ATOM 3038 C CA . CYS A 1 376 ? 0.371 -37.996 -11.146 1.00 78.88 376 CYS A CA 1
ATOM 3039 C C . CYS A 1 376 ? 1.133 -36.785 -10.598 1.00 78.88 376 CYS A C 1
ATOM 3041 O O . CYS A 1 376 ? 2.351 -36.858 -10.451 1.00 78.88 376 CYS A O 1
ATOM 3043 N N . GLY A 1 377 ? 0.455 -35.653 -10.384 1.00 80.25 377 GLY A N 1
ATOM 3044 C CA . GLY A 1 377 ? 1.012 -34.420 -9.811 1.00 80.25 377 GLY A CA 1
ATOM 3045 C C . GLY A 1 377 ? 2.067 -33.697 -10.661 1.00 80.25 377 GLY A C 1
ATOM 3046 O O . GLY A 1 377 ? 2.529 -32.616 -10.297 1.00 80.25 377 GLY A O 1
ATOM 3047 N N . LYS A 1 378 ? 2.473 -34.259 -11.805 1.00 76.00 378 LYS A N 1
ATOM 3048 C CA . LYS A 1 378 ? 3.510 -33.675 -12.668 1.00 76.00 378 LYS A CA 1
ATOM 3049 C C . LYS A 1 378 ? 2.949 -32.508 -13.473 1.00 76.00 378 LYS A C 1
ATOM 3051 O O . LYS A 1 378 ? 1.818 -32.560 -13.956 1.00 76.00 378 LYS A O 1
ATOM 3056 N N . SER A 1 379 ? 3.769 -31.468 -13.625 1.00 78.12 379 SER A N 1
ATOM 3057 C CA . SER A 1 379 ? 3.373 -30.205 -14.250 1.00 78.12 379 SER A CA 1
ATOM 3058 C C . SER A 1 379 ? 4.346 -29.787 -15.349 1.00 78.12 379 SER A C 1
ATOM 3060 O O . SER A 1 379 ? 5.556 -29.763 -15.115 1.00 78.12 379 SER A O 1
ATOM 3062 N N . ALA A 1 380 ? 3.829 -29.388 -16.509 1.00 67.31 380 ALA A N 1
ATOM 3063 C CA . ALA A 1 380 ? 4.611 -28.897 -17.646 1.00 67.31 380 ALA A CA 1
ATOM 3064 C C . ALA A 1 380 ? 4.298 -27.417 -17.941 1.00 67.31 380 ALA A C 1
ATOM 3066 O O . ALA A 1 380 ? 3.204 -26.958 -17.601 1.00 67.31 380 ALA A O 1
ATOM 3067 N N . PRO A 1 381 ? 5.223 -26.656 -18.558 1.00 67.19 381 PRO A N 1
ATOM 3068 C CA . PRO A 1 381 ? 4.899 -25.351 -19.128 1.00 67.19 381 PRO A CA 1
ATOM 3069 C C . PRO A 1 381 ? 3.778 -25.506 -20.159 1.00 67.19 381 PRO A C 1
ATOM 3071 O O . PRO A 1 381 ? 3.828 -26.409 -20.993 1.00 67.19 381 PRO A O 1
ATOM 3074 N N . TYR A 1 382 ? 2.770 -24.644 -20.090 1.00 57.03 382 TY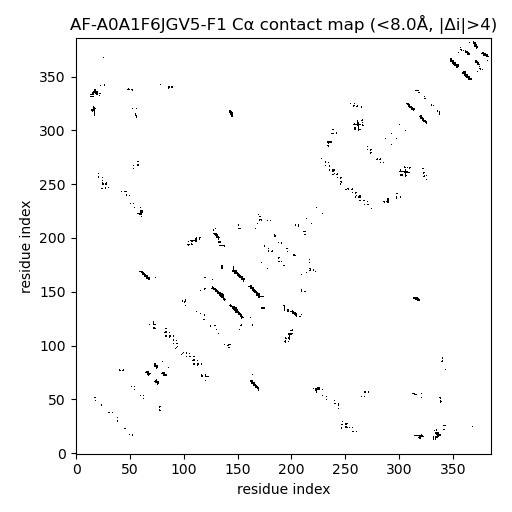R A N 1
ATOM 3075 C CA . TYR A 1 382 ? 1.690 -24.605 -21.065 1.00 57.03 382 TYR A CA 1
ATOM 3076 C C . TYR A 1 382 ? 1.890 -23.398 -21.979 1.00 57.03 382 TYR A C 1
ATOM 3078 O O . TYR A 1 382 ? 1.694 -22.257 -21.562 1.00 57.03 382 TYR A O 1
ATOM 3086 N N . SER A 1 383 ? 2.274 -23.657 -23.226 1.00 52.41 383 SER A N 1
ATOM 3087 C CA . SER A 1 383 ? 2.149 -22.707 -24.327 1.00 52.41 383 SER A CA 1
ATOM 3088 C C . SER A 1 383 ? 1.001 -23.169 -25.221 1.00 52.41 383 SER A C 1
ATOM 3090 O O . SER A 1 383 ? 0.930 -24.342 -25.591 1.00 52.41 383 SER A O 1
ATOM 3092 N N . LYS A 1 384 ? 0.082 -22.262 -25.577 1.00 41.66 384 LYS A N 1
ATOM 3093 C CA . LYS A 1 384 ? -0.818 -22.509 -26.708 1.00 41.66 384 LYS A CA 1
ATOM 3094 C C . LYS A 1 384 ? 0.064 -22.568 -27.954 1.00 41.66 384 LYS A C 1
ATOM 3096 O O . LYS A 1 384 ? 0.531 -21.536 -28.423 1.00 41.66 384 LYS A O 1
ATOM 3101 N N . LEU A 1 385 ? 0.364 -23.776 -28.418 1.00 34.50 385 LEU A N 1
ATOM 3102 C CA . LEU A 1 385 ? 0.849 -23.980 -29.775 1.00 34.50 385 LEU A CA 1
ATOM 3103 C C . LEU A 1 385 ? -0.333 -23.673 -30.701 1.00 34.50 385 LEU A C 1
ATOM 3105 O O . LEU A 1 385 ? -1.415 -24.224 -30.491 1.00 34.50 385 LEU A O 1
ATOM 3109 N N . ASN A 1 386 ? -0.133 -22.740 -31.634 1.00 31.02 386 ASN A N 1
ATOM 3110 C CA . ASN A 1 386 ? -1.032 -22.560 -32.774 1.00 31.02 386 ASN A CA 1
ATOM 3111 C C . ASN A 1 386 ? -1.089 -23.838 -33.608 1.00 31.02 386 ASN A C 1
ATOM 3113 O O . ASN A 1 386 ? -0.010 -24.452 -33.787 1.00 31.02 386 ASN A O 1
#

Sequence (386 aa):
MIERQTYTPNFEEERKLVYNPSFDERDYRSFHQLTFSEQQRLKTYTRRQLETYIGERVSAIRSTTRFEIVEEKMVADGVNQSMEDMVRKGVEYRRKYGNPLDFDREDAELLGAVKTQAELTVKDSKVGAKRLSVSSRGEKGSDYTNNFFDVYELKEDENGKRYVELNRYLSTLTLEQYKEKLKPFTNCQSYERASDFLKEPINVDVFESSDDVQKYLNKDAVALDEEKLELINKINARLTVSYINSLIKNPYDFFTHRLKFNSVLNQTDETLSAIVNNDNEFIKKLEYWAAFAPDEQVERKAATMGMFTPRVAGGPCPGVSAGFNLASAENINNPYSVAQFGQKKTEQTTLCCKCPFCQRQVEAAIGGGRISCPECGKSAPYSKLN